Protein AF-A0A9P8P5W9-F1 (afdb_monomer_lite)

Organism: NCBI:txid1378263

Structure (mmCIF, N/CA/C/O backbone):
data_AF-A0A9P8P5W9-F1
#
_entry.id   AF-A0A9P8P5W9-F1
#
loop_
_atom_site.group_PDB
_atom_site.id
_atom_site.type_symbol
_atom_site.label_atom_id
_atom_site.label_alt_id
_atom_site.label_comp_id
_atom_site.label_asym_id
_atom_site.label_entity_id
_atom_site.label_seq_id
_atom_site.pdbx_PDB_ins_code
_atom_site.Cartn_x
_atom_site.Cartn_y
_atom_site.Cartn_z
_atom_site.occupancy
_atom_site.B_iso_or_equiv
_atom_site.auth_seq_id
_atom_site.auth_comp_id
_atom_site.auth_asym_id
_atom_site.auth_atom_id
_atom_site.pdbx_PDB_model_num
ATOM 1 N N . MET A 1 1 ? 1.814 -28.116 -26.563 1.00 55.25 1 MET A N 1
ATOM 2 C CA . MET A 1 1 ? 1.574 -27.227 -25.406 1.00 55.25 1 MET A CA 1
ATOM 3 C C . MET A 1 1 ? 0.478 -26.273 -25.832 1.00 55.25 1 MET A C 1
ATOM 5 O O . MET A 1 1 ? 0.586 -25.768 -26.939 1.00 55.25 1 MET A O 1
ATOM 9 N N . ASP A 1 2 ? -0.566 -26.057 -25.031 1.00 65.81 2 ASP A N 1
ATOM 10 C CA . ASP A 1 2 ? -1.677 -25.178 -25.448 1.00 65.81 2 ASP A CA 1
ATOM 11 C C . ASP A 1 2 ? -1.362 -23.679 -25.228 1.00 65.81 2 ASP A C 1
ATOM 13 O O . ASP A 1 2 ? -1.875 -22.810 -25.944 1.00 65.81 2 ASP A O 1
ATOM 17 N N . SER A 1 3 ? -0.461 -23.369 -24.289 1.00 79.75 3 SER A N 1
ATOM 18 C CA . SER A 1 3 ? -0.004 -22.004 -23.996 1.00 79.75 3 SER A CA 1
ATOM 19 C C . SER A 1 3 ? 1.135 -21.565 -24.927 1.00 79.75 3 SER A C 1
ATOM 21 O O . SER A 1 3 ? 2.017 -22.377 -25.218 1.00 79.75 3 SER A O 1
ATOM 23 N N . PRO A 1 4 ? 1.139 -20.302 -25.397 1.00 90.25 4 PRO A N 1
ATOM 24 C CA . PRO A 1 4 ? 2.268 -19.750 -26.138 1.00 90.25 4 PRO A CA 1
ATOM 25 C C . PRO A 1 4 ? 3.520 -19.652 -25.254 1.00 90.25 4 PRO A C 1
ATOM 27 O O . PRO A 1 4 ? 3.416 -19.553 -24.033 1.00 90.25 4 PRO A O 1
ATOM 30 N N . VAL A 1 5 ? 4.690 -19.660 -25.889 1.00 94.19 5 VAL A N 1
ATOM 31 C CA . VAL A 1 5 ? 6.002 -19.503 -25.240 1.00 94.19 5 VAL A CA 1
ATOM 32 C C . VAL A 1 5 ? 6.725 -18.277 -25.788 1.00 94.19 5 VAL A C 1
ATOM 34 O O . VAL A 1 5 ? 6.404 -17.805 -26.884 1.00 94.19 5 VAL A O 1
ATOM 37 N N . VAL A 1 6 ? 7.710 -17.765 -25.049 1.00 96.06 6 VAL A N 1
ATOM 38 C CA . VAL A 1 6 ? 8.520 -16.625 -25.496 1.00 96.06 6 VAL A CA 1
ATOM 39 C C . VAL A 1 6 ? 9.590 -17.100 -26.478 1.00 96.06 6 VAL A C 1
ATOM 41 O O . VAL A 1 6 ? 10.483 -17.876 -26.128 1.00 96.06 6 VAL A O 1
ATOM 44 N N . LEU A 1 7 ? 9.492 -16.621 -27.715 1.00 95.50 7 LEU A N 1
ATOM 45 C CA . LEU A 1 7 ? 10.412 -16.962 -28.798 1.00 95.50 7 LEU A CA 1
ATOM 46 C C . LEU A 1 7 ? 11.581 -15.996 -28.889 1.00 95.50 7 LEU A C 1
ATOM 48 O O . LEU A 1 7 ? 12.706 -16.443 -29.072 1.00 95.50 7 LEU A O 1
ATOM 52 N N . ASP A 1 8 ? 11.316 -14.699 -28.749 1.00 95.50 8 ASP A N 1
ATOM 53 C CA . ASP A 1 8 ? 12.354 -13.677 -28.800 1.00 95.50 8 ASP A CA 1
ATOM 54 C C . ASP A 1 8 ? 11.983 -12.431 -27.976 1.00 95.50 8 ASP A C 1
ATOM 56 O O . ASP A 1 8 ? 10.832 -12.247 -27.570 1.00 95.50 8 ASP A O 1
ATOM 60 N N . LEU A 1 9 ? 12.969 -11.569 -27.725 1.00 95.94 9 LEU A N 1
ATOM 61 C CA . LEU A 1 9 ? 12.867 -10.313 -26.987 1.00 95.94 9 LEU A CA 1
ATOM 62 C C . LEU A 1 9 ? 13.457 -9.147 -27.785 1.00 95.94 9 LEU A C 1
ATOM 64 O O . LEU A 1 9 ? 14.450 -9.296 -28.489 1.00 95.94 9 LEU A O 1
ATOM 68 N N . GLU A 1 10 ? 12.913 -7.949 -27.616 1.00 93.44 10 GLU A N 1
ATOM 69 C CA . GLU A 1 10 ? 13.477 -6.745 -28.228 1.00 93.44 10 GLU A CA 1
ATOM 70 C C . GLU A 1 10 ? 13.267 -5.526 -27.329 1.00 93.44 10 GLU A C 1
ATOM 72 O O . GLU A 1 10 ? 12.171 -5.303 -26.808 1.00 93.44 10 GLU A O 1
ATOM 77 N N . PHE A 1 11 ? 14.308 -4.705 -27.172 1.00 90.88 11 PHE A N 1
ATOM 78 C CA . PHE A 1 11 ? 14.153 -3.379 -26.586 1.00 90.88 11 PHE A CA 1
ATOM 79 C C . PHE A 1 11 ? 13.711 -2.379 -27.648 1.00 90.88 11 PHE A C 1
ATOM 81 O O . PHE A 1 11 ? 14.392 -2.143 -28.644 1.00 90.88 11 PHE A O 1
ATOM 88 N N . GLY A 1 12 ? 12.572 -1.746 -27.396 1.00 84.44 12 GLY A N 1
ATOM 89 C CA . GLY A 1 12 ? 12.027 -0.683 -28.221 1.00 84.44 12 GLY A CA 1
ATOM 90 C C . GLY A 1 12 ? 12.184 0.671 -27.547 1.00 84.44 12 GLY A C 1
ATOM 91 O O . GLY A 1 12 ? 12.105 0.799 -26.328 1.00 84.44 12 GLY A O 1
ATOM 92 N N . THR A 1 13 ? 12.358 1.715 -28.349 1.00 80.06 13 THR A N 1
ATOM 93 C CA . THR A 1 13 ? 12.194 3.097 -27.898 1.00 80.06 13 THR A CA 1
ATOM 94 C C . THR A 1 13 ? 11.070 3.740 -28.699 1.00 80.06 13 THR A C 1
ATOM 96 O O . THR A 1 13 ? 11.106 3.750 -29.929 1.00 80.06 13 THR A O 1
ATOM 99 N N . CYS A 1 14 ? 10.083 4.301 -28.008 1.00 72.88 14 CYS A N 1
ATOM 100 C CA . CYS A 1 14 ? 9.031 5.101 -28.617 1.00 72.88 14 CYS A CA 1
ATOM 101 C C . CYS A 1 14 ? 9.269 6.594 -28.365 1.00 72.88 14 CYS A C 1
ATOM 103 O O . CYS A 1 14 ? 9.540 7.000 -27.233 1.00 72.88 14 CYS A O 1
ATOM 105 N N . TYR A 1 15 ? 9.117 7.405 -29.417 1.00 73.56 15 TYR A N 1
ATOM 106 C CA . TYR A 1 15 ? 9.140 8.863 -29.332 1.00 73.56 15 TYR A CA 1
ATOM 107 C C . TYR A 1 15 ? 7.733 9.412 -29.576 1.00 73.56 15 TYR A C 1
ATOM 109 O O . TYR A 1 15 ? 7.175 9.210 -30.653 1.00 73.56 15 TYR A O 1
ATOM 117 N N . ARG A 1 16 ? 7.122 10.098 -28.600 1.00 58.56 16 ARG A N 1
ATOM 118 C CA . ARG A 1 16 ? 5.751 10.624 -28.773 1.00 58.56 16 ARG A CA 1
ATOM 119 C C . ARG A 1 16 ? 5.688 11.633 -29.941 1.00 58.56 16 ARG A C 1
ATOM 121 O O . ARG A 1 16 ? 6.562 12.494 -30.016 1.00 58.56 16 ARG A O 1
ATOM 128 N N . PRO A 1 17 ? 4.663 11.576 -30.826 1.00 51.84 17 PRO A N 1
ATOM 129 C CA . PRO A 1 17 ? 3.451 10.742 -30.774 1.00 51.84 17 PRO A CA 1
ATOM 130 C C . PRO A 1 17 ? 3.539 9.407 -31.549 1.00 51.84 17 PRO A C 1
ATOM 132 O O . PRO A 1 17 ? 2.517 8.755 -31.737 1.00 51.84 17 PRO A O 1
ATOM 135 N N . PHE A 1 18 ? 4.719 8.988 -32.012 1.00 57.00 18 PHE A N 1
ATOM 136 C CA . PHE A 1 18 ? 4.882 7.851 -32.921 1.00 57.00 18 PHE A CA 1
ATOM 137 C C . PHE A 1 18 ? 5.587 6.671 -32.235 1.00 57.00 18 PHE A C 1
ATOM 139 O O . PHE A 1 18 ? 6.815 6.624 -32.147 1.00 57.00 18 PHE A O 1
ATOM 146 N N . CYS A 1 19 ? 4.814 5.674 -31.801 1.00 64.44 19 CYS A N 1
ATOM 147 C CA . CYS A 1 19 ? 5.353 4.332 -31.580 1.00 64.44 19 CYS A CA 1
ATOM 148 C C . CYS A 1 19 ? 5.186 3.545 -32.883 1.00 64.44 19 CYS A C 1
ATOM 150 O O . CYS A 1 19 ? 4.088 3.515 -33.436 1.00 64.44 19 CYS A O 1
ATOM 152 N N . LYS A 1 20 ? 6.257 2.935 -33.398 1.00 63.22 20 LYS A N 1
ATOM 153 C CA . LYS A 1 20 ? 6.124 1.998 -34.520 1.00 63.22 20 LYS A CA 1
ATOM 154 C C . LYS A 1 20 ? 5.413 0.738 -34.028 1.00 63.22 20 LYS A C 1
ATOM 156 O O . LYS A 1 20 ? 5.765 0.225 -32.969 1.00 63.22 20 LYS A O 1
ATOM 161 N N . GLU A 1 21 ? 4.445 0.253 -34.799 1.00 64.56 21 GLU A N 1
ATOM 162 C CA . GLU A 1 21 ? 3.927 -1.104 -34.624 1.00 64.56 21 GLU A CA 1
ATOM 163 C C . GLU A 1 21 ? 5.056 -2.105 -34.915 1.00 64.56 21 GLU A C 1
ATOM 165 O O . GLU A 1 21 ? 5.827 -1.923 -35.861 1.00 64.56 21 GLU A O 1
ATOM 170 N N . SER A 1 22 ? 5.178 -3.119 -34.061 1.00 73.12 22 SER A N 1
ATOM 171 C CA . SER A 1 22 ? 6.150 -4.208 -34.166 1.00 73.12 22 SER A CA 1
ATOM 172 C C . SER A 1 22 ? 5.400 -5.539 -34.111 1.00 73.12 22 SER A C 1
ATOM 174 O O . SER A 1 22 ? 4.315 -5.614 -33.535 1.00 73.12 22 SER A O 1
ATOM 176 N N . GLU A 1 23 ? 5.980 -6.592 -34.688 1.00 79.62 23 GLU A N 1
ATOM 177 C CA . GLU A 1 23 ? 5.493 -7.970 -34.519 1.00 79.62 23 GLU A CA 1
ATOM 178 C C . GLU A 1 23 ? 5.658 -8.465 -33.068 1.00 79.62 23 GLU A C 1
ATOM 180 O O . GLU A 1 23 ? 5.064 -9.469 -32.675 1.00 79.62 23 GLU A O 1
ATOM 185 N N . TYR A 1 24 ? 6.436 -7.743 -32.255 1.00 87.19 24 TYR A N 1
ATOM 186 C CA . TYR A 1 24 ? 6.614 -8.001 -30.834 1.00 87.19 24 TYR A CA 1
ATOM 187 C C . TYR A 1 24 ? 5.497 -7.361 -30.009 1.00 87.19 24 TYR A C 1
ATOM 189 O O . TYR A 1 24 ? 5.167 -6.183 -30.160 1.00 87.19 24 TYR A O 1
ATOM 197 N N . LEU A 1 25 ? 4.973 -8.125 -29.053 1.00 90.69 25 LEU A N 1
ATOM 198 C CA . LEU A 1 25 ? 4.052 -7.629 -28.044 1.00 90.69 25 LEU A CA 1
ATOM 199 C C . LEU A 1 25 ? 4.828 -6.814 -27.004 1.00 90.69 25 LEU A C 1
ATOM 201 O O . LEU A 1 25 ? 5.681 -7.345 -26.290 1.00 90.69 25 LEU A O 1
ATOM 205 N N . ARG A 1 26 ? 4.516 -5.523 -26.896 1.00 90.06 26 ARG A N 1
ATOM 206 C CA . ARG A 1 26 ? 5.105 -4.639 -25.886 1.00 90.06 26 ARG A CA 1
ATOM 207 C C . ARG A 1 26 ? 4.679 -5.072 -24.481 1.00 90.06 26 ARG A C 1
ATOM 209 O O . ARG A 1 26 ? 3.490 -5.254 -24.234 1.00 90.06 26 ARG A O 1
ATOM 216 N N . ILE A 1 27 ? 5.629 -5.177 -23.553 1.00 92.38 27 ILE A N 1
ATOM 217 C CA . ILE A 1 27 ? 5.324 -5.259 -22.119 1.00 92.38 27 ILE A CA 1
ATOM 218 C C . ILE A 1 27 ? 4.899 -3.857 -21.685 1.00 92.38 27 ILE A C 1
ATOM 220 O O . ILE A 1 27 ? 5.618 -2.889 -21.944 1.00 92.38 27 ILE A O 1
ATOM 224 N N . ASP A 1 28 ? 3.717 -3.718 -21.086 1.00 87.75 28 ASP A N 1
ATOM 225 C CA . ASP A 1 28 ? 3.138 -2.403 -20.796 1.00 87.75 28 ASP A CA 1
ATOM 226 C C . ASP A 1 28 ? 3.734 -1.747 -19.542 1.00 87.75 28 ASP A C 1
ATOM 228 O O . ASP A 1 28 ? 3.042 -1.445 -18.578 1.00 87.75 28 ASP A O 1
ATOM 232 N N . LYS A 1 29 ? 5.056 -1.552 -19.562 1.00 90.88 29 LYS A N 1
ATOM 233 C CA . LYS A 1 29 ? 5.836 -0.928 -18.494 1.00 90.88 29 LYS A CA 1
ATOM 234 C C . LYS A 1 29 ? 6.878 0.009 -19.066 1.00 90.88 29 LYS A C 1
ATOM 236 O O . LYS A 1 29 ? 7.722 -0.398 -19.861 1.00 90.88 29 LYS A O 1
ATOM 241 N N . ASP A 1 30 ? 6.790 1.270 -18.667 1.00 90.06 30 ASP A N 1
ATOM 242 C CA . ASP A 1 30 ? 7.753 2.302 -19.034 1.00 90.06 30 ASP A CA 1
ATOM 243 C C . ASP A 1 30 ? 9.020 2.131 -18.193 1.00 90.06 30 ASP A C 1
ATOM 245 O O . ASP A 1 30 ? 8.973 2.331 -16.979 1.00 90.06 30 ASP A O 1
ATOM 249 N N . LEU A 1 31 ? 10.141 1.753 -18.819 1.00 91.94 31 LEU A N 1
ATOM 250 C CA . LEU A 1 31 ?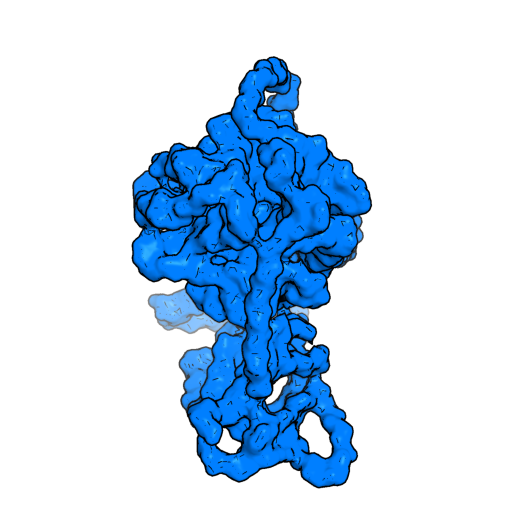 11.388 1.500 -18.088 1.00 91.94 31 LEU A CA 1
ATOM 251 C C . LEU A 1 31 ? 11.927 2.761 -17.401 1.00 91.94 31 LEU A C 1
ATOM 253 O O . LEU A 1 31 ? 12.730 2.646 -16.484 1.00 91.94 31 LEU A O 1
ATOM 257 N N . GLU A 1 32 ? 11.500 3.955 -17.823 1.00 88.69 32 GLU A N 1
ATOM 258 C CA . GLU A 1 32 ? 11.836 5.231 -17.188 1.00 88.69 32 GLU A CA 1
ATOM 259 C C . GLU A 1 32 ? 10.821 5.694 -16.122 1.00 88.69 32 GLU A C 1
ATOM 261 O O . GLU A 1 32 ? 10.975 6.798 -15.589 1.00 88.69 32 GLU A O 1
ATOM 266 N N . LEU A 1 33 ? 9.776 4.907 -15.822 1.00 90.00 33 LEU A N 1
ATOM 267 C CA . LEU A 1 33 ? 8.692 5.252 -14.885 1.00 90.00 33 LEU A CA 1
ATOM 268 C C . LEU A 1 33 ? 8.082 6.644 -15.137 1.00 90.00 33 LEU A C 1
ATOM 270 O O . LEU A 1 33 ? 7.860 7.431 -14.217 1.00 90.00 33 LEU A O 1
ATOM 274 N N . GLY A 1 34 ? 7.864 7.009 -16.404 1.00 82.62 34 GLY A N 1
ATOM 275 C CA . GLY A 1 34 ? 7.267 8.292 -16.775 1.00 82.62 34 GLY A CA 1
ATOM 276 C C . GLY A 1 34 ? 8.162 9.519 -16.563 1.00 82.62 34 GLY A C 1
ATOM 277 O O . GLY A 1 34 ? 7.724 10.634 -16.853 1.00 82.62 34 GLY A O 1
ATOM 278 N N . LYS A 1 35 ? 9.420 9.353 -16.122 1.00 78.25 35 LYS A N 1
ATOM 279 C CA . LYS A 1 35 ? 10.366 10.469 -15.920 1.00 78.25 35 LYS A CA 1
ATOM 280 C C . LYS A 1 35 ? 10.782 11.146 -17.228 1.00 78.25 35 LYS A C 1
ATOM 282 O O . LYS A 1 35 ? 11.212 12.298 -17.213 1.00 78.25 35 LYS A O 1
ATOM 287 N N . SER A 1 36 ? 10.648 10.456 -18.360 1.00 73.06 36 SER A N 1
ATOM 288 C CA . SER A 1 36 ? 10.940 10.994 -19.687 1.00 73.06 36 SER A CA 1
ATOM 289 C C . SER A 1 36 ? 9.653 11.277 -20.471 1.00 73.06 36 SER A C 1
ATOM 291 O O . SER A 1 36 ? 8.837 10.396 -20.733 1.00 73.06 36 SER A O 1
ATOM 293 N N . PHE A 1 37 ? 9.476 12.536 -20.881 1.00 62.59 37 PHE A N 1
ATOM 294 C CA . PHE A 1 37 ? 8.285 12.984 -21.612 1.00 62.59 37 PHE A CA 1
ATOM 295 C C . PHE A 1 37 ? 8.319 12.636 -23.112 1.00 62.59 37 PHE A C 1
ATOM 297 O O . PHE A 1 37 ? 7.285 12.349 -23.717 1.00 62.59 37 PHE A O 1
ATOM 304 N N . LEU A 1 38 ? 9.507 12.676 -23.725 1.00 67.50 38 LEU A N 1
ATOM 305 C CA . LEU A 1 38 ? 9.680 12.513 -25.175 1.00 67.50 38 LEU A CA 1
ATOM 306 C C . LEU A 1 38 ? 10.009 11.085 -25.586 1.00 67.50 38 LEU A C 1
ATOM 308 O O . LEU A 1 38 ? 9.694 10.697 -26.707 1.00 67.50 38 LEU A O 1
ATOM 312 N N . ARG A 1 39 ? 10.650 10.331 -24.695 1.00 76.31 39 ARG A N 1
ATOM 313 C CA . ARG A 1 39 ? 11.172 8.993 -24.950 1.00 76.31 39 ARG A CA 1
ATOM 314 C C . ARG A 1 39 ? 10.615 8.035 -23.912 1.00 76.31 39 ARG A C 1
ATOM 316 O O . ARG A 1 39 ? 10.678 8.352 -22.732 1.00 76.31 39 ARG A O 1
ATOM 323 N N . ARG A 1 40 ? 10.129 6.885 -24.353 1.00 83.25 40 ARG A N 1
ATOM 324 C CA . ARG A 1 40 ? 9.837 5.756 -23.473 1.00 83.25 40 ARG A CA 1
ATOM 325 C C . ARG A 1 40 ? 10.524 4.523 -24.009 1.00 83.25 40 ARG A C 1
ATOM 327 O O . ARG A 1 40 ? 10.464 4.263 -25.216 1.00 83.25 40 ARG A O 1
ATOM 334 N N . THR A 1 41 ? 11.170 3.792 -23.129 1.00 87.94 41 THR A N 1
ATOM 335 C CA . THR A 1 41 ? 11.864 2.556 -23.431 1.00 87.94 41 THR A CA 1
ATOM 336 C C . THR A 1 41 ? 11.022 1.406 -22.906 1.00 87.94 41 THR A C 1
ATOM 338 O O . THR A 1 41 ? 10.438 1.482 -21.829 1.00 87.94 41 THR A O 1
ATOM 341 N N . TYR A 1 42 ? 10.922 0.351 -23.705 1.00 90.56 42 TYR A N 1
ATOM 342 C CA . TYR A 1 42 ? 10.103 -0.816 -23.414 1.00 90.56 42 TYR A CA 1
ATOM 343 C C . TYR A 1 42 ? 10.871 -2.081 -23.751 1.00 90.56 42 TYR A C 1
ATOM 345 O O . TYR A 1 42 ? 11.613 -2.116 -24.734 1.00 90.56 42 TYR A O 1
ATOM 353 N N . LEU A 1 43 ? 10.616 -3.137 -22.990 1.00 94.00 43 LEU A N 1
ATOM 354 C CA . LEU A 1 43 ? 10.921 -4.495 -23.412 1.00 94.00 43 LEU A CA 1
ATOM 355 C C . LEU A 1 43 ? 9.688 -5.068 -24.124 1.00 94.00 43 LEU A C 1
ATOM 357 O O . LEU A 1 43 ? 8.556 -4.887 -23.679 1.00 94.00 43 LEU A O 1
ATOM 361 N N . SER A 1 44 ? 9.900 -5.736 -25.248 1.00 93.94 44 SER A N 1
ATOM 362 C CA . SER A 1 44 ? 8.850 -6.393 -26.025 1.00 93.94 44 SER A CA 1
ATOM 363 C C . SER A 1 44 ? 9.196 -7.865 -26.202 1.00 93.94 44 SER A C 1
ATOM 365 O O . SER A 1 44 ? 10.371 -8.232 -26.216 1.00 93.94 44 SER A O 1
ATOM 367 N N . LYS A 1 45 ? 8.174 -8.710 -26.325 1.00 95.00 45 LYS A N 1
ATOM 368 C CA . LYS A 1 45 ? 8.307 -10.164 -26.447 1.00 95.00 45 LYS A CA 1
ATOM 369 C C . LYS A 1 45 ? 7.588 -10.673 -27.686 1.00 95.00 45 LYS A C 1
ATOM 371 O O . LYS A 1 45 ? 6.480 -10.234 -27.992 1.00 95.00 45 LYS A O 1
ATOM 376 N N . GLN A 1 46 ? 8.193 -11.627 -28.374 1.00 94.94 46 GLN A N 1
ATOM 377 C CA . GLN A 1 46 ? 7.536 -12.395 -29.418 1.00 94.94 46 GLN A CA 1
ATOM 378 C C . GLN A 1 46 ? 7.007 -13.691 -28.810 1.00 94.94 46 GLN A C 1
ATOM 380 O O . GLN A 1 46 ? 7.740 -14.418 -28.139 1.00 94.94 46 GLN A O 1
ATOM 385 N N . LEU A 1 47 ? 5.727 -13.972 -29.036 1.00 93.50 47 LEU A N 1
ATOM 386 C CA . LEU A 1 47 ? 5.073 -15.193 -28.578 1.00 93.50 47 LEU A CA 1
ATOM 387 C C . LEU A 1 47 ? 4.808 -16.116 -29.764 1.00 93.50 47 LEU A C 1
ATOM 389 O O . LEU A 1 47 ? 4.415 -15.651 -30.833 1.00 93.50 47 LEU A O 1
ATOM 393 N N . GLY A 1 48 ? 4.946 -17.423 -29.559 1.00 91.25 48 GLY A N 1
ATOM 394 C CA . GLY A 1 48 ? 4.604 -18.407 -30.582 1.00 91.25 48 GLY A CA 1
ATOM 395 C C . GLY A 1 48 ? 4.229 -19.772 -30.026 1.00 91.25 48 GLY A C 1
ATOM 396 O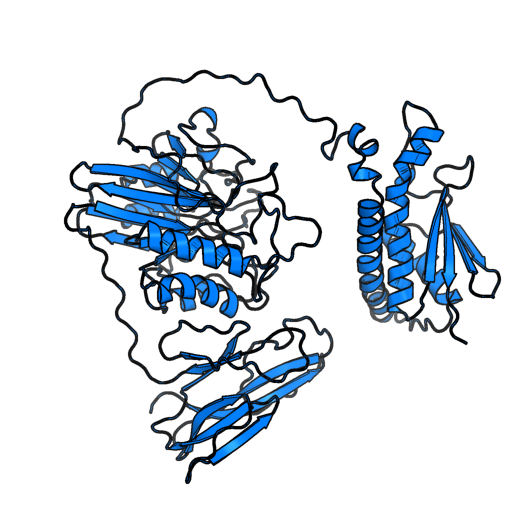 O . GLY A 1 48 ? 4.224 -19.999 -28.814 1.00 91.25 48 GLY A O 1
ATOM 397 N N . ARG A 1 49 ? 3.847 -20.667 -30.939 1.00 89.25 49 ARG A N 1
ATOM 398 C CA . ARG A 1 49 ? 3.434 -22.050 -30.674 1.00 89.25 49 ARG A CA 1
ATOM 399 C C . ARG A 1 49 ? 4.119 -22.969 -31.681 1.00 89.25 49 ARG A C 1
ATOM 401 O O . ARG A 1 49 ? 4.400 -22.540 -32.791 1.00 89.25 49 ARG A O 1
ATOM 408 N N . ASP A 1 50 ? 4.324 -24.223 -31.285 1.00 80.69 50 ASP A N 1
ATOM 409 C CA . ASP A 1 50 ? 4.803 -25.306 -32.158 1.00 80.69 50 ASP A CA 1
ATOM 410 C C . ASP A 1 50 ? 6.201 -25.098 -32.779 1.00 80.69 50 ASP A C 1
ATOM 412 O O . ASP A 1 50 ? 6.526 -25.697 -33.802 1.00 80.69 50 ASP A O 1
ATOM 416 N N . GLU A 1 51 ? 7.052 -24.303 -32.127 1.00 84.56 51 GLU A N 1
ATOM 417 C CA . GLU A 1 51 ? 8.461 -24.130 -32.499 1.00 84.56 51 GLU A CA 1
ATOM 418 C C . GLU A 1 51 ? 9.353 -25.244 -31.923 1.00 84.56 51 GLU A C 1
ATOM 420 O O . GLU A 1 51 ? 9.081 -25.798 -30.856 1.00 84.56 51 GLU A O 1
ATOM 425 N N . GLU A 1 52 ? 10.465 -25.561 -32.595 1.00 87.00 52 GLU A N 1
ATOM 426 C CA . GLU A 1 52 ? 11.454 -26.516 -32.064 1.00 87.00 52 GLU A CA 1
ATOM 427 C C . GLU A 1 52 ? 12.280 -25.906 -30.919 1.00 87.00 52 GLU A C 1
ATOM 429 O O . GLU A 1 52 ? 12.648 -26.594 -29.957 1.00 87.00 52 GLU A O 1
ATOM 434 N N . THR A 1 53 ? 12.546 -24.600 -31.012 1.00 91.56 53 THR A N 1
ATOM 435 C CA . THR A 1 53 ? 13.394 -23.849 -30.085 1.00 91.56 53 THR A CA 1
ATOM 436 C C . THR A 1 53 ? 12.724 -22.573 -29.601 1.00 91.56 53 THR A C 1
ATOM 438 O O . THR A 1 53 ? 12.055 -21.891 -30.369 1.00 91.56 53 THR A O 1
ATOM 441 N N . ALA A 1 54 ? 12.957 -22.224 -28.340 1.00 95.56 54 ALA A N 1
ATOM 442 C CA . ALA A 1 54 ? 12.463 -21.000 -27.714 1.00 95.56 54 ALA A CA 1
ATOM 443 C C . ALA A 1 54 ? 13.449 -20.524 -26.636 1.00 95.56 54 ALA A C 1
ATOM 445 O O . ALA A 1 54 ? 14.450 -21.200 -26.363 1.00 95.56 54 ALA A O 1
ATOM 446 N N . ILE A 1 55 ? 13.159 -19.388 -26.000 1.00 96.50 55 ILE A N 1
ATOM 447 C CA . ILE A 1 55 ? 13.939 -18.917 -24.855 1.00 96.50 55 ILE A CA 1
ATOM 448 C C . ILE A 1 55 ? 13.651 -19.821 -23.653 1.00 96.50 55 ILE A C 1
ATOM 450 O O . ILE A 1 55 ? 12.504 -19.998 -23.253 1.00 96.50 55 ILE A O 1
ATOM 454 N N . VAL A 1 56 ? 14.700 -20.389 -23.060 1.00 95.38 56 VAL A N 1
ATOM 455 C CA . VAL A 1 56 ? 14.614 -21.313 -21.910 1.00 95.38 56 VAL A CA 1
ATOM 456 C C . VAL A 1 56 ? 15.203 -20.727 -20.624 1.00 95.38 56 VAL A C 1
ATOM 458 O O . VAL A 1 56 ? 14.956 -21.241 -19.525 1.00 95.38 56 VAL A O 1
ATOM 461 N N . ASP A 1 57 ? 16.012 -19.673 -20.746 1.00 95.00 57 ASP A N 1
ATOM 462 C CA . ASP A 1 57 ? 16.658 -19.005 -19.619 1.00 95.00 57 ASP A CA 1
ATOM 463 C C . ASP A 1 57 ? 17.091 -17.577 -19.971 1.00 95.00 57 ASP A C 1
ATOM 465 O O . ASP A 1 57 ? 17.282 -17.254 -21.147 1.00 95.00 57 ASP A O 1
ATOM 469 N N . LEU A 1 58 ? 17.275 -16.743 -18.948 1.00 96.19 58 LEU A N 1
ATOM 470 C CA . LEU A 1 58 ? 17.684 -15.344 -19.075 1.00 96.19 58 LEU A CA 1
ATOM 471 C C . LEU A 1 58 ? 18.822 -15.025 -18.105 1.00 96.19 58 LEU A C 1
ATOM 473 O O . LEU A 1 58 ? 18.879 -15.542 -16.991 1.00 96.19 58 LEU A O 1
ATOM 477 N N . SER A 1 59 ? 19.719 -14.134 -18.514 1.00 94.81 59 SER A N 1
ATOM 478 C CA . SER A 1 59 ? 20.800 -13.626 -17.669 1.00 94.81 59 SER A CA 1
ATOM 479 C C . SER A 1 59 ? 21.037 -12.150 -17.955 1.00 94.81 59 SER A C 1
ATOM 481 O O . SER A 1 59 ? 20.870 -11.708 -19.089 1.00 94.81 59 SER A O 1
ATOM 483 N N . VAL A 1 60 ? 21.434 -11.387 -16.938 1.00 94.19 60 VAL A N 1
ATOM 484 C CA . VAL A 1 60 ? 21.897 -10.009 -17.110 1.00 94.19 60 VAL A CA 1
ATOM 485 C C . VAL A 1 60 ? 23.375 -9.943 -16.746 1.00 94.19 60 VAL A C 1
ATOM 487 O O . VAL A 1 60 ? 23.784 -10.390 -15.677 1.00 94.19 60 VAL A O 1
ATOM 490 N N . GLY A 1 61 ? 24.181 -9.417 -17.665 1.00 89.81 61 GLY A N 1
ATOM 491 C CA . GLY A 1 61 ? 25.631 -9.585 -17.662 1.00 89.81 61 GLY A CA 1
ATOM 492 C C . GLY A 1 61 ? 26.070 -10.789 -18.499 1.00 89.81 61 GLY A C 1
ATOM 493 O O . GLY A 1 61 ? 25.262 -11.564 -19.001 1.00 89.81 61 GLY A O 1
ATOM 494 N N . LYS A 1 62 ? 27.382 -10.921 -18.721 1.00 84.56 62 LYS A N 1
ATOM 495 C CA . LYS A 1 62 ? 27.919 -11.955 -19.617 1.00 84.56 62 LYS A CA 1
ATOM 496 C C . LYS A 1 62 ? 27.697 -13.359 -19.018 1.00 84.56 62 LYS A C 1
ATOM 498 O O . LYS A 1 62 ? 28.271 -13.632 -17.963 1.00 84.56 62 LYS A O 1
ATOM 503 N N . PRO A 1 63 ? 26.957 -14.263 -19.691 1.00 86.69 63 PRO A N 1
ATOM 504 C CA . PRO A 1 63 ? 26.642 -15.578 -19.142 1.00 86.69 63 PRO A CA 1
ATOM 505 C C . PRO A 1 63 ? 27.859 -16.510 -19.150 1.00 86.69 63 PRO A C 1
ATOM 507 O O . PRO A 1 63 ? 28.713 -16.456 -20.048 1.00 86.69 63 PRO A O 1
ATOM 510 N N . GLU A 1 64 ? 27.918 -17.422 -18.178 1.00 80.75 64 GLU A N 1
ATOM 511 C CA . GLU A 1 64 ? 28.905 -18.504 -18.165 1.00 80.75 64 GLU A CA 1
ATOM 512 C C . GLU A 1 64 ? 28.698 -19.426 -19.375 1.00 80.75 64 GLU A C 1
ATOM 514 O O . GLU A 1 64 ? 27.651 -20.049 -19.536 1.00 80.75 64 GLU A O 1
ATOM 519 N N . HIS A 1 65 ? 29.706 -19.531 -20.242 1.00 75.88 65 HIS A N 1
ATOM 520 C CA . HIS A 1 65 ? 29.619 -20.378 -21.430 1.00 75.88 65 HIS A CA 1
ATOM 521 C C . HIS A 1 65 ? 29.853 -21.847 -21.069 1.00 75.88 65 HIS A C 1
ATOM 523 O O . HIS A 1 65 ? 30.980 -22.252 -20.773 1.00 75.88 65 HIS A O 1
ATOM 529 N N . ARG A 1 66 ? 28.793 -22.658 -21.143 1.00 83.50 66 ARG A N 1
ATOM 530 C CA . ARG A 1 66 ? 28.879 -24.123 -21.090 1.00 83.50 66 ARG A CA 1
ATOM 531 C C . ARG A 1 66 ? 28.819 -24.703 -22.511 1.00 83.50 66 ARG A C 1
ATOM 533 O O . ARG A 1 66 ? 28.096 -24.163 -23.348 1.00 83.50 66 ARG A O 1
ATOM 540 N N . PRO A 1 67 ? 29.564 -25.780 -22.824 1.00 78.75 67 PRO A N 1
ATOM 541 C CA . PRO A 1 67 ? 29.518 -26.394 -24.151 1.00 78.75 67 PRO A CA 1
ATOM 542 C C . PRO A 1 67 ? 28.088 -26.801 -24.538 1.00 78.75 67 PRO A C 1
ATOM 544 O O . PRO A 1 67 ? 27.457 -27.569 -23.816 1.00 78.75 67 PRO A O 1
ATOM 547 N N . GLY A 1 68 ? 27.602 -26.305 -25.679 1.00 79.81 68 GLY A N 1
ATOM 548 C CA . GLY A 1 68 ? 26.254 -26.585 -26.193 1.00 79.81 68 GLY A CA 1
ATOM 549 C C . GLY A 1 68 ? 25.197 -25.527 -25.863 1.00 79.81 68 GLY A C 1
ATOM 550 O O . GLY A 1 68 ? 24.105 -25.593 -26.418 1.00 79.81 68 GLY A O 1
ATOM 551 N N . ASP A 1 69 ? 25.512 -24.539 -25.023 1.00 87.12 69 ASP A N 1
ATOM 552 C CA . ASP A 1 69 ? 24.607 -23.421 -24.764 1.00 87.12 69 ASP A CA 1
ATOM 553 C C . ASP A 1 69 ? 24.619 -22.416 -25.925 1.00 87.12 69 ASP A C 1
ATOM 555 O O . ASP A 1 69 ? 25.684 -21.985 -26.374 1.00 87.12 69 ASP A O 1
ATOM 559 N N . VAL A 1 70 ? 23.430 -21.999 -26.369 1.00 92.25 70 VAL A N 1
ATOM 560 C CA . VAL A 1 70 ? 23.245 -20.923 -27.350 1.00 92.25 70 VAL A CA 1
ATOM 561 C C . VAL A 1 70 ? 22.705 -19.701 -26.618 1.00 92.25 70 VAL A C 1
ATOM 563 O O . VAL A 1 70 ? 21.548 -19.688 -26.206 1.00 92.25 70 VAL A O 1
ATOM 566 N N . TRP A 1 71 ? 23.561 -18.697 -26.427 1.00 94.69 71 TRP A N 1
ATOM 567 C CA . TRP A 1 71 ? 23.211 -17.425 -25.796 1.00 94.69 71 TRP A CA 1
ATOM 568 C C . TRP A 1 71 ? 23.290 -16.291 -26.811 1.00 94.69 71 TRP A C 1
ATOM 570 O O . TRP A 1 71 ? 24.303 -16.146 -27.496 1.00 94.69 71 TRP A O 1
ATOM 580 N N . GLU A 1 72 ? 22.269 -15.442 -26.843 1.00 94.88 72 GLU A N 1
ATOM 581 C CA . GLU A 1 72 ? 22.247 -14.241 -27.677 1.00 94.88 72 GLU A CA 1
ATOM 582 C C . GLU A 1 72 ? 22.046 -12.993 -26.825 1.00 94.88 72 GLU A C 1
ATOM 584 O O . GLU A 1 72 ? 21.249 -12.982 -25.886 1.00 94.88 72 GLU A O 1
ATOM 589 N N . SER A 1 73 ? 22.774 -11.928 -27.160 1.00 94.25 73 SER A N 1
ATOM 590 C CA . SER A 1 73 ? 22.589 -10.624 -26.527 1.00 94.25 73 SER A CA 1
ATOM 591 C C . SER A 1 73 ? 21.325 -9.970 -27.067 1.00 94.25 73 SER A C 1
ATOM 593 O O . SER A 1 73 ? 21.150 -9.863 -28.282 1.00 94.25 73 SER A O 1
ATOM 595 N N . LYS A 1 74 ? 20.468 -9.498 -26.163 1.00 94.31 74 LYS A N 1
ATOM 596 C CA . LYS A 1 74 ? 19.228 -8.788 -26.490 1.00 94.31 74 LYS A CA 1
ATOM 597 C C . LYS A 1 74 ? 19.331 -7.276 -26.276 1.00 94.31 74 LYS A C 1
ATOM 599 O O . LYS A 1 74 ? 18.395 -6.563 -26.609 1.00 94.31 74 LYS A O 1
ATOM 604 N N . GLY A 1 75 ? 20.481 -6.786 -25.802 1.00 90.62 75 GLY A N 1
ATOM 605 C CA . GLY A 1 75 ? 20.703 -5.381 -25.446 1.00 90.62 75 GLY A CA 1
ATOM 606 C C . GLY A 1 75 ? 20.545 -5.122 -23.946 1.00 90.62 75 GLY A C 1
ATOM 607 O O . GLY A 1 75 ? 20.062 -5.981 -23.215 1.00 90.62 75 GLY A O 1
ATOM 608 N N . GLN A 1 76 ? 21.014 -3.959 -23.474 1.00 91.88 76 GLN A N 1
ATOM 609 C CA . GLN A 1 76 ? 20.860 -3.507 -22.075 1.00 91.88 76 GLN A CA 1
ATOM 610 C C . GLN A 1 76 ? 21.373 -4.544 -21.054 1.00 91.88 76 GLN A C 1
ATOM 612 O O . GLN A 1 76 ? 20.793 -4.767 -19.992 1.00 91.88 76 GLN A O 1
ATOM 617 N N . GLY A 1 77 ? 22.451 -5.245 -21.417 1.00 92.81 77 GLY A N 1
ATOM 618 C CA . GLY A 1 77 ? 23.044 -6.311 -20.611 1.00 92.81 77 GLY A CA 1
ATOM 619 C C . GLY A 1 77 ? 22.258 -7.630 -20.576 1.00 92.81 77 GLY A C 1
ATOM 620 O O . GLY A 1 77 ? 22.790 -8.589 -20.024 1.00 92.81 77 GLY A O 1
ATOM 621 N N . LEU A 1 78 ? 21.059 -7.717 -21.164 1.00 96.19 78 LEU A N 1
ATOM 622 C CA . LEU A 1 78 ? 20.225 -8.922 -21.194 1.00 96.19 78 LEU A CA 1
ATOM 623 C C . LEU A 1 78 ? 20.727 -9.935 -22.230 1.00 96.19 78 LEU A C 1
ATOM 625 O O . LEU A 1 78 ? 20.980 -9.598 -23.388 1.00 96.19 78 LEU A O 1
ATOM 629 N N . TRP A 1 79 ? 20.799 -11.196 -21.820 1.00 96.75 79 TRP A N 1
ATOM 630 C CA . TRP A 1 79 ? 21.106 -12.349 -22.656 1.00 96.75 79 TRP A CA 1
ATOM 631 C C . TRP A 1 79 ? 19.986 -13.380 -22.559 1.00 96.75 79 TRP A C 1
ATOM 633 O O . TRP A 1 79 ? 19.517 -13.690 -21.462 1.00 96.75 79 TRP A O 1
ATOM 643 N N . ALA A 1 80 ? 19.596 -13.937 -23.702 1.00 96.88 80 ALA A N 1
ATOM 644 C CA . ALA A 1 80 ? 18.611 -15.006 -23.798 1.00 96.88 80 ALA A CA 1
ATOM 645 C C . ALA A 1 80 ? 19.283 -16.321 -24.195 1.00 96.88 80 ALA A C 1
ATOM 647 O O . ALA A 1 80 ? 20.080 -16.359 -25.137 1.00 96.88 80 ALA A O 1
ATOM 648 N N . LYS A 1 81 ? 18.967 -17.396 -23.469 1.00 96.25 81 LYS A N 1
ATOM 649 C CA . LYS A 1 81 ? 19.400 -18.752 -23.801 1.00 96.25 81 LYS A CA 1
ATOM 650 C C . LYS A 1 81 ? 18.328 -19.445 -24.620 1.00 96.25 81 LYS A C 1
ATOM 652 O O . LYS A 1 81 ? 17.192 -19.553 -24.160 1.00 96.25 81 LYS A O 1
ATOM 657 N N . TYR A 1 82 ? 18.710 -20.002 -25.761 1.00 95.50 82 TYR A N 1
ATOM 658 C CA . TYR A 1 82 ? 17.818 -20.792 -26.601 1.00 95.50 82 TYR A CA 1
ATOM 659 C C . TYR A 1 82 ? 18.001 -22.284 -26.352 1.00 95.50 82 TYR A C 1
ATOM 661 O O . TYR A 1 82 ? 19.111 -22.777 -26.130 1.00 95.50 82 TYR A O 1
ATOM 669 N N . GLY A 1 83 ? 16.893 -23.014 -26.387 1.00 94.31 83 GLY A N 1
ATOM 670 C CA . GLY A 1 83 ? 16.880 -24.455 -26.184 1.00 94.31 83 GLY A CA 1
ATOM 671 C C . GLY A 1 83 ? 15.556 -25.092 -26.601 1.00 94.31 83 GLY A C 1
ATOM 672 O O . GLY A 1 83 ? 14.706 -24.416 -27.178 1.00 94.31 83 GLY A O 1
ATOM 673 N N . PRO A 1 84 ? 15.372 -26.395 -26.317 1.00 92.50 84 PRO A N 1
ATOM 674 C CA . PRO A 1 84 ? 14.162 -27.121 -26.687 1.00 92.50 84 PRO A CA 1
ATOM 675 C C . PRO A 1 84 ? 12.910 -26.510 -26.056 1.00 92.50 84 PRO A C 1
ATOM 677 O O . PRO A 1 84 ? 12.909 -26.223 -24.854 1.00 92.50 84 PRO A O 1
ATOM 680 N N . ILE A 1 85 ? 11.821 -26.420 -26.828 1.00 90.19 85 ILE A N 1
ATOM 681 C CA . ILE A 1 85 ? 10.546 -25.826 -26.385 1.00 90.19 85 ILE A CA 1
ATOM 682 C C . ILE A 1 85 ? 9.983 -26.439 -25.090 1.00 90.19 85 ILE A C 1
ATOM 684 O O . ILE A 1 85 ? 9.279 -25.776 -24.338 1.00 90.19 85 ILE A O 1
ATOM 688 N N . SER A 1 86 ? 10.346 -27.684 -24.760 1.00 89.25 86 SER A N 1
ATOM 689 C CA . SER A 1 86 ? 9.947 -28.345 -23.509 1.00 89.25 86 SER A CA 1
ATOM 690 C C . SER A 1 86 ? 10.424 -27.639 -22.231 1.00 89.25 86 SER A C 1
ATOM 692 O O . SER A 1 86 ? 9.919 -27.947 -21.156 1.00 89.25 86 SER A O 1
ATOM 694 N N . HIS A 1 87 ? 11.410 -26.744 -22.334 1.00 91.31 87 HIS A N 1
ATOM 695 C CA . HIS A 1 87 ? 11.958 -25.959 -21.222 1.00 91.31 87 HIS A CA 1
ATOM 696 C C . HIS A 1 87 ? 11.709 -24.454 -21.387 1.00 91.31 87 HIS A C 1
ATOM 698 O O . HIS A 1 87 ? 12.328 -23.658 -20.678 1.00 91.31 87 HIS A O 1
ATOM 704 N N . ALA A 1 88 ? 10.874 -24.067 -22.353 1.00 94.06 88 ALA A N 1
ATOM 705 C CA . ALA A 1 88 ? 10.654 -22.675 -22.697 1.00 94.06 88 ALA A CA 1
ATOM 706 C C . ALA A 1 88 ? 10.027 -21.890 -21.540 1.00 94.06 88 ALA A C 1
ATOM 708 O O . ALA A 1 88 ? 9.249 -22.429 -20.746 1.00 94.06 88 ALA A O 1
ATOM 709 N N . ILE A 1 89 ? 10.356 -20.604 -21.467 1.00 95.50 89 ILE A N 1
ATOM 710 C CA . ILE A 1 89 ? 9.644 -19.665 -20.606 1.00 95.50 89 ILE A CA 1
ATOM 711 C C . ILE A 1 89 ? 8.281 -19.348 -21.243 1.00 95.50 89 ILE A C 1
ATOM 713 O O . ILE A 1 89 ? 8.166 -19.168 -22.458 1.00 95.50 89 ILE A O 1
ATOM 717 N N . GLU A 1 90 ? 7.238 -19.303 -20.421 1.00 94.56 90 GLU A N 1
ATOM 718 C CA . GLU A 1 90 ? 5.864 -19.029 -20.865 1.00 94.56 90 GLU A CA 1
ATOM 719 C C . GLU A 1 90 ? 5.607 -17.531 -20.996 1.00 94.56 90 GLU A C 1
ATOM 721 O O . GLU A 1 90 ? 4.832 -17.094 -21.844 1.00 94.56 90 GLU A O 1
ATOM 726 N N . ASP A 1 91 ? 6.241 -16.750 -20.123 1.00 95.12 91 ASP A N 1
ATOM 727 C CA . ASP A 1 91 ? 6.012 -15.321 -20.038 1.00 95.12 91 ASP A CA 1
ATOM 728 C C . ASP A 1 91 ? 7.230 -14.572 -19.484 1.00 95.12 91 ASP A C 1
ATOM 730 O O . ASP A 1 91 ? 8.140 -15.163 -18.900 1.00 95.12 91 ASP A O 1
ATOM 734 N N . ILE A 1 92 ? 7.235 -13.259 -19.675 1.00 96.56 92 ILE A N 1
ATOM 735 C CA . ILE A 1 92 ? 8.247 -12.323 -19.206 1.00 96.56 92 ILE A CA 1
ATOM 736 C C . ILE A 1 92 ? 7.600 -10.965 -18.918 1.00 96.56 92 ILE A C 1
ATOM 738 O O . ILE A 1 92 ? 6.723 -10.496 -19.653 1.00 96.56 92 ILE A O 1
ATOM 742 N N . THR A 1 93 ? 8.063 -10.325 -17.851 1.00 96.69 93 THR A N 1
ATOM 743 C CA . THR A 1 93 ? 7.726 -8.953 -17.479 1.00 96.69 93 THR A CA 1
ATOM 744 C C . THR A 1 93 ? 8.949 -8.243 -16.902 1.00 96.69 93 THR A C 1
ATOM 746 O O . THR A 1 93 ? 10.037 -8.814 -16.781 1.00 96.69 93 THR A O 1
ATOM 749 N N . VAL A 1 94 ? 8.761 -6.977 -16.557 1.00 97.00 94 VAL A N 1
ATOM 750 C CA . VAL A 1 94 ? 9.753 -6.141 -15.893 1.00 97.00 94 VAL A CA 1
ATOM 751 C C . VAL A 1 94 ? 9.211 -5.691 -14.539 1.00 97.00 94 VAL A C 1
ATOM 753 O O . VAL A 1 94 ? 8.023 -5.406 -14.410 1.00 97.00 94 VAL A O 1
ATOM 756 N N . LEU A 1 95 ? 10.073 -5.632 -13.530 1.00 97.62 95 LEU A N 1
ATOM 757 C CA . LEU A 1 95 ? 9.760 -5.119 -12.198 1.00 97.62 95 LEU A CA 1
ATOM 758 C C . LEU A 1 95 ? 10.822 -4.107 -11.769 1.00 97.62 95 LEU A C 1
ATOM 760 O O . LEU A 1 95 ? 11.953 -4.130 -12.255 1.00 97.62 95 LEU A O 1
ATOM 764 N N . PHE A 1 96 ? 10.463 -3.228 -10.841 1.00 97.12 96 PHE A N 1
ATOM 765 C CA . PHE A 1 96 ? 11.350 -2.173 -10.328 1.00 97.12 96 PHE A CA 1
ATOM 766 C C . PHE A 1 96 ? 11.888 -2.482 -8.924 1.00 97.12 96 PHE A C 1
ATOM 768 O O . PHE A 1 96 ? 12.459 -1.624 -8.260 1.00 97.12 96 PHE A O 1
ATOM 775 N N . ALA A 1 97 ? 11.740 -3.735 -8.492 1.00 94.88 97 ALA A N 1
ATOM 776 C CA . ALA A 1 97 ? 12.320 -4.276 -7.275 1.00 94.88 97 ALA A CA 1
ATOM 777 C C . ALA A 1 97 ? 12.830 -5.702 -7.518 1.00 94.88 97 ALA A C 1
ATOM 779 O O . ALA A 1 97 ? 12.280 -6.404 -8.369 1.00 94.88 97 ALA A O 1
ATOM 780 N N . PRO A 1 98 ? 13.855 -6.159 -6.775 1.00 94.69 98 PRO A N 1
ATOM 781 C CA . PRO A 1 98 ? 14.486 -7.462 -6.974 1.00 94.69 98 PRO A CA 1
ATOM 782 C C . PRO A 1 98 ? 13.675 -8.620 -6.362 1.00 94.69 98 PRO A C 1
ATOM 784 O O . PRO A 1 98 ? 14.258 -9.564 -5.833 1.00 94.69 98 PRO A O 1
ATOM 787 N N . THR A 1 99 ? 12.342 -8.554 -6.403 1.00 94.50 99 THR A N 1
ATOM 788 C CA . THR A 1 99 ? 11.457 -9.611 -5.905 1.00 94.50 99 THR A CA 1
ATOM 789 C C . THR A 1 99 ? 10.271 -9.870 -6.834 1.00 94.50 99 THR A C 1
ATOM 791 O O . THR A 1 99 ? 9.778 -8.955 -7.490 1.00 94.50 99 THR A O 1
ATOM 794 N N . ASP A 1 100 ? 9.836 -11.129 -6.899 1.00 96.56 100 ASP A N 1
ATOM 795 C CA . ASP A 1 100 ? 8.623 -11.557 -7.593 1.00 96.56 100 ASP A CA 1
ATOM 796 C C . ASP A 1 100 ? 8.038 -12.796 -6.892 1.00 96.56 100 ASP A C 1
ATOM 798 O O . ASP A 1 100 ? 8.493 -13.916 -7.142 1.00 96.56 100 ASP A O 1
ATOM 802 N N . PRO A 1 101 ? 7.061 -12.615 -5.992 1.00 95.38 101 PRO A N 1
ATOM 803 C CA . PRO A 1 101 ? 6.486 -13.720 -5.234 1.00 95.38 101 PRO A CA 1
ATOM 804 C C . PRO A 1 101 ? 5.560 -14.639 -6.053 1.00 95.38 101 PRO A C 1
ATOM 806 O O . PRO A 1 101 ? 5.144 -15.707 -5.592 1.00 95.38 101 PRO A O 1
ATOM 809 N N . ARG A 1 102 ? 5.199 -14.259 -7.286 1.00 95.50 102 ARG A N 1
ATOM 810 C CA . ARG A 1 102 ? 4.178 -14.989 -8.043 1.00 95.50 102 ARG A CA 1
ATOM 811 C C . ARG A 1 102 ? 4.618 -16.427 -8.343 1.00 95.50 102 ARG A C 1
ATOM 813 O O . ARG A 1 102 ? 5.754 -16.663 -8.765 1.00 95.50 102 ARG A O 1
ATOM 820 N N . PRO A 1 103 ? 3.714 -17.420 -8.257 1.00 93.06 103 PRO A N 1
ATOM 821 C CA . PRO A 1 103 ? 4.083 -18.809 -8.492 1.00 93.06 103 PRO A CA 1
ATOM 822 C C . PRO A 1 103 ? 4.644 -19.034 -9.902 1.00 93.06 103 PRO A C 1
ATOM 824 O O . PRO A 1 103 ? 3.989 -18.748 -10.905 1.00 93.06 103 PRO A O 1
ATOM 827 N N . GLY A 1 104 ? 5.853 -19.593 -9.977 1.00 93.12 104 GLY A N 1
ATOM 828 C CA . GLY A 1 104 ? 6.518 -19.935 -11.240 1.00 93.12 104 GLY A CA 1
ATOM 829 C C . GLY A 1 104 ? 7.243 -18.778 -11.909 1.00 93.12 104 GLY A C 1
ATOM 830 O O . GLY A 1 104 ? 7.924 -19.008 -12.910 1.00 93.12 104 GLY A O 1
ATOM 831 N N . TRP A 1 105 ? 7.137 -17.570 -11.364 1.00 95.69 105 TRP A N 1
ATOM 832 C CA . TRP A 1 105 ? 7.942 -16.438 -11.785 1.00 95.69 105 TRP A CA 1
ATOM 833 C C . TRP A 1 105 ? 9.318 -16.498 -11.126 1.00 95.69 105 TRP A C 1
ATOM 835 O O . TRP A 1 105 ? 9.476 -16.947 -9.994 1.00 95.69 105 TRP A O 1
ATOM 845 N N . ASN A 1 106 ? 10.338 -16.121 -11.887 1.00 95.56 106 ASN A N 1
ATOM 846 C CA . ASN A 1 106 ? 11.729 -16.141 -11.471 1.00 95.56 106 ASN A CA 1
ATOM 847 C C . ASN A 1 106 ? 12.339 -14.801 -11.859 1.00 95.56 106 ASN A C 1
ATOM 849 O O . ASN A 1 106 ? 12.413 -14.470 -13.046 1.00 95.56 106 ASN A O 1
ATOM 853 N N . ILE A 1 107 ? 12.794 -14.051 -10.861 1.00 96.25 107 ILE A N 1
ATOM 854 C CA . ILE A 1 107 ? 13.430 -12.759 -11.076 1.00 96.25 107 ILE A CA 1
ATOM 855 C C . ILE A 1 107 ? 14.939 -12.905 -11.280 1.00 96.25 107 ILE A C 1
ATOM 857 O O . ILE A 1 107 ? 15.636 -13.583 -10.522 1.00 96.25 107 ILE A O 1
ATOM 861 N N . VAL A 1 108 ? 15.463 -12.237 -12.306 1.00 95.88 108 VAL A N 1
ATOM 862 C CA . VAL A 1 108 ? 16.903 -12.052 -12.486 1.00 95.88 108 VAL A CA 1
ATOM 863 C C . VAL A 1 108 ? 17.333 -10.892 -11.591 1.00 95.88 108 VAL A C 1
ATOM 865 O O . VAL A 1 108 ? 17.052 -9.734 -11.880 1.00 95.88 108 VAL A O 1
ATOM 868 N N . THR A 1 109 ? 18.010 -11.203 -10.486 1.00 92.50 109 THR A N 1
ATOM 869 C CA . THR A 1 109 ? 18.350 -10.231 -9.427 1.00 92.50 109 THR A CA 1
ATOM 870 C C . THR A 1 109 ? 19.444 -9.235 -9.810 1.00 92.50 109 THR A C 1
ATOM 872 O O . THR A 1 109 ? 19.665 -8.259 -9.097 1.00 92.50 109 THR A O 1
ATOM 875 N N . THR A 1 110 ? 20.139 -9.457 -10.927 1.00 95.25 110 THR A N 1
ATOM 876 C CA . THR A 1 110 ? 21.042 -8.457 -11.510 1.00 95.25 110 THR A CA 1
ATOM 877 C C . THR A 1 110 ? 20.225 -7.510 -12.395 1.00 95.25 110 THR A C 1
ATOM 879 O O . THR A 1 110 ? 19.565 -7.994 -13.317 1.00 95.25 110 THR A O 1
ATOM 882 N N . PRO A 1 111 ? 20.241 -6.190 -12.135 1.00 95.81 111 PRO A N 1
ATOM 883 C CA . PRO A 1 111 ? 19.437 -5.236 -12.889 1.00 95.81 111 PRO A CA 1
ATOM 884 C C . PRO A 1 111 ? 19.973 -5.041 -14.308 1.00 95.81 111 PRO A C 1
ATOM 886 O O . PRO A 1 111 ? 21.175 -5.162 -14.550 1.00 95.81 111 PRO A O 1
ATOM 889 N N . LEU A 1 112 ? 19.072 -4.704 -15.232 1.00 94.31 112 LEU A N 1
ATOM 890 C CA . LEU A 1 112 ? 19.392 -4.331 -16.608 1.00 94.31 112 LEU A CA 1
ATOM 891 C C . LEU A 1 112 ? 20.333 -3.120 -16.660 1.00 94.31 112 LEU A C 1
ATOM 893 O O . LEU A 1 112 ? 20.201 -2.175 -15.881 1.00 94.31 112 LEU A O 1
ATOM 897 N N . ASP A 1 113 ? 21.229 -3.122 -17.645 1.00 92.12 113 ASP A N 1
ATOM 898 C CA . ASP A 1 113 ? 22.125 -2.004 -17.950 1.00 92.12 113 ASP A CA 1
ATOM 899 C C . ASP A 1 113 ? 21.352 -0.939 -18.742 1.00 92.12 113 ASP A C 1
ATOM 901 O O . ASP A 1 113 ? 21.367 -0.898 -19.977 1.00 92.12 113 ASP A O 1
ATOM 905 N N . THR A 1 114 ? 20.562 -0.150 -18.012 1.00 86.75 114 THR A N 1
ATOM 906 C CA . THR A 1 114 ? 19.738 0.939 -18.550 1.00 86.75 114 THR A CA 1
ATOM 907 C C . THR A 1 114 ? 20.296 2.292 -18.120 1.00 86.75 114 THR A C 1
ATOM 909 O O . THR A 1 114 ? 20.819 2.428 -17.018 1.00 86.75 114 THR A O 1
ATOM 912 N N . ASP A 1 115 ? 20.105 3.329 -18.938 1.00 82.00 115 ASP A N 1
ATOM 913 C CA . ASP A 1 115 ? 20.521 4.710 -18.622 1.00 82.00 115 ASP A CA 1
ATOM 914 C C . ASP A 1 115 ? 19.623 5.395 -17.565 1.00 82.00 115 ASP A C 1
ATOM 916 O O . ASP A 1 115 ? 19.526 6.623 -17.502 1.00 82.00 115 ASP A O 1
ATOM 920 N N . THR A 1 116 ? 18.887 4.621 -16.768 1.00 85.19 116 THR A N 1
ATOM 921 C CA . THR A 1 116 ? 17.881 5.151 -15.853 1.00 85.19 116 THR A CA 1
ATOM 922 C C . THR A 1 116 ? 18.449 5.384 -14.452 1.00 85.19 116 THR A C 1
ATOM 924 O O . THR A 1 116 ? 19.463 4.818 -14.059 1.00 85.19 116 THR A O 1
ATOM 927 N N . SER A 1 117 ? 17.793 6.236 -13.657 1.00 86.44 117 SER A N 1
ATOM 928 C CA . SER A 1 117 ? 18.251 6.573 -12.298 1.00 86.44 117 SER A CA 1
ATOM 929 C C . SER A 1 117 ? 17.902 5.514 -11.239 1.00 86.44 117 SER A C 1
ATOM 931 O O . SER A 1 117 ? 17.881 5.837 -10.055 1.00 86.44 117 SER A O 1
ATOM 933 N N . HIS A 1 118 ? 17.475 4.327 -11.655 1.00 91.25 118 HIS A N 1
ATOM 934 C CA . HIS A 1 118 ? 16.858 3.296 -10.820 1.00 91.25 118 HIS A CA 1
ATOM 935 C C . HIS A 1 118 ? 17.097 1.925 -11.444 1.00 91.25 118 HIS A C 1
ATOM 937 O O . HIS A 1 118 ? 17.456 1.823 -12.616 1.00 91.25 118 HIS A O 1
ATOM 943 N N . ASN A 1 119 ? 16.898 0.876 -10.657 1.00 94.31 119 ASN A N 1
ATOM 944 C CA . ASN A 1 119 ? 17.108 -0.484 -11.120 1.00 94.31 119 ASN A CA 1
ATOM 945 C C . ASN A 1 119 ? 15.859 -1.035 -11.810 1.00 94.31 119 ASN A C 1
ATOM 947 O O . ASN A 1 119 ? 14.731 -0.805 -11.379 1.00 94.31 119 ASN A O 1
ATOM 951 N N . VAL A 1 120 ? 16.091 -1.802 -12.871 1.00 96.44 120 VAL A N 1
ATOM 952 C CA . VAL A 1 120 ? 15.054 -2.457 -13.665 1.00 96.44 120 VAL A CA 1
ATOM 953 C C . VAL A 1 120 ? 15.391 -3.942 -13.733 1.00 96.44 120 VAL A C 1
ATOM 955 O O . VAL A 1 120 ? 16.484 -4.309 -14.162 1.00 96.44 120 VAL A O 1
ATOM 958 N N . TYR A 1 121 ? 14.467 -4.799 -13.315 1.00 97.69 121 TYR A N 1
ATOM 959 C CA . TYR A 1 121 ? 14.669 -6.241 -13.203 1.00 97.69 121 TYR A CA 1
ATOM 960 C C . TYR A 1 121 ? 13.778 -6.988 -14.183 1.00 97.69 121 TYR A C 1
ATOM 962 O O . TYR A 1 121 ? 12.625 -6.625 -14.401 1.00 97.69 121 TYR A O 1
ATOM 970 N N . VAL A 1 122 ? 14.301 -8.065 -14.758 1.00 97.69 122 VAL A N 1
ATOM 971 C CA . VAL A 1 122 ? 13.524 -8.959 -15.617 1.00 97.69 122 VAL A CA 1
ATOM 972 C C . VAL A 1 122 ? 13.007 -10.117 -14.781 1.00 97.69 122 VAL A C 1
ATOM 974 O O . VAL A 1 122 ? 13.785 -10.767 -14.084 1.00 97.69 122 VAL A O 1
ATOM 977 N N . SER A 1 123 ? 11.713 -10.405 -14.890 1.00 97.69 123 SER A N 1
ATOM 978 C CA . SER A 1 123 ? 11.105 -11.598 -14.307 1.00 97.69 123 SER A CA 1
ATOM 979 C C . SER A 1 123 ? 10.487 -12.457 -15.398 1.00 97.69 123 SER A C 1
ATOM 981 O O . SER A 1 123 ? 9.842 -11.937 -16.310 1.00 97.69 123 SER A O 1
ATOM 983 N N . TYR A 1 124 ? 10.698 -13.769 -15.330 1.00 97.12 124 TYR A N 1
ATOM 984 C CA . TYR A 1 124 ? 10.198 -14.715 -16.322 1.00 97.12 124 TYR A CA 1
ATOM 985 C C . TYR A 1 124 ? 9.451 -15.880 -15.681 1.00 97.12 124 TYR A C 1
ATOM 987 O O . TYR A 1 124 ? 9.820 -16.391 -14.621 1.00 97.12 124 TYR A O 1
ATOM 995 N N . LYS A 1 125 ? 8.407 -16.340 -16.363 1.00 95.44 125 LYS A N 1
ATOM 996 C CA . LYS A 1 125 ? 7.529 -17.405 -15.900 1.00 95.44 125 LYS A CA 1
ATOM 997 C C . LYS A 1 125 ? 7.924 -18.748 -16.499 1.00 95.44 125 LYS A C 1
ATOM 999 O O . LYS A 1 125 ? 8.074 -18.886 -17.713 1.00 95.44 125 LYS A O 1
ATOM 1004 N N . LYS A 1 126 ? 8.023 -19.761 -15.644 1.00 92.31 126 LYS A N 1
ATOM 1005 C CA . LYS A 1 126 ? 8.101 -21.175 -16.017 1.00 92.31 126 LYS A CA 1
ATOM 1006 C C . LYS A 1 126 ? 6.878 -21.910 -15.489 1.00 92.31 126 LYS A C 1
ATOM 1008 O O . LYS A 1 126 ? 6.313 -21.543 -14.458 1.00 92.31 126 LYS A O 1
ATOM 1013 N N . THR A 1 127 ? 6.490 -22.977 -16.181 1.00 85.75 127 THR A N 1
ATOM 1014 C CA . THR A 1 127 ? 5.365 -23.812 -15.764 1.00 85.75 127 THR A CA 1
ATOM 1015 C C . THR A 1 127 ? 5.645 -24.435 -14.398 1.00 85.75 127 THR A C 1
ATOM 1017 O O . THR A 1 127 ? 6.543 -25.266 -14.248 1.00 85.75 127 THR A O 1
ATOM 1020 N N . VAL A 1 128 ? 4.835 -24.088 -13.402 1.00 85.50 128 VAL A N 1
ATOM 1021 C CA . VAL A 1 128 ? 4.803 -24.766 -12.103 1.00 85.50 128 VAL A CA 1
ATOM 1022 C C . VAL A 1 128 ? 3.361 -25.047 -11.711 1.00 85.50 128 VAL A C 1
ATOM 1024 O O . VAL A 1 128 ? 2.427 -24.413 -12.202 1.00 85.50 128 VAL A O 1
ATOM 1027 N N . LYS A 1 129 ? 3.162 -26.007 -10.807 1.00 80.44 129 LYS A N 1
ATOM 1028 C CA . LYS A 1 129 ? 1.855 -26.182 -10.171 1.00 80.44 129 LYS A CA 1
ATOM 1029 C C . LYS A 1 129 ? 1.625 -25.034 -9.197 1.00 80.44 129 LYS A C 1
ATOM 1031 O O . LYS A 1 129 ? 2.493 -24.774 -8.365 1.00 80.44 129 LYS A O 1
ATOM 1036 N N . SER A 1 130 ? 0.455 -24.405 -9.274 1.00 76.38 130 SER A N 1
ATOM 1037 C CA . SER A 1 130 ? 0.040 -23.412 -8.286 1.00 76.38 130 SER A CA 1
ATOM 1038 C C . SER A 1 130 ? 0.071 -24.021 -6.879 1.00 76.38 130 SER A C 1
ATOM 1040 O O . SER A 1 130 ? -0.345 -25.176 -6.706 1.00 76.38 130 SER A O 1
ATOM 1042 N N . PRO A 1 131 ? 0.572 -23.286 -5.875 1.00 78.81 131 PRO A N 1
ATOM 1043 C CA . PRO A 1 131 ? 0.572 -23.754 -4.500 1.00 78.81 131 PRO A CA 1
ATOM 1044 C C . PRO A 1 131 ? -0.863 -23.893 -3.982 1.00 78.81 131 PRO A C 1
ATOM 1046 O O . PRO A 1 131 ? -1.773 -23.178 -4.398 1.00 78.81 131 PRO A O 1
ATOM 1049 N N . SER A 1 132 ? -1.078 -24.828 -3.057 1.00 82.25 132 SER A N 1
ATOM 1050 C CA . SER A 1 132 ? -2.347 -24.919 -2.333 1.00 82.25 132 SER A CA 1
ATOM 1051 C C . SER A 1 132 ? -2.494 -23.735 -1.376 1.00 82.25 132 SER A C 1
ATOM 1053 O O . SER A 1 132 ? -1.546 -23.434 -0.648 1.00 82.25 132 SER A O 1
ATOM 1055 N N . LYS A 1 133 ? -3.686 -23.127 -1.312 1.00 85.19 133 LYS A N 1
ATOM 1056 C CA . LYS A 1 133 ? -3.991 -22.086 -0.318 1.00 85.19 133 LYS A CA 1
ATOM 1057 C C . LYS A 1 133 ? -3.854 -22.637 1.116 1.00 85.19 133 LYS A C 1
ATOM 1059 O O . LYS A 1 133 ? -4.194 -23.807 1.347 1.00 85.19 133 LYS A O 1
ATOM 1064 N N . PRO A 1 134 ? -3.345 -21.839 2.073 1.00 91.38 134 PRO A N 1
ATOM 1065 C CA . PRO A 1 134 ? -3.169 -22.285 3.450 1.00 91.38 134 PRO A CA 1
ATOM 1066 C C . PRO A 1 134 ? -4.518 -22.571 4.122 1.00 91.38 134 PRO A C 1
ATOM 1068 O O . PRO A 1 134 ? -5.551 -22.020 3.751 1.00 91.38 134 PRO A O 1
ATOM 1071 N N . GLN A 1 135 ? -4.502 -23.447 5.125 1.00 93.00 135 GLN A N 1
ATOM 1072 C CA . GLN A 1 135 ? -5.666 -23.754 5.956 1.00 93.00 135 GLN A CA 1
ATOM 1073 C C . GLN A 1 135 ? -5.436 -23.178 7.348 1.00 93.00 135 GLN A C 1
ATOM 1075 O O . GLN A 1 135 ? -4.448 -23.517 8.000 1.00 93.00 135 GLN A O 1
ATOM 1080 N N . LEU A 1 136 ? -6.342 -22.312 7.795 1.00 97.50 136 LEU A N 1
ATOM 1081 C CA . LEU A 1 136 ? -6.261 -21.688 9.111 1.00 97.50 136 LEU A CA 1
ATOM 1082 C C . LEU A 1 136 ? -6.816 -22.622 10.188 1.00 97.50 136 LEU A C 1
ATOM 1084 O O . LEU A 1 136 ? -7.842 -23.279 10.002 1.00 97.50 136 LEU A O 1
ATOM 1088 N N . ALA A 1 137 ? -6.152 -22.661 11.339 1.00 97.38 137 ALA A N 1
ATOM 1089 C CA . ALA A 1 137 ? -6.590 -23.444 12.484 1.00 97.38 137 ALA A CA 1
ATOM 1090 C C . ALA A 1 137 ? -6.140 -22.788 13.787 1.00 97.38 137 ALA A C 1
ATOM 1092 O O . ALA A 1 137 ? -5.078 -22.176 13.851 1.00 97.38 137 ALA A O 1
ATOM 1093 N N . PHE A 1 138 ? -6.927 -22.980 14.843 1.00 97.56 138 PHE A N 1
ATOM 1094 C CA . PHE A 1 138 ? -6.502 -22.638 16.194 1.00 97.56 138 PHE A CA 1
ATOM 1095 C C . PHE A 1 138 ? -5.318 -23.507 16.624 1.00 97.56 138 PHE A C 1
ATOM 1097 O O . PHE A 1 138 ? -5.232 -24.693 16.283 1.00 97.56 138 PHE A O 1
ATOM 1104 N N . ASN A 1 139 ? -4.430 -22.935 17.433 1.00 95.88 139 ASN A N 1
ATOM 1105 C CA . ASN A 1 139 ? -3.322 -23.680 18.009 1.00 95.88 139 ASN A CA 1
ATOM 1106 C C . ASN A 1 139 ? -3.799 -24.682 19.083 1.00 95.88 139 ASN A C 1
ATOM 1108 O O . ASN A 1 139 ? -4.977 -24.768 19.440 1.00 95.88 139 ASN A O 1
ATOM 1112 N N . LYS A 1 140 ? -2.861 -25.451 19.649 1.00 95.12 140 LYS A N 1
ATOM 1113 C CA . LYS A 1 140 ? -3.156 -26.485 20.662 1.00 95.12 140 LYS A CA 1
ATOM 1114 C C . LYS A 1 140 ? -3.761 -25.930 21.958 1.00 95.12 140 LYS A C 1
ATOM 1116 O O . LYS A 1 140 ? -4.318 -26.698 22.736 1.00 95.12 140 LYS A O 1
ATOM 1121 N N . GLN A 1 141 ? -3.630 -24.628 22.199 1.00 95.19 141 GLN A N 1
ATOM 1122 C CA . GLN A 1 141 ? -4.196 -23.903 23.332 1.00 95.19 141 GLN A CA 1
ATOM 1123 C C . GLN A 1 141 ? -5.532 -23.234 22.984 1.00 95.19 141 GLN A C 1
ATOM 1125 O O . GLN A 1 141 ? -6.020 -22.448 23.786 1.00 95.19 141 GLN A O 1
ATOM 1130 N N . ASN A 1 142 ? -6.134 -23.543 21.826 1.00 95.50 142 ASN A N 1
ATOM 1131 C CA . ASN A 1 142 ? -7.380 -22.931 21.356 1.00 95.50 142 ASN A CA 1
ATOM 1132 C C . ASN A 1 142 ? -7.284 -21.409 21.167 1.00 95.50 142 ASN A C 1
ATOM 1134 O O . ASN A 1 142 ? -8.305 -20.715 21.234 1.00 95.50 142 ASN A O 1
ATOM 1138 N N . LYS A 1 143 ? -6.075 -20.915 20.874 1.00 97.31 143 LYS A N 1
ATOM 1139 C CA . LYS A 1 143 ? -5.800 -19.513 20.557 1.00 97.31 143 LYS A CA 1
ATOM 1140 C C . LYS A 1 143 ? -5.529 -19.325 19.065 1.00 97.31 143 LYS A C 1
ATOM 1142 O O . LYS A 1 143 ? -4.976 -20.225 18.429 1.00 97.31 143 LYS A O 1
ATOM 1147 N N . PHE A 1 144 ? -5.934 -18.177 18.536 1.00 98.50 144 PHE A N 1
ATOM 1148 C CA . PHE A 1 144 ? -5.688 -17.758 17.157 1.00 98.50 144 PHE A CA 1
ATOM 1149 C C . PHE A 1 144 ? -5.241 -16.297 17.142 1.00 98.50 144 PHE A C 1
ATOM 1151 O O . PHE A 1 144 ? -5.951 -15.434 17.663 1.00 98.50 144 PHE A O 1
ATOM 1158 N N . LYS A 1 145 ? -4.061 -16.022 16.589 1.00 98.69 145 LYS A N 1
ATOM 1159 C CA . LYS A 1 145 ? -3.436 -14.699 16.605 1.00 98.69 145 LYS A CA 1
ATOM 1160 C C . LYS A 1 145 ? -3.498 -14.035 15.232 1.00 98.69 145 LYS A C 1
ATOM 1162 O O . LYS A 1 145 ? -3.045 -14.603 14.243 1.00 98.69 145 LYS A O 1
ATOM 1167 N N . ILE A 1 146 ? -3.997 -12.804 15.204 1.00 98.88 146 ILE A N 1
ATOM 1168 C CA . ILE A 1 146 ? -4.109 -11.959 14.016 1.00 98.88 146 ILE A CA 1
ATOM 1169 C C . ILE A 1 146 ? -3.191 -10.750 14.185 1.00 98.88 146 ILE A C 1
ATOM 1171 O O . ILE A 1 146 ? -3.330 -10.006 15.156 1.00 98.88 146 ILE A O 1
ATOM 1175 N N . LEU A 1 147 ? -2.282 -10.528 13.240 1.00 98.88 147 LEU A N 1
ATOM 1176 C CA . LEU A 1 147 ? -1.521 -9.283 13.134 1.00 98.88 147 LEU A CA 1
ATOM 1177 C C . LEU A 1 147 ? -2.199 -8.374 12.107 1.00 98.88 147 LEU A C 1
ATOM 1179 O O . LEU A 1 147 ? -2.261 -8.713 10.931 1.00 98.88 147 LEU A O 1
ATOM 1183 N N . GLN A 1 148 ? -2.696 -7.222 12.538 1.00 98.81 148 GLN A N 1
ATOM 1184 C CA . GLN A 1 148 ? -3.209 -6.195 11.643 1.00 98.81 148 GLN A CA 1
ATOM 1185 C C . GLN A 1 148 ? -2.073 -5.268 11.204 1.00 98.81 148 GLN A C 1
ATOM 1187 O O . GLN A 1 148 ? -1.401 -4.657 12.039 1.00 98.81 148 GLN A O 1
ATOM 1192 N N . VAL A 1 149 ? -1.914 -5.131 9.891 1.00 98.56 149 VAL A N 1
ATOM 1193 C CA . VAL A 1 149 ? -0.959 -4.228 9.248 1.00 98.56 149 VAL A CA 1
ATOM 1194 C C . VAL A 1 149 ? -1.754 -3.243 8.397 1.00 98.56 149 VAL A C 1
ATOM 1196 O O . VAL A 1 149 ? -2.477 -3.642 7.491 1.00 98.56 149 VAL A O 1
ATOM 1199 N N . ALA A 1 150 ? -1.671 -1.956 8.700 1.00 97.38 150 ALA A N 1
ATOM 1200 C CA . ALA A 1 150 ? -2.445 -0.929 8.011 1.00 97.38 150 ALA A CA 1
ATOM 1201 C C . ALA A 1 150 ? -1.516 0.172 7.501 1.00 97.38 150 ALA A C 1
ATOM 1203 O O . ALA A 1 150 ? -0.500 0.463 8.145 1.00 97.38 150 ALA A O 1
ATOM 1204 N N . ASP A 1 151 ? -1.876 0.763 6.359 1.00 98.12 151 ASP A N 1
ATOM 1205 C CA . ASP A 1 151 ? -1.273 2.004 5.874 1.00 98.12 151 ASP A CA 1
ATOM 1206 C C . ASP A 1 151 ? 0.258 1.886 5.716 1.00 98.12 151 ASP A C 1
ATOM 1208 O O . ASP A 1 151 ? 1.028 2.650 6.309 1.00 98.12 151 ASP A O 1
ATOM 1212 N N . LEU A 1 152 ? 0.720 0.878 4.958 1.00 97.94 152 LEU A N 1
ATOM 1213 C CA . LEU A 1 152 ? 2.148 0.718 4.651 1.00 97.94 152 LEU A CA 1
ATOM 1214 C C . LEU A 1 152 ? 2.651 1.798 3.694 1.00 97.94 152 LEU A C 1
ATOM 1216 O O . LEU A 1 152 ? 3.801 2.217 3.828 1.00 97.94 152 LEU A O 1
ATOM 1220 N N . HIS A 1 153 ? 1.799 2.248 2.764 1.00 97.88 153 HIS A N 1
ATOM 1221 C CA . HIS A 1 153 ? 2.128 3.278 1.776 1.00 97.88 153 HIS A CA 1
ATOM 1222 C C . HIS A 1 153 ? 3.447 2.993 1.037 1.00 97.88 153 HIS A C 1
ATOM 1224 O O . HIS A 1 153 ? 4.323 3.853 0.947 1.00 97.88 153 HIS A O 1
ATOM 1230 N N . PHE A 1 154 ? 3.603 1.767 0.525 1.00 98.19 154 PHE A N 1
ATOM 1231 C CA . PHE A 1 154 ? 4.779 1.397 -0.264 1.00 98.19 154 PHE A CA 1
ATOM 1232 C C . PHE A 1 154 ? 4.785 2.111 -1.608 1.00 98.19 154 PHE A C 1
ATOM 1234 O O . PHE A 1 154 ? 3.741 2.421 -2.180 1.00 98.19 154 PHE A O 1
ATOM 1241 N N . SER A 1 155 ? 5.984 2.318 -2.135 1.00 96.38 155 SER A N 1
ATOM 1242 C CA . SER A 1 155 ? 6.212 2.973 -3.422 1.00 96.38 155 SER A CA 1
ATOM 1243 C C . SER A 1 155 ? 6.707 1.965 -4.463 1.00 96.38 155 SER A C 1
ATOM 1245 O O . SER A 1 155 ? 7.103 0.842 -4.132 1.00 96.38 155 SER A O 1
ATOM 1247 N N . THR A 1 156 ? 6.740 2.346 -5.744 1.00 96.38 156 THR A N 1
ATOM 1248 C CA . THR A 1 156 ? 7.360 1.485 -6.773 1.00 96.38 156 THR A CA 1
ATOM 1249 C C . THR A 1 156 ? 8.851 1.273 -6.485 1.00 96.38 156 THR A C 1
ATOM 1251 O O . THR A 1 156 ? 9.357 0.162 -6.639 1.00 96.38 156 THR A O 1
ATOM 1254 N N . LEU A 1 157 ? 9.538 2.326 -6.029 1.00 94.69 157 LEU A N 1
ATOM 1255 C CA . LEU A 1 157 ? 10.949 2.309 -5.612 1.00 94.69 157 LEU A CA 1
ATOM 1256 C C . LEU A 1 157 ? 11.061 2.245 -4.084 1.00 94.69 157 LEU A C 1
ATOM 1258 O O . LEU A 1 157 ? 10.176 1.704 -3.442 1.00 94.69 157 LEU A O 1
ATOM 1262 N N . GLU A 1 158 ? 12.132 2.735 -3.471 1.00 90.56 158 GLU A N 1
ATOM 1263 C CA . GLU A 1 158 ? 12.380 2.587 -2.027 1.00 90.56 158 GLU A CA 1
ATOM 1264 C C . GLU A 1 158 ? 11.482 3.475 -1.136 1.00 90.56 158 GLU A C 1
ATOM 1266 O O . GLU A 1 158 ? 11.453 3.297 0.085 1.00 90.56 158 GLU A O 1
ATOM 1271 N N . GLY A 1 159 ? 10.751 4.415 -1.744 1.00 91.19 159 GLY A N 1
ATOM 1272 C CA . GLY A 1 159 ? 9.868 5.363 -1.066 1.00 91.19 159 GLY A CA 1
ATOM 1273 C C . GLY A 1 159 ? 10.620 6.394 -0.219 1.00 91.19 159 GLY A C 1
ATOM 1274 O O . GLY A 1 159 ? 11.762 6.197 0.208 1.00 91.19 159 GLY A O 1
ATOM 1275 N N . VAL A 1 160 ? 9.976 7.529 0.047 1.00 91.06 160 VAL A N 1
ATOM 1276 C CA . VAL A 1 160 ? 10.510 8.560 0.951 1.00 91.06 160 VAL A CA 1
ATOM 1277 C C . VAL A 1 160 ? 9.730 8.578 2.252 1.00 91.06 160 VAL A C 1
ATOM 1279 O O . VAL A 1 160 ? 8.506 8.502 2.256 1.00 91.06 160 VAL A O 1
ATOM 1282 N N . CYS A 1 161 ? 10.429 8.714 3.376 1.00 92.38 161 CYS A N 1
ATOM 1283 C CA . CYS A 1 161 ? 9.741 8.758 4.660 1.00 92.38 161 CYS A CA 1
ATOM 1284 C C . CYS A 1 161 ? 8.913 10.040 4.800 1.00 92.38 161 CYS A C 1
ATOM 1286 O O . CYS A 1 161 ? 9.457 11.150 4.737 1.00 92.38 161 CYS A O 1
ATOM 1288 N N . LEU A 1 162 ? 7.614 9.885 5.038 1.00 91.69 162 LEU A N 1
ATOM 1289 C CA . LEU A 1 162 ? 6.694 10.982 5.314 1.00 91.69 162 LEU A CA 1
ATOM 1290 C C . LEU A 1 162 ? 6.529 11.115 6.826 1.00 91.69 162 LEU A C 1
ATOM 1292 O O . LEU A 1 162 ? 6.284 10.139 7.518 1.00 91.69 162 LEU A O 1
ATOM 1296 N N . ASP A 1 163 ? 6.704 12.326 7.357 1.00 92.00 163 ASP A N 1
ATOM 1297 C CA . ASP A 1 163 ? 6.572 12.623 8.793 1.00 92.00 163 ASP A CA 1
ATOM 1298 C C . ASP A 1 163 ? 7.267 11.615 9.745 1.00 92.00 163 ASP A C 1
ATOM 1300 O O . ASP A 1 163 ? 6.654 11.179 10.723 1.00 92.00 163 ASP A O 1
ATOM 1304 N N . PRO A 1 164 ? 8.542 11.239 9.510 1.00 90.88 164 PRO A N 1
ATOM 1305 C CA . PRO A 1 164 ? 9.196 10.193 10.289 1.00 90.88 164 PRO A CA 1
ATOM 1306 C C . PRO A 1 164 ? 9.207 10.540 11.778 1.00 90.88 164 PRO A C 1
ATOM 1308 O O . PRO A 1 164 ? 9.528 11.672 12.176 1.00 90.88 164 PRO A O 1
ATOM 1311 N N . TRP A 1 165 ? 8.875 9.545 12.599 1.00 88.00 165 TRP A N 1
ATOM 1312 C CA . TRP A 1 165 ? 8.855 9.674 14.046 1.00 88.00 165 TRP A CA 1
ATOM 1313 C C . TRP A 1 165 ? 9.579 8.501 14.729 1.00 88.00 165 TRP A C 1
ATOM 1315 O O . TRP A 1 165 ? 9.248 7.355 14.432 1.00 88.00 165 TRP A O 1
ATOM 1325 N N . PRO A 1 166 ? 10.525 8.766 15.656 1.00 86.75 166 PRO A N 1
ATOM 1326 C CA . PRO A 1 166 ? 11.078 10.078 16.008 1.00 86.75 166 PRO A CA 1
ATOM 1327 C C . PRO A 1 166 ? 11.700 10.798 14.805 1.00 86.75 166 PRO A C 1
ATOM 1329 O O . PRO A 1 166 ? 12.081 10.173 13.817 1.00 86.75 166 PRO A O 1
ATOM 1332 N N . LYS A 1 167 ? 11.780 12.132 14.873 1.00 87.12 167 LYS A N 1
ATOM 1333 C CA . LYS A 1 167 ? 12.329 12.924 13.764 1.00 87.12 167 LYS A CA 1
ATOM 1334 C C . LYS A 1 167 ? 13.756 12.492 13.456 1.00 87.12 167 LYS A C 1
ATOM 1336 O O . LYS A 1 167 ? 14.591 12.439 14.356 1.00 87.12 167 LYS A O 1
ATOM 1341 N N . LEU A 1 168 ? 14.017 12.284 12.173 1.00 86.25 168 LEU A N 1
ATOM 1342 C CA . LEU A 1 168 ? 15.348 11.982 11.669 1.00 86.25 168 LEU A CA 1
ATOM 1343 C C . LEU A 1 168 ? 16.325 13.122 11.954 1.00 86.25 168 LEU A C 1
ATOM 1345 O O . LEU A 1 168 ? 15.960 14.305 11.996 1.00 86.25 168 LEU A O 1
ATOM 1349 N N . SER A 1 169 ? 17.591 12.753 12.103 1.00 85.00 169 SER A N 1
ATOM 1350 C CA . SER A 1 169 ? 18.685 13.708 12.206 1.00 85.00 169 SER A CA 1
ATOM 1351 C C . SER A 1 169 ? 18.862 14.467 10.887 1.00 85.00 169 SER A C 1
ATOM 1353 O O . SER A 1 169 ? 18.519 13.994 9.805 1.00 85.00 169 SER A O 1
ATOM 1355 N N . SER A 1 170 ? 19.414 15.680 10.950 1.00 77.88 170 SER A N 1
ATOM 1356 C CA . SER A 1 170 ? 19.634 16.491 9.745 1.00 77.88 170 SER A CA 1
ATOM 1357 C C . SER A 1 170 ? 20.539 15.766 8.742 1.00 77.88 170 SER A C 1
ATOM 1359 O O . SER A 1 170 ? 21.705 15.523 9.040 1.00 77.88 170 SER A O 1
ATOM 1361 N N . GLY A 1 171 ? 20.025 15.506 7.536 1.00 71.62 171 GLY A N 1
ATOM 1362 C CA . GLY A 1 171 ? 20.763 14.831 6.462 1.00 71.62 171 GLY A CA 1
ATOM 1363 C C . GLY A 1 171 ? 20.759 13.303 6.547 1.00 71.62 171 GLY A C 1
ATOM 1364 O O . GLY A 1 171 ? 21.406 12.662 5.725 1.00 71.62 171 GLY A O 1
ATOM 1365 N N . GLU A 1 172 ? 20.041 12.725 7.511 1.00 80.44 172 GLU A N 1
ATOM 1366 C CA . GLU A 1 172 ? 19.803 11.285 7.568 1.00 80.44 172 GLU A CA 1
ATOM 1367 C C . GLU A 1 172 ? 18.932 10.860 6.381 1.00 80.44 172 GLU A C 1
ATOM 1369 O O . GLU A 1 172 ? 17.865 11.426 6.129 1.00 80.44 172 GLU A O 1
ATOM 1374 N N . TYR A 1 173 ? 19.437 9.893 5.619 1.00 79.19 173 TYR A N 1
ATOM 1375 C CA . TYR A 1 173 ? 18.733 9.308 4.488 1.00 79.19 173 TYR A CA 1
ATOM 1376 C C . TYR A 1 173 ? 17.716 8.276 4.984 1.00 79.19 173 TYR A C 1
ATOM 1378 O O . TYR A 1 173 ? 17.987 7.558 5.945 1.00 79.19 173 TYR A O 1
ATOM 1386 N N . CYS A 1 174 ? 16.545 8.223 4.350 1.00 85.88 174 CYS A N 1
ATOM 1387 C CA . CYS A 1 174 ? 15.431 7.398 4.798 1.00 85.88 174 CYS A CA 1
ATOM 1388 C C . CYS A 1 174 ? 14.753 6.717 3.615 1.00 85.88 174 CYS A C 1
ATOM 1390 O O . CYS A 1 174 ? 14.082 7.383 2.828 1.00 85.88 174 CYS A O 1
ATOM 1392 N N . GLU A 1 175 ? 14.928 5.402 3.537 1.00 92.25 175 GLU A N 1
ATOM 1393 C CA . GLU A 1 175 ? 14.188 4.514 2.643 1.00 92.25 175 GLU A CA 1
ATOM 1394 C C . GLU A 1 175 ? 12.954 4.015 3.399 1.00 92.25 175 GLU A C 1
ATOM 1396 O O . GLU A 1 175 ? 13.071 3.272 4.381 1.00 92.25 175 GLU A O 1
ATOM 1401 N N . ALA A 1 176 ? 11.775 4.494 3.004 1.00 95.25 176 ALA A N 1
ATOM 1402 C CA . ALA A 1 176 ? 10.533 4.225 3.724 1.00 95.25 176 ALA A CA 1
ATOM 1403 C C . ALA A 1 176 ? 10.174 2.739 3.713 1.00 95.25 176 ALA A C 1
ATOM 1405 O O . ALA A 1 176 ? 9.897 2.155 4.766 1.00 95.25 176 ALA A O 1
ATOM 1406 N N . ASP A 1 177 ? 10.230 2.122 2.537 1.00 96.44 177 ASP A N 1
ATOM 1407 C CA . ASP A 1 177 ? 9.782 0.750 2.332 1.00 96.44 177 ASP A CA 1
ATOM 1408 C C . ASP A 1 177 ? 10.712 -0.235 3.044 1.00 96.44 177 ASP A C 1
ATOM 1410 O O . ASP A 1 177 ? 10.241 -1.189 3.664 1.00 96.44 177 ASP A O 1
ATOM 1414 N N . LEU A 1 178 ? 12.026 0.031 3.050 1.00 93.62 178 LEU A N 1
ATOM 1415 C CA . LEU A 1 178 ? 13.001 -0.794 3.767 1.00 93.62 178 LEU A CA 1
ATOM 1416 C C . LEU A 1 178 ? 12.767 -0.742 5.282 1.00 93.62 178 LEU A C 1
ATOM 1418 O O . LEU A 1 178 ? 12.612 -1.782 5.916 1.00 93.62 178 LEU A O 1
ATOM 1422 N N . ARG A 1 179 ? 12.666 0.461 5.864 1.00 94.50 179 ARG A N 1
ATOM 1423 C CA . ARG A 1 179 ? 12.437 0.635 7.314 1.00 94.50 179 ARG A CA 1
ATOM 1424 C C . ARG A 1 179 ? 11.113 0.023 7.762 1.00 94.50 179 ARG A C 1
ATOM 1426 O O . ARG A 1 179 ? 11.012 -0.490 8.876 1.00 94.50 179 ARG A O 1
ATOM 1433 N N . THR A 1 180 ? 10.103 0.095 6.901 1.00 97.44 180 THR A N 1
ATOM 1434 C CA . THR A 1 180 ? 8.800 -0.518 7.150 1.00 97.44 180 THR A CA 1
ATOM 1435 C C . THR A 1 180 ? 8.882 -2.042 7.057 1.00 97.44 180 THR A C 1
ATOM 1437 O O . THR A 1 180 ? 8.367 -2.726 7.938 1.00 97.44 180 THR A O 1
ATOM 1440 N N . THR A 1 181 ? 9.579 -2.577 6.050 1.00 97.19 181 THR A N 1
ATOM 1441 C CA . THR A 1 181 ? 9.815 -4.022 5.892 1.00 97.19 181 THR A CA 1
ATOM 1442 C C . THR A 1 181 ? 10.523 -4.595 7.115 1.00 97.19 181 THR A C 1
ATOM 1444 O O . THR A 1 181 ? 10.017 -5.536 7.717 1.00 97.19 181 THR A O 1
ATOM 1447 N N . GLU A 1 182 ? 11.627 -3.977 7.550 1.00 95.62 182 GLU A N 1
ATOM 1448 C CA . GLU A 1 182 ? 12.377 -4.393 8.744 1.00 95.62 182 GLU A CA 1
ATOM 1449 C C . GLU A 1 182 ? 11.484 -4.445 9.991 1.00 95.62 182 GLU A C 1
ATOM 1451 O O . GLU A 1 182 ? 11.549 -5.390 10.781 1.00 95.62 182 GLU A O 1
ATOM 1456 N N . PHE A 1 183 ? 10.623 -3.439 10.169 1.00 97.50 183 PHE A N 1
ATOM 1457 C CA . PHE A 1 183 ? 9.693 -3.391 11.290 1.00 97.50 183 PHE A CA 1
ATOM 1458 C C . PHE A 1 183 ? 8.665 -4.523 11.237 1.00 97.50 183 PHE A C 1
ATOM 1460 O O . PHE A 1 183 ? 8.486 -5.234 12.228 1.00 97.50 183 PHE A O 1
ATOM 1467 N N . VAL A 1 184 ? 8.006 -4.709 10.092 1.00 98.50 184 VAL A N 1
ATOM 1468 C CA . VAL A 1 184 ? 6.977 -5.741 9.933 1.00 98.50 184 VAL A CA 1
ATOM 1469 C C . VAL A 1 184 ? 7.587 -7.136 10.081 1.00 98.50 184 VAL A C 1
ATOM 1471 O O . VAL A 1 184 ? 7.047 -7.941 10.837 1.00 98.50 184 VAL A O 1
ATOM 1474 N N . GLU A 1 185 ? 8.735 -7.414 9.458 1.00 97.94 185 GLU A N 1
ATOM 1475 C CA . GLU A 1 185 ? 9.445 -8.695 9.593 1.00 97.94 185 GLU A CA 1
ATOM 1476 C C . GLU A 1 185 ? 9.840 -8.976 11.049 1.00 97.94 185 GLU A C 1
ATOM 1478 O O . GLU A 1 185 ? 9.581 -10.069 11.557 1.00 97.94 185 GLU A O 1
ATOM 1483 N N . THR A 1 186 ? 10.353 -7.971 11.768 1.00 97.94 186 THR A N 1
ATOM 1484 C CA . THR A 1 186 ? 10.661 -8.098 13.203 1.00 97.94 186 THR A CA 1
ATOM 1485 C C . THR A 1 186 ? 9.413 -8.469 14.009 1.00 97.94 186 THR A C 1
ATOM 1487 O O . THR A 1 186 ? 9.450 -9.367 14.854 1.00 97.94 186 THR A O 1
ATOM 1490 N N . VAL A 1 187 ? 8.272 -7.819 13.752 1.00 98.50 187 VAL A N 1
ATOM 1491 C CA . VAL A 1 187 ? 7.025 -8.145 14.460 1.00 98.50 187 VAL A CA 1
ATOM 1492 C C . VAL A 1 187 ? 6.512 -9.536 14.089 1.00 98.50 187 VAL A C 1
ATOM 1494 O O . VAL A 1 187 ? 6.036 -10.248 14.973 1.00 98.50 187 VAL A O 1
ATOM 1497 N N . LEU A 1 188 ? 6.639 -9.969 12.832 1.00 98.56 188 LEU A N 1
ATOM 1498 C CA . LEU A 1 188 ? 6.275 -11.327 12.415 1.00 98.56 188 LEU A CA 1
ATOM 1499 C C . LEU A 1 188 ? 7.080 -12.386 13.185 1.00 98.56 188 LEU A C 1
ATOM 1501 O O . LEU A 1 188 ? 6.509 -13.387 13.624 1.00 98.56 188 LEU A O 1
ATOM 1505 N N . GLU A 1 189 ? 8.372 -12.150 13.421 1.00 97.25 189 GLU A N 1
ATOM 1506 C CA . GLU A 1 189 ? 9.222 -13.047 14.214 1.00 97.25 189 GLU A CA 1
ATOM 1507 C C . GLU A 1 189 ? 8.861 -13.070 15.705 1.00 97.25 189 GLU A C 1
ATOM 1509 O O . GLU A 1 189 ? 8.863 -14.141 16.328 1.00 97.25 189 GLU A O 1
ATOM 1514 N N . LEU A 1 190 ? 8.540 -11.906 16.278 1.00 97.50 190 LEU A N 1
ATOM 1515 C CA . LEU A 1 190 ? 8.177 -11.761 17.690 1.00 97.50 190 LEU A CA 1
ATOM 1516 C C . LEU A 1 190 ? 6.789 -12.333 17.989 1.00 97.50 190 LEU A C 1
ATOM 1518 O O . LEU A 1 190 ? 6.603 -13.045 18.979 1.00 97.50 190 LEU A O 1
ATOM 1522 N N . GLU A 1 191 ? 5.808 -12.020 17.144 1.00 97.62 191 GLU A N 1
ATOM 1523 C CA . GLU A 1 191 ? 4.410 -12.367 17.376 1.00 97.62 191 GLU A CA 1
ATOM 1524 C C . GLU A 1 191 ? 4.031 -13.739 16.841 1.00 97.62 191 GLU A C 1
ATOM 1526 O O . GLU A 1 191 ? 3.197 -14.403 17.463 1.00 97.62 191 GLU A O 1
ATOM 1531 N N . LYS A 1 192 ? 4.644 -14.176 15.734 1.00 97.62 192 LYS A N 1
ATOM 1532 C CA . LYS A 1 192 ? 4.311 -15.422 15.025 1.00 97.62 192 LYS A CA 1
ATOM 1533 C C . LYS A 1 192 ? 2.795 -15.573 14.833 1.00 97.62 192 LYS A C 1
ATOM 1535 O O . LYS A 1 192 ? 2.211 -16.513 15.377 1.00 97.62 192 LYS A O 1
ATOM 1540 N N . PRO A 1 193 ? 2.140 -14.612 14.155 1.00 98.50 193 PRO A N 1
ATOM 1541 C CA . PRO A 1 193 ? 0.695 -14.640 13.977 1.00 98.50 193 PRO A CA 1
ATOM 1542 C C . PRO A 1 193 ? 0.260 -15.830 13.112 1.00 98.50 193 PRO A C 1
ATOM 1544 O O . PRO A 1 193 ? 1.000 -16.285 12.241 1.00 98.50 193 PRO A O 1
ATOM 1547 N N . ASP A 1 194 ? -0.962 -16.309 13.342 1.00 98.69 194 ASP A N 1
ATOM 1548 C CA . ASP A 1 194 ? -1.600 -17.342 12.520 1.00 98.69 194 ASP A CA 1
ATOM 1549 C C . ASP A 1 194 ? -2.175 -16.750 11.217 1.00 98.69 194 ASP A C 1
ATOM 1551 O O . ASP A 1 194 ? -2.355 -17.465 10.229 1.00 98.69 194 ASP A O 1
ATOM 1555 N N . LEU A 1 195 ? -2.458 -15.442 11.217 1.00 98.88 195 LEU A N 1
ATOM 1556 C CA . LEU A 1 195 ? -2.946 -14.674 10.074 1.00 98.88 195 LEU A CA 1
ATOM 1557 C C . LEU A 1 195 ? -2.457 -13.222 10.148 1.00 98.88 195 LEU A C 1
ATOM 1559 O O . LEU A 1 195 ? -2.521 -12.592 11.204 1.00 98.88 195 LEU A O 1
ATOM 1563 N N . VAL A 1 196 ? -2.046 -12.662 9.014 1.00 98.88 196 VAL A N 1
ATOM 1564 C CA . VAL A 1 196 ? -1.912 -11.211 8.833 1.00 98.88 196 VAL A CA 1
ATOM 1565 C C . VAL A 1 196 ? -3.162 -10.658 8.156 1.00 98.88 196 VAL A C 1
ATOM 1567 O O . VAL A 1 196 ? -3.676 -11.250 7.212 1.00 98.88 196 VAL A O 1
ATOM 1570 N N . VAL A 1 197 ? -3.654 -9.511 8.613 1.00 98.88 197 VAL A N 1
ATOM 1571 C CA . VAL A 1 197 ? -4.736 -8.775 7.954 1.00 98.88 197 VAL A CA 1
ATOM 1572 C C . VAL A 1 197 ? -4.230 -7.401 7.531 1.00 98.88 197 VAL A C 1
ATOM 1574 O O . VAL A 1 197 ? -3.945 -6.555 8.377 1.00 98.88 197 VAL A O 1
ATOM 1577 N N . MET A 1 198 ? -4.142 -7.188 6.219 1.00 98.81 198 MET A N 1
ATOM 1578 C CA . MET A 1 198 ? -3.822 -5.903 5.606 1.00 98.81 198 MET A CA 1
ATOM 1579 C C . MET A 1 198 ? -5.092 -5.066 5.449 1.00 98.81 198 MET A C 1
ATOM 1581 O O . MET A 1 198 ? -5.963 -5.420 4.652 1.00 98.81 198 MET A O 1
ATOM 1585 N N . THR A 1 199 ? -5.223 -3.972 6.203 1.00 98.56 199 THR A N 1
ATOM 1586 C CA . THR A 1 199 ? -6.442 -3.136 6.202 1.00 98.56 199 THR A CA 1
ATOM 1587 C C . THR A 1 199 ? -6.345 -1.906 5.303 1.00 98.56 199 THR A C 1
ATOM 1589 O O . THR A 1 199 ? -6.712 -0.813 5.726 1.00 98.56 199 THR A O 1
ATOM 1592 N N . GLY A 1 200 ? -5.868 -2.091 4.070 1.00 97.62 200 GLY A N 1
ATOM 1593 C CA . GLY A 1 200 ? -5.820 -1.059 3.029 1.00 97.62 200 GLY A CA 1
ATOM 1594 C C . GLY A 1 200 ? -4.625 -0.111 3.099 1.00 97.62 200 GLY A C 1
ATOM 1595 O O . GLY A 1 200 ? -3.868 -0.128 4.073 1.00 97.62 200 GLY A O 1
ATOM 1596 N N . ASP A 1 201 ? -4.456 0.659 2.025 1.00 98.44 201 ASP A N 1
ATOM 1597 C CA . ASP A 1 201 ? -3.360 1.607 1.786 1.00 98.44 201 ASP A CA 1
ATOM 1598 C C . ASP A 1 201 ? -1.982 0.959 1.939 1.00 98.44 201 ASP A C 1
ATOM 1600 O O . ASP A 1 201 ? -1.060 1.441 2.604 1.00 98.44 201 ASP A O 1
ATOM 1604 N N . GLN A 1 202 ? -1.852 -0.210 1.324 1.00 98.06 202 GLN A N 1
ATOM 1605 C CA . GLN A 1 202 ? -0.577 -0.900 1.234 1.00 98.06 202 GLN A CA 1
ATOM 1606 C C . GLN A 1 202 ? 0.284 -0.294 0.120 1.00 98.06 202 GLN A C 1
ATOM 1608 O O . GLN A 1 202 ? 1.501 -0.208 0.264 1.00 98.06 202 GLN A O 1
ATOM 1613 N N . VAL A 1 203 ? -0.352 0.167 -0.959 1.00 97.62 203 VAL A N 1
ATOM 1614 C CA . VAL A 1 203 ? 0.247 0.854 -2.106 1.00 97.62 203 VAL A CA 1
ATOM 1615 C C . VAL A 1 203 ? -0.020 2.353 -1.977 1.00 97.62 203 VAL A C 1
ATOM 1617 O O . VAL A 1 203 ? -1.167 2.781 -1.871 1.00 97.62 203 VAL A O 1
ATOM 1620 N N . PHE A 1 204 ? 1.034 3.168 -2.030 1.00 94.94 204 PHE A N 1
ATOM 1621 C CA . PHE A 1 204 ? 0.900 4.618 -2.104 1.00 94.94 204 PHE A CA 1
ATOM 1622 C C . PHE A 1 204 ? 0.757 5.035 -3.565 1.00 94.94 204 PHE A C 1
ATOM 1624 O O . PHE A 1 204 ? 1.743 5.055 -4.305 1.00 94.94 204 PHE A O 1
ATOM 1631 N N . GLY A 1 205 ? -0.474 5.320 -3.994 1.00 87.56 205 GLY A N 1
ATOM 1632 C CA . GLY A 1 205 ? -0.807 5.547 -5.400 1.00 87.56 205 GLY A CA 1
ATOM 1633 C C . GLY A 1 205 ? 0.083 6.563 -6.113 1.00 87.56 205 GLY A C 1
ATOM 1634 O O . GLY A 1 205 ? 0.675 6.242 -7.144 1.00 87.56 205 GLY A O 1
ATOM 1635 N N . ASP A 1 206 ? 0.250 7.749 -5.522 1.00 86.94 206 ASP A N 1
ATOM 1636 C CA . ASP A 1 206 ? 1.037 8.846 -6.103 1.00 86.94 206 ASP A CA 1
ATOM 1637 C C . ASP A 1 206 ? 2.526 8.496 -6.317 1.00 86.94 206 ASP A C 1
ATOM 1639 O O . ASP A 1 206 ? 3.143 9.017 -7.250 1.00 86.94 206 ASP A O 1
ATOM 1643 N N . ASP A 1 207 ? 3.106 7.615 -5.490 1.00 91.25 207 ASP A N 1
ATOM 1644 C CA . ASP A 1 207 ? 4.508 7.163 -5.597 1.00 91.25 207 ASP A CA 1
ATOM 1645 C C . ASP A 1 207 ? 4.621 5.719 -6.133 1.00 91.25 207 ASP A C 1
ATOM 1647 O O . ASP A 1 207 ? 5.660 5.058 -6.023 1.00 91.25 207 ASP A O 1
ATOM 1651 N N . SER A 1 208 ? 3.544 5.220 -6.755 1.00 94.25 208 SER A N 1
ATOM 1652 C CA . SER A 1 208 ? 3.463 3.887 -7.361 1.00 94.25 208 SER A CA 1
ATOM 1653 C C . SER A 1 208 ? 3.129 3.921 -8.862 1.00 94.25 208 SER A C 1
ATOM 1655 O O . SER A 1 208 ? 2.105 3.373 -9.282 1.00 94.25 208 SER A O 1
ATOM 1657 N N . PRO A 1 209 ? 3.989 4.521 -9.716 1.00 93.62 209 PRO A N 1
ATOM 1658 C CA . PRO A 1 209 ? 3.806 4.509 -11.172 1.00 93.62 209 PRO A CA 1
ATOM 1659 C C . PRO A 1 209 ? 3.813 3.098 -11.794 1.00 93.62 209 PRO A C 1
ATOM 1661 O O . PRO A 1 209 ? 3.369 2.941 -12.930 1.00 93.62 209 PRO A O 1
ATOM 1664 N N . ASP A 1 210 ? 4.301 2.081 -11.075 1.00 96.31 210 ASP A N 1
ATOM 1665 C CA . ASP A 1 210 ? 4.105 0.660 -11.375 1.00 96.31 210 ASP A CA 1
ATOM 1666 C C . ASP A 1 210 ? 3.516 -0.055 -10.146 1.00 96.31 210 ASP A C 1
ATOM 1668 O O . ASP A 1 210 ? 4.246 -0.586 -9.304 1.00 96.31 210 ASP A O 1
ATOM 1672 N N . SER A 1 211 ? 2.183 -0.064 -10.039 1.00 97.06 211 SER A N 1
ATOM 1673 C CA . SER A 1 211 ? 1.461 -0.665 -8.909 1.00 97.06 211 SER A CA 1
ATOM 1674 C C . SER A 1 211 ? 1.678 -2.174 -8.791 1.00 97.06 211 SER A C 1
ATOM 1676 O O . SER A 1 211 ? 1.637 -2.697 -7.682 1.00 97.06 211 SER A O 1
ATOM 1678 N N . GLU A 1 212 ? 1.953 -2.875 -9.902 1.00 97.75 212 GLU A N 1
ATOM 1679 C CA . GLU A 1 212 ? 2.300 -4.303 -9.878 1.00 97.75 212 GLU A CA 1
ATOM 1680 C C . GLU A 1 212 ? 3.578 -4.543 -9.062 1.00 97.75 212 GLU A C 1
ATOM 1682 O O . GLU A 1 212 ? 3.574 -5.373 -8.159 1.00 97.75 212 GLU A O 1
ATOM 1687 N N . THR A 1 213 ? 4.663 -3.801 -9.322 1.00 98.00 213 THR A N 1
ATOM 1688 C CA . THR A 1 213 ? 5.885 -3.920 -8.509 1.00 98.00 213 THR A CA 1
ATOM 1689 C C . THR A 1 213 ? 5.591 -3.614 -7.046 1.00 98.00 213 THR A C 1
ATOM 1691 O O . THR A 1 213 ? 6.034 -4.360 -6.173 1.00 98.00 213 THR A O 1
ATOM 1694 N N . THR A 1 214 ? 4.834 -2.550 -6.764 1.00 98.12 214 THR A N 1
ATOM 1695 C CA . THR A 1 214 ? 4.539 -2.149 -5.384 1.00 98.12 214 THR A CA 1
ATOM 1696 C C . THR A 1 214 ? 3.792 -3.244 -4.619 1.00 98.12 214 THR A C 1
ATOM 1698 O O . THR A 1 214 ? 4.237 -3.644 -3.543 1.00 98.12 214 THR A O 1
ATOM 1701 N N . ILE A 1 215 ? 2.696 -3.781 -5.169 1.00 98.31 215 ILE A N 1
ATOM 1702 C CA . ILE A 1 215 ? 1.897 -4.794 -4.464 1.00 98.31 215 ILE A CA 1
ATOM 1703 C C . ILE A 1 215 ? 2.657 -6.115 -4.290 1.00 98.31 215 ILE A C 1
ATOM 1705 O O . ILE A 1 215 ? 2.531 -6.769 -3.254 1.00 98.31 215 ILE A O 1
ATOM 1709 N N . LEU A 1 216 ? 3.504 -6.482 -5.260 1.00 98.38 216 LEU A N 1
ATOM 1710 C CA . LEU A 1 216 ? 4.371 -7.655 -5.158 1.00 98.38 216 LEU A CA 1
ATOM 1711 C C . LEU A 1 216 ? 5.414 -7.495 -4.045 1.00 98.38 216 LEU A C 1
ATOM 1713 O O . LEU A 1 216 ? 5.620 -8.436 -3.285 1.00 98.38 216 LEU A O 1
ATOM 1717 N N . LYS A 1 217 ? 6.018 -6.309 -3.881 1.00 97.56 217 LYS A N 1
ATOM 1718 C CA . LYS A 1 217 ? 6.929 -6.034 -2.753 1.00 97.56 217 LYS A CA 1
ATOM 1719 C C . LYS A 1 217 ? 6.238 -6.188 -1.401 1.00 97.56 217 LYS A C 1
ATOM 1721 O O . LYS A 1 217 ? 6.820 -6.771 -0.494 1.00 97.56 217 LYS A O 1
ATOM 1726 N N . VAL A 1 218 ? 5.019 -5.660 -1.270 1.00 98.19 218 VAL A N 1
ATOM 1727 C CA . VAL A 1 218 ? 4.231 -5.765 -0.032 1.00 98.19 218 VAL A CA 1
ATOM 1728 C C . VAL A 1 218 ? 3.962 -7.230 0.306 1.00 98.19 218 VAL A C 1
ATOM 1730 O O . VAL A 1 218 ? 4.226 -7.668 1.424 1.00 98.19 218 VAL A O 1
ATOM 1733 N N . CYS A 1 219 ? 3.453 -7.999 -0.659 1.00 97.94 219 CYS A N 1
ATOM 1734 C CA . CYS A 1 219 ? 3.075 -9.392 -0.426 1.00 97.94 219 CYS A CA 1
ATOM 1735 C C . CYS A 1 219 ? 4.290 -10.289 -0.145 1.00 97.94 219 CYS A C 1
ATOM 1737 O O . CYS A 1 219 ? 4.205 -11.181 0.702 1.00 97.94 219 CYS A O 1
ATOM 1739 N N . ASP A 1 220 ? 5.438 -10.009 -0.774 1.00 97.12 220 ASP A N 1
ATOM 1740 C CA . ASP A 1 220 ? 6.683 -10.764 -0.581 1.00 97.12 220 ASP A CA 1
ATOM 1741 C C . ASP A 1 220 ? 7.119 -10.830 0.894 1.00 97.12 220 ASP A C 1
ATOM 1743 O O . ASP A 1 220 ? 7.647 -11.851 1.333 1.00 97.12 220 ASP A O 1
ATOM 1747 N N . ILE A 1 221 ? 6.830 -9.796 1.698 1.00 97.81 221 ILE A N 1
ATOM 1748 C CA . ILE A 1 221 ? 7.101 -9.791 3.147 1.00 97.81 221 ILE A CA 1
ATOM 1749 C C . ILE A 1 221 ? 6.474 -11.028 3.808 1.00 97.81 221 ILE A C 1
ATOM 1751 O O . ILE A 1 221 ? 7.147 -11.810 4.482 1.00 97.81 221 ILE A O 1
ATOM 1755 N N . PHE A 1 222 ? 5.179 -11.243 3.578 1.00 96.44 222 PHE A N 1
ATOM 1756 C CA . PHE A 1 222 ? 4.413 -12.301 4.237 1.00 96.44 222 PHE A CA 1
ATOM 1757 C C . PHE A 1 222 ? 4.675 -13.676 3.624 1.00 96.44 222 PHE A C 1
ATOM 1759 O O . PHE A 1 222 ? 4.677 -14.687 4.334 1.00 96.44 222 PHE A O 1
ATOM 1766 N N . GLU A 1 223 ? 4.964 -13.721 2.326 1.00 94.06 223 GLU A N 1
ATOM 1767 C CA . GLU A 1 223 ? 5.302 -14.955 1.628 1.00 94.06 223 GLU A CA 1
ATOM 1768 C C . GLU A 1 223 ? 6.648 -15.529 2.061 1.00 94.06 223 GLU A C 1
ATOM 1770 O O . GLU A 1 223 ? 6.743 -16.728 2.352 1.00 94.06 223 GLU A O 1
ATOM 1775 N N . ARG A 1 224 ? 7.679 -14.685 2.198 1.00 94.00 224 ARG A N 1
ATOM 1776 C CA . ARG A 1 224 ? 8.985 -15.104 2.731 1.00 94.00 224 ARG A CA 1
ATOM 1777 C C . ARG A 1 224 ? 8.879 -15.563 4.179 1.00 94.00 224 ARG A C 1
ATOM 1779 O O . ARG A 1 224 ? 9.496 -16.568 4.545 1.00 94.00 224 ARG A O 1
ATOM 1786 N N . SER A 1 225 ? 8.051 -14.891 4.980 1.00 94.94 225 SER A N 1
ATOM 1787 C CA . SER A 1 225 ? 7.743 -15.306 6.353 1.00 94.94 225 SER A CA 1
ATOM 1788 C C . SER A 1 225 ? 6.828 -16.534 6.431 1.00 94.94 225 SER A C 1
ATOM 1790 O O . SER A 1 225 ? 6.706 -17.127 7.504 1.00 94.94 225 SER A O 1
ATOM 1792 N N . LYS A 1 226 ? 6.230 -16.966 5.310 1.00 95.31 226 LYS A N 1
ATOM 1793 C CA . LYS A 1 226 ? 5.303 -18.107 5.210 1.00 95.31 226 LYS A CA 1
ATOM 1794 C C . LYS A 1 226 ? 4.079 -17.965 6.113 1.00 95.31 226 LYS A C 1
ATOM 1796 O O . LYS A 1 226 ? 3.598 -18.954 6.674 1.00 95.31 226 LYS A O 1
ATOM 1801 N N . VAL A 1 227 ? 3.594 -16.737 6.260 1.00 96.88 227 VAL A N 1
ATOM 1802 C CA . VAL A 1 227 ? 2.441 -16.411 7.096 1.00 96.88 227 VAL A CA 1
ATOM 1803 C C . VAL A 1 227 ? 1.238 -16.160 6.188 1.00 96.88 227 VAL A C 1
ATOM 1805 O O . VAL A 1 227 ? 1.332 -15.318 5.296 1.00 96.88 227 VAL A O 1
ATOM 1808 N N . PRO A 1 228 ? 0.110 -16.870 6.380 1.00 98.31 228 PRO A N 1
ATOM 1809 C CA . PRO A 1 228 ? -1.125 -16.575 5.665 1.00 98.31 228 PRO A CA 1
ATOM 1810 C C . PRO A 1 228 ? -1.545 -15.119 5.850 1.00 98.31 228 PRO A C 1
ATOM 1812 O O . PRO A 1 228 ? -1.452 -14.592 6.960 1.00 98.31 228 PRO A O 1
ATOM 1815 N N . TYR A 1 229 ? -2.057 -14.489 4.797 1.00 98.69 229 TYR A N 1
ATOM 1816 C CA . TYR A 1 229 ? -2.523 -13.108 4.873 1.00 98.69 229 TYR A CA 1
ATOM 1817 C C . TYR A 1 229 ? -3.841 -12.892 4.132 1.00 98.69 229 TYR A C 1
ATOM 1819 O O . TYR A 1 229 ? -4.146 -13.563 3.150 1.00 98.69 229 TYR A O 1
ATOM 1827 N N . ALA A 1 230 ? -4.628 -11.942 4.617 1.00 98.50 230 ALA A N 1
ATOM 1828 C CA . ALA A 1 230 ? -5.836 -11.435 3.980 1.00 98.50 230 ALA A CA 1
ATOM 1829 C C . ALA A 1 230 ? -5.686 -9.927 3.751 1.00 98.50 230 ALA A C 1
ATOM 1831 O O . ALA A 1 230 ? -4.948 -9.258 4.476 1.00 98.50 230 ALA A O 1
ATOM 1832 N N . MET A 1 231 ? -6.375 -9.394 2.745 1.00 97.94 231 MET A N 1
ATOM 1833 C CA . MET A 1 231 ? -6.260 -7.995 2.337 1.00 97.94 231 MET A CA 1
ATOM 1834 C C . MET A 1 231 ? -7.619 -7.397 1.987 1.00 97.94 231 MET A C 1
ATOM 1836 O O . MET A 1 231 ? -8.429 -8.024 1.305 1.00 97.94 231 MET A O 1
ATOM 1840 N N . VAL A 1 232 ? -7.830 -6.163 2.425 1.00 98.19 232 VAL A N 1
ATOM 1841 C CA . VAL A 1 232 ? -8.849 -5.242 1.908 1.00 98.19 232 VAL A CA 1
ATOM 1842 C C . VAL A 1 232 ? -8.145 -4.011 1.355 1.00 98.19 232 VAL A C 1
ATOM 1844 O O . VAL A 1 232 ? -7.034 -3.698 1.785 1.00 98.19 232 VAL A O 1
ATOM 1847 N N . PHE A 1 233 ? -8.782 -3.324 0.413 1.00 98.25 233 PHE A N 1
ATOM 1848 C CA . PHE A 1 233 ? -8.219 -2.126 -0.200 1.00 98.25 233 PHE A CA 1
ATOM 1849 C C . PHE A 1 233 ? -8.568 -0.861 0.574 1.00 98.25 233 PHE A C 1
ATOM 1851 O O . PHE A 1 233 ? -9.653 -0.737 1.150 1.00 98.25 233 PHE A O 1
ATOM 1858 N N . GLY A 1 234 ? -7.636 0.083 0.545 1.00 97.88 234 GLY A N 1
ATOM 1859 C CA . GLY A 1 234 ? -7.828 1.458 0.958 1.00 97.88 234 GLY A CA 1
ATOM 1860 C C . GLY A 1 234 ? -8.052 2.399 -0.215 1.00 97.88 234 GLY A C 1
ATOM 1861 O O . GLY A 1 234 ? -8.265 1.968 -1.352 1.00 97.88 234 GLY A O 1
ATOM 1862 N N . ASN A 1 235 ? -8.095 3.698 0.065 1.00 97.50 235 ASN A N 1
ATOM 1863 C CA . ASN A 1 235 ? -8.385 4.690 -0.966 1.00 97.50 235 ASN A CA 1
ATOM 1864 C C . ASN A 1 235 ? -7.196 4.974 -1.887 1.00 97.50 235 ASN A C 1
ATOM 1866 O O . ASN A 1 235 ? -7.441 5.424 -3.004 1.00 97.50 235 ASN A O 1
ATOM 1870 N N . HIS A 1 236 ? -5.964 4.726 -1.436 1.00 97.44 236 HIS A N 1
ATOM 1871 C CA . HIS A 1 236 ? -4.748 4.966 -2.213 1.00 97.44 236 HIS A CA 1
ATOM 1872 C C . HIS A 1 236 ? -4.341 3.779 -3.092 1.00 97.44 236 HIS A C 1
ATOM 1874 O O . HIS A 1 236 ? -3.632 3.969 -4.082 1.00 97.44 236 HIS A O 1
ATOM 1880 N N . ASP A 1 237 ? -4.797 2.564 -2.764 1.00 98.00 237 ASP A N 1
ATOM 1881 C CA . ASP A 1 237 ? -4.282 1.349 -3.402 1.00 98.00 237 ASP A CA 1
ATOM 1882 C C . ASP A 1 237 ? -4.494 1.329 -4.929 1.00 98.00 237 ASP A C 1
ATOM 1884 O O . ASP A 1 237 ? -3.622 0.876 -5.665 1.00 98.00 237 ASP A O 1
ATOM 1888 N N . ASP A 1 238 ? -5.624 1.861 -5.413 1.00 95.12 238 ASP A N 1
ATOM 1889 C CA . ASP A 1 238 ? -6.012 1.905 -6.832 1.00 95.12 238 ASP A CA 1
ATOM 1890 C C . ASP A 1 238 ? -5.854 3.300 -7.475 1.00 95.12 238 ASP A C 1
ATOM 1892 O O . ASP A 1 238 ? -6.598 3.668 -8.390 1.00 95.12 238 ASP A O 1
ATOM 1896 N N . GLU A 1 239 ? -4.921 4.114 -6.974 1.00 95.00 239 GLU A N 1
ATOM 1897 C CA . GLU A 1 239 ? -4.585 5.432 -7.544 1.00 95.00 239 GLU A CA 1
ATOM 1898 C C . GLU A 1 239 ? -3.343 5.418 -8.456 1.00 95.00 239 GLU A C 1
ATOM 1900 O O . GLU A 1 239 ? -3.058 6.417 -9.117 1.00 95.00 239 GLU A O 1
ATOM 1905 N N . GLY A 1 240 ? -2.621 4.293 -8.514 1.00 92.69 240 GLY A N 1
ATOM 1906 C CA . GLY A 1 240 ? -1.443 4.113 -9.367 1.00 92.69 240 GLY A CA 1
ATOM 1907 C C . GLY A 1 240 ? -1.769 3.636 -10.792 1.00 92.69 240 GLY A C 1
ATOM 1908 O O . GLY A 1 240 ? -2.703 4.111 -11.438 1.00 92.69 240 GLY A O 1
ATOM 1909 N N . SER A 1 241 ? -0.963 2.710 -11.322 1.00 94.69 241 SER A N 1
ATOM 1910 C CA . SER A 1 241 ? -1.101 2.210 -12.701 1.00 94.69 241 SER A CA 1
ATOM 1911 C C . SER A 1 241 ? -2.124 1.088 -12.888 1.00 94.69 241 SER A C 1
ATOM 1913 O O . SER A 1 241 ? -2.522 0.835 -14.026 1.00 94.69 241 SER A O 1
ATOM 1915 N N . LEU A 1 242 ? -2.541 0.424 -11.806 1.00 96.38 242 LEU A N 1
ATOM 1916 C CA . LEU A 1 242 ? -3.537 -0.647 -11.821 1.00 96.38 242 LEU A CA 1
ATOM 1917 C C . LEU A 1 242 ? -4.781 -0.247 -11.035 1.00 96.38 242 LEU A C 1
ATOM 1919 O O . LEU A 1 242 ? -4.684 0.389 -9.985 1.00 96.38 242 LEU A O 1
ATOM 1923 N N . ASP A 1 243 ? -5.944 -0.663 -11.531 1.00 96.50 243 ASP A N 1
ATOM 1924 C CA . ASP A 1 243 ? -7.184 -0.550 -10.776 1.00 96.50 243 ASP A CA 1
ATOM 1925 C C . ASP A 1 243 ? -7.310 -1.650 -9.706 1.00 96.50 243 ASP A C 1
ATOM 1927 O O . ASP A 1 243 ? -6.543 -2.615 -9.639 1.00 96.50 243 ASP A O 1
ATOM 1931 N N . ARG A 1 244 ? -8.317 -1.496 -8.848 1.00 95.56 244 ARG A N 1
ATOM 1932 C CA . ARG A 1 244 ? -8.564 -2.384 -7.711 1.00 95.56 244 ARG A CA 1
ATOM 1933 C C . ARG A 1 244 ? -8.830 -3.838 -8.112 1.00 95.56 244 ARG A C 1
ATOM 1935 O O . ARG A 1 244 ? -8.394 -4.745 -7.407 1.00 95.56 244 ARG A O 1
ATOM 1942 N N . GLN A 1 245 ? -9.516 -4.061 -9.235 1.00 97.62 245 GLN A N 1
ATOM 1943 C CA . GLN A 1 245 ? -9.784 -5.408 -9.740 1.00 97.62 245 GLN A CA 1
ATOM 1944 C C . GLN A 1 245 ? -8.483 -6.057 -10.212 1.00 97.62 245 GLN A C 1
ATOM 1946 O O . GLN A 1 245 ? -8.174 -7.175 -9.816 1.00 97.62 245 GLN A O 1
ATOM 1951 N N . GLN A 1 246 ? -7.678 -5.330 -10.987 1.00 97.81 246 GLN A N 1
ATOM 1952 C CA . GLN A 1 246 ? -6.387 -5.812 -11.477 1.00 97.81 246 GLN A CA 1
ATOM 1953 C C . GLN A 1 246 ? -5.417 -6.137 -10.333 1.00 97.81 246 GLN A C 1
ATOM 1955 O O . GLN A 1 246 ? -4.666 -7.110 -10.413 1.00 97.81 246 GLN A O 1
ATOM 1960 N N . LEU A 1 247 ? -5.436 -5.352 -9.252 1.00 98.19 247 LEU A N 1
ATOM 1961 C CA . LEU A 1 247 ? -4.659 -5.645 -8.047 1.00 98.19 247 LEU A CA 1
ATOM 1962 C C . LEU A 1 247 ? -5.149 -6.917 -7.346 1.00 98.19 247 LEU A C 1
ATOM 1964 O O . LEU A 1 247 ? -4.325 -7.742 -6.951 1.00 98.19 247 LEU A O 1
ATOM 1968 N N . MET A 1 248 ? -6.464 -7.118 -7.221 1.00 98.12 248 MET A N 1
ATOM 1969 C CA . MET A 1 248 ? -7.020 -8.341 -6.630 1.00 98.12 248 MET A CA 1
ATOM 1970 C C . MET A 1 248 ? -6.697 -9.581 -7.471 1.00 98.12 248 MET A C 1
ATOM 1972 O O . MET A 1 248 ? -6.295 -10.599 -6.909 1.00 98.12 248 MET A O 1
ATOM 1976 N N . ASP A 1 249 ? -6.768 -9.477 -8.801 1.00 97.25 249 ASP A N 1
ATOM 1977 C CA . ASP A 1 249 ? -6.401 -10.555 -9.728 1.00 97.25 249 ASP A CA 1
ATOM 1978 C C . ASP A 1 249 ? -4.946 -11.018 -9.521 1.00 97.25 249 ASP A C 1
ATOM 1980 O O . ASP A 1 249 ? -4.627 -12.193 -9.709 1.00 97.25 249 ASP A O 1
ATOM 1984 N N . ILE A 1 250 ? -4.052 -10.114 -9.098 1.00 96.75 250 ILE A N 1
ATOM 1985 C CA . ILE A 1 250 ? -2.687 -10.461 -8.688 1.00 96.75 250 ILE A CA 1
ATOM 1986 C C . ILE A 1 250 ? -2.713 -11.107 -7.301 1.00 96.75 250 ILE A C 1
ATOM 1988 O O . ILE A 1 250 ? -2.300 -12.261 -7.159 1.00 96.75 250 ILE A O 1
ATOM 1992 N N . VAL A 1 251 ? -3.208 -10.386 -6.288 1.00 97.25 251 VAL A N 1
ATOM 1993 C CA . VAL A 1 251 ? -3.118 -10.766 -4.867 1.00 97.25 251 VAL A CA 1
ATOM 1994 C C . VAL A 1 251 ? -3.795 -12.106 -4.579 1.00 97.25 251 VAL A C 1
ATOM 1996 O O . VAL A 1 251 ? -3.274 -12.889 -3.786 1.00 97.25 251 VAL A O 1
ATOM 1999 N N . GLU A 1 252 ? -4.914 -12.429 -5.225 1.00 95.56 252 GLU A N 1
ATOM 2000 C CA . GLU A 1 252 ? -5.631 -13.695 -5.025 1.00 95.56 252 GLU A CA 1
ATOM 2001 C C . GLU A 1 252 ? -4.824 -14.927 -5.491 1.00 95.56 252 GLU A C 1
ATOM 2003 O O . GLU A 1 252 ? -5.022 -16.040 -4.982 1.00 95.56 252 GLU A O 1
ATOM 2008 N N . THR A 1 253 ? -3.907 -14.743 -6.449 1.00 93.25 253 THR A N 1
ATOM 2009 C CA . THR A 1 253 ? -3.087 -15.826 -7.026 1.00 93.25 253 THR A CA 1
ATOM 2010 C C . THR A 1 253 ? -1.785 -16.081 -6.273 1.00 93.25 253 THR A C 1
ATOM 2012 O O . THR A 1 253 ? -1.111 -17.088 -6.527 1.00 93.25 253 THR A O 1
ATOM 2015 N N . LEU A 1 254 ? -1.429 -15.183 -5.355 1.00 95.06 254 LEU A N 1
ATOM 2016 C CA . LEU A 1 254 ? -0.179 -15.237 -4.619 1.00 95.06 254 LEU A CA 1
ATOM 2017 C C . LEU A 1 254 ? -0.168 -16.354 -3.557 1.00 95.06 254 LEU A C 1
ATOM 2019 O O . LEU A 1 254 ? -1.205 -16.669 -2.959 1.00 95.06 254 LEU A O 1
ATOM 2023 N N . PRO A 1 255 ? 0.994 -16.990 -3.306 1.00 93.62 255 PRO A N 1
ATOM 2024 C CA . PRO A 1 255 ? 1.181 -17.900 -2.184 1.00 93.62 255 PRO A CA 1
ATOM 2025 C C . PRO A 1 255 ? 0.743 -17.261 -0.865 1.00 93.62 255 PRO A C 1
ATOM 2027 O O . PRO A 1 255 ? 0.902 -16.070 -0.653 1.00 93.62 255 PRO A O 1
ATOM 2030 N N . TYR A 1 256 ? 0.207 -18.064 0.055 1.00 96.38 256 TYR A N 1
ATOM 2031 C CA . TYR A 1 256 ? -0.239 -17.617 1.385 1.00 96.38 256 TYR A CA 1
ATOM 2032 C C . TYR A 1 256 ? -1.389 -16.589 1.420 1.00 96.38 256 TYR A C 1
ATOM 2034 O O . TYR A 1 256 ? -2.006 -16.439 2.476 1.00 96.38 256 TYR A O 1
ATOM 2042 N N . SER A 1 257 ? -1.758 -15.978 0.293 1.00 97.38 257 SER A N 1
ATOM 2043 C CA . SER A 1 257 ? -2.925 -15.110 0.184 1.00 97.38 257 SER A CA 1
ATOM 2044 C C . SER A 1 257 ? -4.230 -15.883 0.376 1.00 97.38 257 SER A C 1
ATOM 2046 O O . SER A 1 257 ? -4.484 -16.935 -0.224 1.00 97.38 257 SER A O 1
ATOM 2048 N N . LEU A 1 258 ? -5.084 -15.327 1.225 1.00 97.81 258 LEU A N 1
ATOM 2049 C CA . LEU A 1 258 ? -6.465 -15.736 1.450 1.00 97.81 258 LEU A CA 1
ATOM 2050 C C . LEU A 1 258 ? -7.462 -14.694 0.934 1.00 97.81 258 LEU A C 1
ATOM 2052 O O . LEU A 1 258 ? -8.665 -14.900 1.082 1.00 97.81 258 LEU A O 1
ATOM 2056 N N . ALA A 1 259 ? -6.978 -13.603 0.332 1.00 97.19 259 ALA A N 1
ATOM 2057 C CA . ALA A 1 259 ? -7.834 -12.623 -0.315 1.00 97.19 259 ALA A CA 1
ATOM 2058 C C . ALA A 1 259 ? -8.553 -13.249 -1.517 1.00 97.19 259 ALA A C 1
ATOM 2060 O O . ALA A 1 259 ? -8.021 -14.135 -2.199 1.00 97.19 259 ALA A O 1
ATOM 2061 N N . THR A 1 260 ? -9.778 -12.792 -1.746 1.00 96.31 260 THR A N 1
ATOM 2062 C CA . THR A 1 260 ? -10.604 -13.197 -2.884 1.00 96.31 260 THR A CA 1
ATOM 2063 C C . THR A 1 260 ? -11.415 -12.008 -3.361 1.00 96.31 260 THR A C 1
ATOM 2065 O O . THR A 1 260 ? -11.867 -11.227 -2.525 1.00 96.31 260 THR A O 1
ATOM 2068 N N . ASP A 1 261 ? -11.678 -11.929 -4.661 1.00 95.44 261 ASP A N 1
ATOM 2069 C CA . ASP A 1 261 ? -12.519 -10.886 -5.264 1.00 95.44 261 ASP A CA 1
ATOM 2070 C C . ASP A 1 261 ? -13.892 -10.745 -4.577 1.00 95.44 261 ASP A C 1
ATOM 2072 O O . ASP A 1 261 ? -14.310 -9.666 -4.146 1.00 95.44 261 ASP A O 1
ATOM 2076 N N . GLY A 1 262 ? -14.545 -11.882 -4.339 1.00 94.69 262 GLY A N 1
ATOM 2077 C CA . GLY A 1 262 ? -15.883 -11.922 -3.767 1.00 94.69 262 GLY A CA 1
ATOM 2078 C C . GLY A 1 262 ? -16.977 -11.940 -4.841 1.00 94.69 262 GLY A C 1
ATOM 2079 O O . GLY A 1 262 ? -16.726 -12.250 -6.007 1.00 94.69 262 GLY A O 1
ATOM 2080 N N . PRO A 1 263 ? -18.241 -11.725 -4.454 1.00 95.62 263 PRO A N 1
ATOM 2081 C CA . PRO A 1 263 ? -19.369 -11.843 -5.370 1.00 95.62 263 PRO A CA 1
ATOM 2082 C C . PRO A 1 263 ? -19.513 -10.622 -6.290 1.00 95.62 263 PRO A C 1
ATOM 2084 O O . PRO A 1 263 ? -19.704 -9.502 -5.829 1.00 95.62 263 PRO A O 1
ATOM 2087 N N . ALA A 1 264 ? -19.573 -10.864 -7.604 1.00 94.19 264 ALA A N 1
ATOM 2088 C CA . ALA A 1 264 ? -19.682 -9.826 -8.639 1.00 94.19 264 ALA A CA 1
ATOM 2089 C C . ALA A 1 264 ? -20.937 -8.927 -8.554 1.00 94.19 264 ALA A C 1
ATOM 2091 O O . ALA A 1 264 ? -21.026 -7.915 -9.247 1.00 94.19 264 ALA A O 1
ATOM 2092 N N . ASN A 1 265 ? -21.945 -9.309 -7.763 1.00 94.75 265 ASN A N 1
ATOM 2093 C CA . ASN A 1 265 ? -23.178 -8.542 -7.564 1.00 94.75 265 ASN A CA 1
ATOM 2094 C C . ASN A 1 265 ? -23.176 -7.694 -6.281 1.00 94.75 265 ASN A C 1
ATOM 2096 O O . ASN A 1 265 ? -24.239 -7.207 -5.892 1.00 94.75 265 ASN A O 1
ATOM 2100 N N . VAL A 1 266 ? -22.026 -7.557 -5.620 1.00 97.69 266 VAL A N 1
ATOM 2101 C CA . VAL A 1 266 ? -21.839 -6.732 -4.425 1.00 97.69 266 VAL A CA 1
ATOM 2102 C C . VAL A 1 266 ? -20.845 -5.627 -4.748 1.00 97.69 266 VAL A C 1
ATOM 2104 O O . VAL A 1 266 ? -19.819 -5.867 -5.372 1.00 97.69 266 VAL A O 1
ATOM 2107 N N . SER A 1 267 ? -21.163 -4.403 -4.340 1.00 97.44 267 SER A N 1
ATOM 2108 C CA . SER A 1 267 ? -20.327 -3.232 -4.584 1.00 97.44 267 SER A CA 1
ATOM 2109 C C . SER A 1 267 ? -18.923 -3.383 -3.986 1.00 97.44 267 SER A C 1
ATOM 2111 O O . SER A 1 267 ? -18.776 -3.717 -2.809 1.00 97.44 267 SER A O 1
ATOM 2113 N N . GLY A 1 268 ? -17.908 -3.002 -4.767 1.00 96.88 268 GLY A N 1
ATOM 2114 C CA . GLY A 1 268 ? -16.494 -3.035 -4.372 1.00 96.88 268 GLY A CA 1
ATOM 2115 C C . GLY A 1 268 ? -15.819 -4.376 -4.670 1.00 96.88 268 GLY A C 1
ATOM 2116 O O . GLY A 1 268 ? -16.475 -5.324 -5.090 1.00 96.88 268 GLY A O 1
ATOM 2117 N N . VAL A 1 269 ? -14.508 -4.441 -4.452 1.00 97.75 269 VAL A N 1
ATOM 2118 C CA . VAL A 1 269 ? -13.645 -5.601 -4.732 1.00 97.75 269 VAL A CA 1
ATOM 2119 C C . VAL A 1 269 ? -12.997 -6.057 -3.429 1.00 97.75 269 VAL A C 1
ATOM 2121 O O . VAL A 1 269 ? -12.421 -5.250 -2.701 1.00 97.75 269 VAL A O 1
ATOM 2124 N N . GLY A 1 270 ? -13.054 -7.354 -3.128 1.00 96.44 270 GLY A N 1
ATOM 2125 C CA . GLY A 1 270 ? -12.529 -7.899 -1.875 1.00 96.44 270 GLY A CA 1
ATOM 2126 C C . GLY A 1 270 ? -13.570 -8.005 -0.761 1.00 96.44 270 GLY A C 1
ATOM 2127 O O . GLY A 1 270 ? -13.241 -7.816 0.409 1.00 96.44 270 GLY A O 1
ATOM 2128 N N . ASN A 1 271 ? -14.822 -8.325 -1.107 1.00 98.31 271 ASN A N 1
ATOM 2129 C CA . ASN A 1 271 ? -15.870 -8.641 -0.132 1.00 98.31 271 ASN A CA 1
ATOM 2130 C C . ASN A 1 271 ? -15.922 -10.159 0.107 1.00 98.31 271 ASN A C 1
ATOM 2132 O O . ASN A 1 271 ? -16.448 -10.908 -0.719 1.00 98.31 271 ASN A O 1
ATOM 2136 N N . TYR A 1 272 ? -15.383 -10.641 1.228 1.00 98.50 272 TYR A N 1
ATOM 2137 C CA . TYR A 1 272 ? -15.321 -12.078 1.519 1.00 98.50 272 TYR A CA 1
ATOM 2138 C C . TYR A 1 272 ? -15.333 -12.397 3.015 1.00 98.50 272 TYR A C 1
ATOM 2140 O O . TYR A 1 272 ? -15.159 -11.528 3.868 1.00 98.50 272 TYR A O 1
ATOM 2148 N N . VAL A 1 273 ? -15.567 -13.671 3.339 1.00 98.44 273 VAL A N 1
ATOM 2149 C CA . VAL A 1 273 ? -15.577 -14.174 4.717 1.00 98.44 273 VAL A CA 1
ATOM 2150 C C . VAL A 1 273 ? -14.595 -15.326 4.834 1.00 98.44 273 VAL A C 1
ATOM 2152 O O . VAL A 1 273 ? -14.676 -16.299 4.086 1.00 98.44 273 VAL A O 1
ATOM 2155 N N . ILE A 1 274 ? -13.688 -15.235 5.802 1.00 98.19 274 ILE A N 1
ATOM 2156 C CA . ILE A 1 274 ? -12.815 -16.342 6.181 1.00 98.19 274 ILE A CA 1
ATOM 2157 C C . ILE A 1 274 ? -13.360 -16.961 7.460 1.00 98.19 274 ILE A C 1
ATOM 2159 O O . ILE A 1 274 ? -13.395 -16.328 8.515 1.00 98.19 274 ILE A O 1
ATOM 2163 N N . GLN A 1 275 ? -13.754 -18.226 7.370 1.00 97.31 275 GLN A N 1
ATOM 2164 C CA . GLN A 1 275 ? -14.139 -19.024 8.523 1.00 97.31 275 GLN A CA 1
ATOM 2165 C C . GLN A 1 275 ? -12.941 -19.853 9.010 1.00 97.31 275 GLN A C 1
ATOM 2167 O O . GLN A 1 275 ? -12.384 -20.662 8.268 1.00 97.31 275 GLN A O 1
ATOM 2172 N N . VAL A 1 276 ? -12.563 -19.683 10.277 1.00 97.69 276 VAL A N 1
ATOM 2173 C CA . VAL A 1 276 ? -11.533 -20.481 10.951 1.00 97.69 276 VAL A CA 1
ATOM 2174 C C . VAL A 1 276 ? -12.228 -21.540 11.801 1.00 97.69 276 VAL A C 1
ATOM 2176 O O . VAL A 1 276 ? -12.638 -21.287 12.938 1.00 97.69 276 VAL A O 1
ATOM 2179 N N . GLN A 1 277 ? -12.353 -22.744 11.234 1.00 94.94 277 GLN A N 1
ATOM 2180 C CA . GLN A 1 277 ? -13.086 -23.862 11.846 1.00 94.94 277 GLN A CA 1
ATOM 2181 C C . GLN A 1 277 ? -14.529 -23.451 12.220 1.00 94.94 277 GLN A C 1
ATOM 2183 O O . GLN A 1 277 ? -15.111 -22.560 11.618 1.00 94.94 277 GLN A O 1
ATOM 2188 N N . ASP A 1 278 ? -15.144 -24.081 13.210 1.00 93.38 278 ASP A N 1
ATOM 2189 C CA . ASP A 1 278 ? -16.475 -23.752 13.738 1.00 93.38 278 ASP A CA 1
ATOM 2190 C C . ASP A 1 278 ? -16.439 -22.681 14.849 1.00 93.38 278 ASP A C 1
ATOM 2192 O O . ASP A 1 278 ? -17.332 -22.616 15.692 1.00 93.38 278 ASP A O 1
ATOM 2196 N N . LYS A 1 279 ? -15.389 -21.848 14.884 1.00 94.81 279 LYS A N 1
ATOM 2197 C CA . LYS A 1 279 ? -15.065 -21.010 16.052 1.00 94.81 279 LYS A CA 1
ATOM 2198 C C . LYS A 1 279 ? -14.995 -19.512 15.778 1.00 94.81 279 LYS A C 1
ATOM 2200 O O . LYS A 1 279 ? -15.315 -18.731 16.671 1.00 94.81 279 LYS A O 1
ATOM 2205 N N . LEU A 1 280 ? -14.542 -19.111 14.591 1.00 97.44 280 LEU A N 1
ATOM 2206 C CA . LEU A 1 280 ? -14.265 -17.711 14.275 1.00 97.44 280 LEU A CA 1
ATOM 2207 C C . LEU A 1 280 ? -14.614 -17.393 12.821 1.00 97.44 280 LEU A C 1
ATOM 2209 O O . LEU A 1 280 ? -14.234 -18.138 11.920 1.00 97.44 280 LEU A O 1
ATOM 2213 N N . ALA A 1 281 ? -15.291 -16.270 12.603 1.00 98.00 281 ALA A N 1
ATOM 2214 C CA . ALA A 1 281 ? -15.543 -15.706 11.280 1.00 98.00 281 ALA A CA 1
ATOM 2215 C C . ALA A 1 281 ? -14.898 -14.322 11.162 1.00 98.00 281 ALA A C 1
ATOM 2217 O O . ALA A 1 281 ? -15.019 -13.484 12.055 1.00 98.00 281 ALA A O 1
ATOM 2218 N N . LEU A 1 282 ? -14.209 -14.089 10.053 1.00 98.75 282 LEU A N 1
ATOM 2219 C CA . LEU A 1 282 ? -13.544 -12.832 9.735 1.00 98.75 282 LEU A CA 1
ATOM 2220 C C . LEU A 1 282 ? -14.184 -12.273 8.466 1.00 98.75 282 LEU A C 1
ATOM 2222 O O . LEU A 1 282 ? -14.061 -12.875 7.400 1.00 98.75 282 LEU A O 1
ATOM 2226 N N . TYR A 1 283 ? -14.895 -11.158 8.595 1.00 98.81 283 TYR A N 1
ATOM 2227 C CA . TYR A 1 283 ? -15.544 -10.465 7.488 1.00 98.81 283 TYR A CA 1
ATOM 2228 C C . TYR A 1 283 ? -14.594 -9.405 6.927 1.00 98.81 283 TYR A C 1
ATOM 2230 O O . TYR A 1 283 ? -14.080 -8.573 7.672 1.00 98.81 283 TYR A O 1
ATOM 2238 N N . PHE A 1 284 ? -14.381 -9.424 5.618 1.00 98.88 284 PHE A N 1
ATOM 2239 C CA . PHE A 1 284 ? -13.562 -8.466 4.884 1.00 98.88 284 PHE A CA 1
ATOM 2240 C C . PHE A 1 284 ? -14.463 -7.716 3.916 1.00 98.88 284 PHE A C 1
ATOM 2242 O O . PHE A 1 284 ? -15.259 -8.337 3.208 1.00 98.88 284 PHE A O 1
ATOM 2249 N N . MET A 1 285 ? -14.392 -6.387 3.936 1.00 98.50 285 MET A N 1
ATOM 2250 C CA . MET A 1 285 ? -15.290 -5.546 3.148 1.00 98.50 285 MET A CA 1
ATOM 2251 C C . MET A 1 285 ? -14.522 -4.439 2.443 1.00 98.50 285 MET A C 1
ATOM 2253 O O . MET A 1 285 ? -13.640 -3.809 3.028 1.00 98.50 285 MET A O 1
ATOM 2257 N N . ASP A 1 286 ? -14.921 -4.154 1.208 1.00 98.44 286 ASP A N 1
ATOM 2258 C CA . ASP A 1 286 ? -14.415 -2.997 0.485 1.00 98.44 286 ASP A CA 1
ATOM 2259 C C . ASP A 1 286 ? -15.159 -1.730 0.928 1.00 98.44 286 ASP A C 1
ATOM 2261 O O . ASP A 1 286 ? -16.331 -1.531 0.601 1.00 98.44 286 ASP A O 1
ATOM 2265 N N . SER A 1 287 ? -14.478 -0.855 1.668 1.00 98.19 287 SER A N 1
ATOM 2266 C CA . SER A 1 287 ? -15.005 0.453 2.074 1.00 98.19 287 SER A CA 1
ATOM 2267 C C . SER A 1 287 ? -14.895 1.536 0.991 1.00 98.19 287 SER A C 1
ATOM 2269 O O . SER A 1 287 ? -15.233 2.687 1.256 1.00 98.19 287 SER A O 1
ATOM 2271 N N . HIS A 1 288 ? -14.488 1.169 -0.227 1.00 97.44 288 HIS A N 1
ATOM 2272 C CA . HIS A 1 288 ? -14.360 2.009 -1.423 1.00 97.44 288 HIS A CA 1
ATOM 2273 C C . HIS A 1 288 ? -13.222 3.040 -1.314 1.00 97.44 288 HIS A C 1
ATOM 2275 O O . HIS A 1 288 ? -12.163 2.741 -0.763 1.00 97.44 288 HIS A O 1
ATOM 2281 N N . LYS A 1 289 ? -13.407 4.226 -1.911 1.00 95.88 289 LYS A N 1
ATOM 2282 C CA . LYS A 1 289 ? -12.501 5.380 -1.818 1.00 95.88 289 LYS A CA 1
ATOM 2283 C C . LYS A 1 289 ? -13.276 6.678 -1.599 1.00 95.88 289 LYS A C 1
ATOM 2285 O O . LYS A 1 289 ? -13.829 6.911 -0.530 1.00 95.88 289 LYS A O 1
ATOM 2290 N N . TYR A 1 290 ? -13.377 7.521 -2.617 1.00 95.50 290 TYR A N 1
ATOM 2291 C CA . TYR A 1 290 ? -14.145 8.758 -2.622 1.00 95.50 290 TYR A CA 1
ATOM 2292 C C . TYR A 1 290 ? -15.559 8.552 -3.156 1.00 95.50 290 TYR A C 1
ATOM 2294 O O . TYR A 1 290 ? -15.782 7.835 -4.132 1.00 95.50 290 TYR A O 1
ATOM 2302 N N . SER A 1 291 ? -16.521 9.238 -2.542 1.00 94.00 291 SER A N 1
ATOM 2303 C CA . SER A 1 291 ? -17.921 9.170 -2.945 1.00 94.00 291 SER A CA 1
ATOM 2304 C C . SER A 1 291 ? -18.127 9.773 -4.335 1.00 94.00 291 SER A C 1
ATOM 2306 O O . SER A 1 291 ? -17.869 10.955 -4.569 1.00 94.00 291 SER A O 1
ATOM 2308 N N . LEU A 1 292 ? -18.698 8.976 -5.242 1.00 91.69 292 LEU A N 1
ATOM 2309 C CA . LEU A 1 292 ? -19.189 9.446 -6.545 1.00 91.69 292 LEU A CA 1
ATOM 2310 C C . LEU A 1 292 ? -20.559 10.135 -6.445 1.00 91.69 292 LEU A C 1
ATOM 2312 O O . LEU A 1 292 ? -21.044 10.721 -7.415 1.00 91.69 292 LEU A O 1
ATOM 2316 N N . ASN A 1 293 ? -21.216 10.067 -5.283 1.00 87.56 293 ASN A N 1
ATOM 2317 C CA . ASN A 1 293 ? -22.498 10.720 -5.070 1.00 87.56 293 ASN A CA 1
ATOM 2318 C C . ASN A 1 293 ? -22.276 12.228 -4.860 1.00 87.56 293 ASN A C 1
ATOM 2320 O O . ASN A 1 293 ? -21.725 12.618 -3.831 1.00 87.56 293 ASN A O 1
ATOM 2324 N N . PRO A 1 294 ? -22.784 13.110 -5.742 1.00 86.62 294 PRO A N 1
ATOM 2325 C CA . PRO A 1 294 ? -22.541 14.551 -5.645 1.00 86.62 294 PRO A CA 1
ATOM 2326 C C . PRO A 1 294 ? -23.123 15.196 -4.375 1.00 86.62 294 PRO A C 1
ATOM 2328 O O . PRO A 1 294 ? -22.780 16.333 -4.049 1.00 86.62 294 PRO A O 1
ATOM 2331 N N . LYS A 1 295 ? -24.018 14.499 -3.658 1.00 88.25 295 LYS A N 1
ATOM 2332 C CA . LYS A 1 295 ? -24.593 14.948 -2.381 1.00 88.25 295 LYS A CA 1
ATOM 2333 C C . LYS A 1 295 ? -23.773 14.531 -1.160 1.00 88.25 295 LYS A C 1
ATOM 2335 O O . LYS A 1 295 ? -24.010 15.074 -0.087 1.00 88.25 295 LYS A O 1
ATOM 2340 N N . VAL A 1 296 ? -22.846 13.587 -1.306 1.00 88.38 296 VAL A N 1
ATOM 2341 C CA . VAL A 1 296 ? -21.997 13.081 -0.222 1.00 88.38 296 VAL A CA 1
ATOM 2342 C C . VAL A 1 296 ? -20.557 13.428 -0.574 1.00 88.38 296 VAL A C 1
ATOM 2344 O O . VAL A 1 296 ? -19.983 12.859 -1.497 1.00 88.38 296 VAL A O 1
ATOM 2347 N N . ARG A 1 297 ? -19.994 14.420 0.122 1.00 90.62 297 ARG A N 1
ATOM 2348 C CA . ARG A 1 297 ? -18.610 14.859 -0.097 1.00 90.62 297 ARG A CA 1
ATOM 2349 C C . ARG A 1 297 ? -17.641 14.004 0.716 1.00 90.62 297 ARG A C 1
ATOM 2351 O O . ARG A 1 297 ? -17.968 13.613 1.834 1.00 90.62 297 ARG A O 1
ATOM 2358 N N . GLY A 1 298 ? -16.427 13.841 0.196 1.00 94.56 298 GLY A N 1
ATOM 2359 C CA . GLY A 1 298 ? -15.346 13.114 0.862 1.00 94.56 298 GLY A CA 1
ATOM 2360 C C . GLY A 1 298 ? -15.397 11.620 0.566 1.00 94.56 298 GLY A C 1
ATOM 2361 O O . GLY A 1 298 ? -15.690 11.223 -0.564 1.00 94.56 298 GLY A O 1
ATOM 2362 N N . TYR A 1 299 ? -15.097 10.817 1.581 1.00 96.75 299 TYR A N 1
ATOM 2363 C CA . TYR A 1 299 ? -15.019 9.368 1.471 1.00 96.75 299 TYR A CA 1
ATOM 2364 C C . TYR A 1 299 ? -16.383 8.707 1.283 1.00 96.75 299 TYR A C 1
ATOM 2366 O O . TYR A 1 299 ? -17.420 9.211 1.734 1.00 96.75 299 TYR A O 1
ATOM 2374 N N . ASP A 1 300 ? -16.362 7.597 0.558 1.00 96.94 300 ASP A N 1
ATOM 2375 C CA . ASP A 1 300 ? -17.538 6.796 0.271 1.00 96.94 300 ASP A CA 1
ATOM 2376 C C . ASP A 1 300 ? -17.869 5.833 1.418 1.00 96.94 300 ASP A C 1
ATOM 2378 O O . ASP A 1 300 ? -17.082 5.632 2.331 1.00 96.94 300 ASP A O 1
ATOM 2382 N N . PHE A 1 301 ? -19.069 5.268 1.397 1.00 96.38 301 PHE A N 1
ATOM 2383 C CA . PHE A 1 301 ? -19.628 4.449 2.468 1.00 96.38 301 PHE A CA 1
ATOM 2384 C C . PHE A 1 301 ? -19.953 3.036 1.989 1.00 96.38 301 PHE A C 1
ATOM 2386 O O . PHE A 1 301 ? -20.275 2.819 0.819 1.00 96.38 301 PHE A O 1
ATOM 2393 N N . LEU A 1 302 ? -19.957 2.090 2.929 1.00 97.69 302 LEU A N 1
ATOM 2394 C CA . LEU A 1 302 ? -20.425 0.727 2.695 1.00 97.69 302 LEU A CA 1
ATOM 2395 C C . LEU A 1 302 ? -21.910 0.723 2.309 1.00 97.69 302 LEU A C 1
ATOM 2397 O O . LEU A 1 302 ? -22.747 1.326 2.990 1.00 97.69 302 LEU A O 1
ATOM 2401 N N . LYS A 1 303 ? -22.214 0.071 1.190 1.00 96.94 303 LYS A N 1
ATOM 2402 C CA . LYS A 1 303 ? -23.475 0.174 0.447 1.00 96.94 303 LYS A CA 1
ATOM 2403 C C . LYS A 1 303 ? -24.559 -0.767 0.981 1.00 96.94 303 LYS A C 1
ATOM 2405 O O . LYS A 1 303 ? -24.300 -1.639 1.805 1.00 96.94 303 LYS A O 1
ATOM 2410 N N . GLN A 1 304 ? -25.795 -0.585 0.507 1.00 97.06 304 GLN A N 1
ATOM 2411 C CA . GLN A 1 304 ? -26.927 -1.418 0.932 1.00 97.06 304 GLN A CA 1
ATOM 2412 C C . GLN A 1 304 ? -26.781 -2.877 0.482 1.00 97.06 304 GLN A C 1
ATOM 2414 O O . GLN A 1 304 ? -27.033 -3.774 1.270 1.00 97.06 304 GLN A O 1
ATOM 2419 N N . ASP A 1 305 ? -26.320 -3.121 -0.740 1.00 98.25 305 ASP A N 1
ATOM 2420 C CA . ASP A 1 305 ? -26.033 -4.469 -1.242 1.00 98.25 305 ASP A CA 1
ATOM 2421 C C . ASP A 1 305 ? -24.925 -5.172 -0.439 1.00 98.25 305 ASP A C 1
ATOM 2423 O O . ASP A 1 305 ? -25.009 -6.376 -0.221 1.00 98.25 305 ASP A O 1
ATOM 2427 N N . GLN A 1 306 ? -23.931 -4.436 0.074 1.00 98.38 306 GLN A N 1
ATOM 2428 C CA . GLN A 1 306 ? -22.940 -4.978 1.013 1.00 98.38 306 GLN A CA 1
ATOM 2429 C C . GLN A 1 306 ? -23.564 -5.359 2.366 1.00 98.38 306 GLN A C 1
ATOM 2431 O O . GLN A 1 306 ? -23.145 -6.350 2.959 1.00 98.38 306 GLN A O 1
ATOM 2436 N N . ARG A 1 307 ? -24.573 -4.616 2.850 1.00 98.12 307 ARG A N 1
ATOM 2437 C CA . ARG A 1 307 ? -25.329 -4.971 4.069 1.00 98.12 307 ARG A CA 1
ATOM 2438 C C . ARG A 1 307 ? -26.154 -6.239 3.860 1.00 98.12 307 ARG A C 1
ATOM 2440 O O . ARG A 1 307 ? -26.030 -7.188 4.627 1.00 98.12 307 ARG A O 1
ATOM 2447 N N . ASP A 1 308 ? -26.922 -6.271 2.774 1.00 97.88 308 ASP A N 1
ATOM 2448 C CA . ASP A 1 308 ? -27.732 -7.431 2.395 1.00 97.88 308 ASP A CA 1
ATOM 2449 C C . ASP A 1 308 ? -26.839 -8.674 2.212 1.00 97.88 308 ASP A C 1
ATOM 2451 O O . ASP A 1 308 ? -27.191 -9.788 2.610 1.00 97.88 308 ASP A O 1
ATOM 2455 N N . TRP A 1 309 ? -25.643 -8.477 1.647 1.00 98.06 309 TRP A N 1
ATOM 2456 C CA . TRP A 1 309 ? -24.659 -9.532 1.470 1.00 98.06 309 TRP A CA 1
ATOM 2457 C C . TRP A 1 309 ? -24.150 -10.092 2.800 1.00 98.06 309 TRP A C 1
ATOM 2459 O O . TRP A 1 309 ? -24.241 -11.309 2.969 1.00 98.06 309 TRP A O 1
ATOM 2469 N N . ILE A 1 310 ? -23.672 -9.269 3.748 1.00 97.56 310 ILE A N 1
ATOM 2470 C CA . ILE A 1 310 ? -23.141 -9.792 5.026 1.00 97.56 310 ILE A CA 1
ATOM 2471 C C . ILE A 1 310 ? -24.187 -10.594 5.802 1.00 97.56 310 ILE A C 1
ATOM 2473 O O . ILE A 1 310 ? -23.859 -11.626 6.384 1.00 97.56 310 ILE A O 1
ATOM 2477 N N . GLU A 1 311 ? -25.452 -10.173 5.756 1.00 96.44 311 GLU A N 1
ATOM 2478 C CA . GLU A 1 311 ? -26.568 -10.897 6.366 1.00 96.44 311 GLU A CA 1
ATOM 2479 C C . GLU A 1 311 ? -26.797 -12.251 5.677 1.00 96.44 311 GLU A C 1
ATOM 2481 O O . GLU A 1 311 ? -27.017 -13.263 6.345 1.00 96.44 311 GLU A O 1
ATOM 2486 N N . SER A 1 312 ? -26.673 -12.297 4.345 1.00 97.19 312 SER A N 1
ATOM 2487 C CA . SER A 1 312 ? -26.821 -13.528 3.558 1.00 97.19 312 SER A CA 1
ATOM 2488 C C . SER A 1 312 ? -25.691 -14.545 3.761 1.00 97.19 312 SER A C 1
ATOM 2490 O O . SER A 1 312 ? -25.928 -15.746 3.626 1.00 97.19 312 SER A O 1
ATOM 2492 N N . VAL A 1 313 ? -24.479 -14.085 4.102 1.00 97.12 313 VAL A N 1
ATOM 2493 C CA . VAL A 1 313 ? -23.299 -14.939 4.335 1.00 97.12 313 VAL A CA 1
ATOM 2494 C C . VAL A 1 313 ? -22.976 -15.127 5.816 1.00 97.12 313 VAL A C 1
ATOM 2496 O O . VAL A 1 313 ? -21.876 -15.564 6.156 1.00 97.12 313 VAL A O 1
ATOM 2499 N N . LYS A 1 314 ? -23.929 -14.813 6.703 1.00 96.44 314 LYS A N 1
ATOM 2500 C CA . LYS A 1 314 ? -23.773 -14.978 8.147 1.00 96.44 314 LYS A CA 1
ATOM 2501 C C . LYS A 1 314 ? -23.281 -16.384 8.490 1.00 96.44 314 LYS A C 1
ATOM 2503 O O . LYS A 1 314 ? -23.932 -17.384 8.182 1.00 96.44 314 LYS A O 1
ATOM 2508 N N . VAL A 1 315 ? -22.169 -16.439 9.214 1.00 94.81 315 VAL A N 1
ATOM 2509 C CA . VAL A 1 315 ? -21.609 -17.676 9.760 1.00 94.81 315 VAL A CA 1
ATOM 2510 C C . VAL A 1 315 ? -22.004 -17.797 11.232 1.00 94.81 315 VAL A C 1
ATOM 2512 O O . VAL A 1 315 ? -21.767 -16.881 12.016 1.00 94.81 315 VAL A O 1
ATOM 2515 N N . ASP A 1 316 ? -22.609 -18.922 11.614 1.00 93.75 316 ASP A N 1
ATOM 2516 C CA . ASP A 1 316 ? -22.987 -19.199 13.005 1.00 93.75 316 ASP A CA 1
ATOM 2517 C C . ASP A 1 316 ? -21.772 -19.702 13.798 1.00 93.75 316 ASP A C 1
ATOM 2519 O O . ASP A 1 316 ? -21.453 -20.892 13.796 1.00 93.75 316 ASP A O 1
ATOM 2523 N N . VAL A 1 317 ? -21.046 -18.768 14.415 1.00 93.69 317 VAL A N 1
ATOM 2524 C CA . VAL A 1 317 ? -19.832 -19.024 15.203 1.00 93.69 317 VAL A CA 1
ATOM 2525 C C . VAL A 1 317 ? -19.823 -18.202 16.496 1.00 93.69 317 VAL A C 1
ATOM 2527 O O . VAL A 1 317 ? -20.426 -17.130 16.546 1.00 93.69 317 VAL A O 1
ATOM 2530 N N . PRO A 1 318 ? -19.103 -18.651 17.543 1.00 91.81 318 PRO A N 1
ATOM 2531 C CA . PRO A 1 318 ? -19.006 -17.926 18.811 1.00 91.81 318 PRO A CA 1
ATOM 2532 C C . PRO A 1 318 ? -18.420 -16.513 18.704 1.00 91.81 318 PRO A C 1
ATOM 2534 O O . PRO A 1 318 ? -18.869 -15.617 19.417 1.00 91.81 318 PRO A O 1
ATOM 2537 N N . GLN A 1 319 ? -17.415 -16.309 17.845 1.00 93.56 319 GLN A N 1
ATOM 2538 C CA . GLN A 1 319 ? -16.758 -15.016 17.650 1.00 93.56 319 GLN A CA 1
ATOM 2539 C C . GLN A 1 319 ? -16.747 -14.614 16.179 1.00 93.56 319 GLN A C 1
ATOM 2541 O O . GLN A 1 319 ? -16.432 -15.421 15.304 1.00 93.56 319 GLN A O 1
ATOM 2546 N N . ALA A 1 320 ? -16.987 -13.331 15.923 1.00 96.75 320 ALA A N 1
ATOM 2547 C CA . ALA A 1 320 ? -16.764 -12.743 14.617 1.00 96.75 320 ALA A CA 1
ATOM 2548 C C . ALA A 1 320 ? -16.110 -11.361 14.704 1.00 96.75 320 ALA A C 1
ATOM 2550 O O . ALA A 1 320 ? -16.360 -10.579 15.628 1.00 96.75 320 ALA A O 1
ATOM 2551 N N . MET A 1 321 ? -15.271 -11.068 13.715 1.00 98.56 321 MET A N 1
ATOM 2552 C CA . MET A 1 321 ? -14.586 -9.788 13.549 1.00 98.56 321 MET A CA 1
ATOM 2553 C C . MET A 1 321 ? -14.801 -9.266 12.129 1.00 98.56 321 MET A C 1
ATOM 2555 O O . MET A 1 321 ? -14.980 -10.066 11.212 1.00 98.56 321 MET A O 1
ATOM 2559 N N . ALA A 1 322 ? -14.753 -7.951 11.938 1.00 98.81 322 ALA A N 1
ATOM 2560 C CA . ALA A 1 322 ? -14.795 -7.331 10.618 1.00 98.81 322 ALA A CA 1
ATOM 2561 C C . ALA A 1 322 ? -13.598 -6.402 10.390 1.00 98.81 322 ALA A C 1
ATOM 2563 O O . ALA A 1 322 ? -13.176 -5.689 11.303 1.00 98.81 322 ALA A O 1
ATOM 2564 N N . PHE A 1 323 ? -13.084 -6.404 9.164 1.00 98.88 323 PHE A N 1
ATOM 2565 C CA . PHE A 1 323 ? -11.946 -5.607 8.727 1.00 98.88 323 PHE A CA 1
ATOM 2566 C C . PHE A 1 323 ? -12.277 -4.884 7.422 1.00 98.88 323 PHE A C 1
ATOM 2568 O O . PHE A 1 323 ? -12.759 -5.489 6.463 1.00 98.88 323 PHE A O 1
ATOM 2575 N N . PHE A 1 324 ? -12.011 -3.585 7.394 1.00 98.69 324 PHE A N 1
ATOM 2576 C CA . PHE A 1 324 ? -12.121 -2.717 6.219 1.00 98.69 324 PHE A CA 1
ATOM 2577 C C . PHE A 1 324 ? -11.247 -1.480 6.440 1.00 98.69 324 PHE A C 1
ATOM 2579 O O . PHE A 1 324 ? -10.707 -1.301 7.527 1.00 98.69 324 PHE A O 1
ATOM 2586 N N . HIS A 1 325 ? -11.051 -0.649 5.423 1.00 98.69 325 HIS A N 1
ATOM 2587 C CA . HIS A 1 325 ? -10.068 0.428 5.508 1.00 98.69 325 HIS A CA 1
ATOM 2588 C C . HIS A 1 325 ? -10.626 1.716 6.130 1.00 98.69 325 HIS A C 1
ATOM 2590 O O . HIS A 1 325 ? -10.109 2.177 7.143 1.00 98.69 325 HIS A O 1
ATOM 2596 N N . ILE A 1 326 ? -11.697 2.277 5.559 1.00 98.62 326 ILE A N 1
ATOM 2597 C CA . ILE A 1 326 ? -12.255 3.578 5.962 1.00 98.62 326 ILE A CA 1
ATOM 2598 C C . ILE A 1 326 ? -13.171 3.396 7.188 1.00 98.62 326 ILE A C 1
ATOM 2600 O O . ILE A 1 326 ? -14.083 2.564 7.145 1.00 98.62 326 ILE A O 1
ATOM 2604 N N . PRO A 1 327 ? -12.995 4.174 8.274 1.00 98.25 327 PRO A N 1
ATOM 2605 C CA . PRO A 1 327 ? -13.777 4.028 9.496 1.00 98.25 327 PRO A CA 1
ATOM 2606 C C . PRO A 1 327 ? -15.270 4.288 9.280 1.00 98.25 327 PRO A C 1
ATOM 2608 O O . PRO A 1 327 ? -15.680 5.142 8.490 1.00 98.25 327 PRO A O 1
ATOM 2611 N N . LEU A 1 328 ? -16.107 3.603 10.061 1.00 98.06 328 LEU A N 1
ATOM 2612 C CA . LEU A 1 328 ? -17.537 3.907 10.123 1.00 98.06 328 LEU A CA 1
ATOM 2613 C C . LEU A 1 328 ? -17.788 5.258 10.814 1.00 98.06 328 LEU A C 1
ATOM 2615 O O . LEU A 1 328 ? -16.987 5.681 11.651 1.00 98.06 328 LEU A O 1
ATOM 2619 N N . PRO A 1 329 ? -18.919 5.935 10.549 1.00 97.25 329 PRO A N 1
ATOM 2620 C CA . PRO A 1 329 ? -19.256 7.190 11.222 1.00 97.25 329 PRO A CA 1
ATOM 2621 C C . PRO A 1 329 ? -19.257 7.123 12.757 1.00 97.25 329 PRO A C 1
ATOM 2623 O O . PRO A 1 329 ? -18.955 8.132 13.395 1.00 97.25 329 PRO A O 1
ATOM 2626 N N . GLU A 1 330 ? -19.547 5.960 13.343 1.00 97.19 330 GLU A N 1
ATOM 2627 C CA . GLU A 1 330 ? -19.521 5.677 14.783 1.00 97.19 330 GLU A CA 1
ATOM 2628 C C . GLU A 1 330 ? -18.133 5.874 15.411 1.00 97.19 330 GLU A C 1
ATOM 2630 O O . GLU A 1 330 ? -18.045 6.196 16.595 1.00 97.19 330 GLU A O 1
ATOM 2635 N N . TYR A 1 331 ? -17.047 5.800 14.632 1.00 97.44 331 TYR A N 1
ATOM 2636 C CA . TYR A 1 331 ? -15.703 6.116 15.128 1.00 97.44 331 TYR A CA 1
ATOM 2637 C C . TYR A 1 331 ? -15.570 7.572 15.612 1.00 97.44 331 TYR A C 1
ATOM 2639 O O . TYR A 1 331 ? -14.658 7.901 16.364 1.00 97.44 331 TYR A O 1
ATOM 2647 N N . ARG A 1 332 ? -16.505 8.461 15.241 1.00 96.12 332 ARG A N 1
ATOM 2648 C CA . ARG A 1 332 ? -16.553 9.846 15.739 1.00 96.12 332 ARG A CA 1
ATOM 2649 C C . ARG A 1 332 ? -17.008 9.981 17.186 1.00 96.12 332 ARG A C 1
ATOM 2651 O O . ARG A 1 332 ? -16.939 11.079 17.736 1.00 96.12 332 ARG A O 1
ATOM 2658 N N . GLU A 1 333 ? -17.478 8.908 17.809 1.00 94.94 333 GLU A N 1
ATOM 2659 C CA . GLU A 1 333 ? -17.940 8.891 19.195 1.00 94.94 333 GLU A CA 1
ATOM 2660 C C . GLU A 1 333 ? -16.763 8.891 20.184 1.00 94.94 333 GLU A C 1
ATOM 2662 O O . GLU A 1 333 ? -16.638 8.012 21.033 1.00 94.94 333 GLU A O 1
ATOM 2667 N N . THR A 1 334 ? -15.887 9.895 20.093 1.00 94.12 334 THR A N 1
ATOM 2668 C CA . THR A 1 334 ? -14.608 9.953 20.820 1.00 94.12 334 THR A CA 1
ATOM 2669 C C . THR A 1 334 ? -14.760 9.937 22.343 1.00 94.12 334 THR A C 1
ATOM 2671 O O . THR A 1 334 ? -13.854 9.509 23.051 1.00 94.12 334 THR A O 1
ATOM 2674 N N . GLN A 1 335 ? -15.927 10.312 22.874 1.00 94.50 335 GLN A N 1
ATOM 2675 C CA . GLN A 1 335 ? -16.255 10.155 24.295 1.00 94.50 335 GLN A CA 1
ATOM 2676 C C . GLN A 1 335 ? -16.352 8.690 24.763 1.00 94.50 335 GLN A C 1
ATOM 2678 O O . GLN A 1 335 ? -16.390 8.443 25.965 1.00 94.50 335 GLN A O 1
ATOM 2683 N N . LYS A 1 336 ? -16.450 7.728 23.836 1.00 95.06 336 LYS A N 1
ATOM 2684 C CA . LYS A 1 336 ? -16.505 6.282 24.103 1.00 95.06 336 LYS A CA 1
ATOM 2685 C C . LYS A 1 336 ? -15.152 5.587 23.926 1.00 95.06 336 LYS A C 1
ATOM 2687 O O . LYS A 1 336 ? -15.091 4.357 23.979 1.00 95.06 336 LYS A O 1
ATOM 2692 N N . ILE A 1 337 ? -14.079 6.343 23.681 1.00 96.25 337 ILE A N 1
ATOM 2693 C CA . ILE A 1 337 ? -12.727 5.784 23.618 1.00 96.25 337 ILE A CA 1
ATOM 2694 C C . ILE A 1 337 ? -12.412 5.119 24.957 1.00 96.25 337 ILE A C 1
ATOM 2696 O O . ILE A 1 337 ? -12.506 5.748 26.010 1.00 96.25 337 ILE A O 1
ATOM 2700 N N . ALA A 1 338 ? -12.057 3.838 24.903 1.00 95.69 338 ALA A N 1
ATOM 2701 C CA . ALA A 1 338 ? -11.718 3.055 26.082 1.00 95.69 338 ALA A CA 1
ATOM 2702 C C . ALA A 1 338 ? -10.215 3.129 26.386 1.00 95.69 338 ALA A C 1
ATOM 2704 O O . ALA A 1 338 ? -9.826 3.230 27.548 1.00 95.69 338 ALA A O 1
ATOM 2705 N N . PHE A 1 339 ? -9.377 3.075 25.347 1.00 95.81 339 PHE A N 1
ATOM 2706 C CA . PHE A 1 339 ? -7.918 3.160 25.441 1.00 95.81 339 PHE A CA 1
ATOM 2707 C C . PHE A 1 339 ? -7.298 3.578 24.099 1.00 95.81 339 PHE A C 1
ATOM 2709 O O . PHE A 1 339 ? -7.966 3.530 23.063 1.00 95.81 339 PHE A O 1
ATOM 2716 N N . GLY A 1 340 ? -6.024 3.968 24.135 1.00 94.75 340 GLY A N 1
ATOM 2717 C CA . GLY A 1 340 ? -5.281 4.543 23.015 1.00 94.75 340 GLY A CA 1
ATOM 2718 C C . GLY A 1 340 ? -5.513 6.046 22.843 1.00 94.75 340 GLY A C 1
ATOM 2719 O O . GLY A 1 340 ? -6.020 6.734 23.731 1.00 94.75 340 GLY A O 1
ATOM 2720 N N . ASN A 1 341 ? -5.106 6.575 21.694 1.00 93.12 341 ASN A N 1
ATOM 2721 C CA . ASN A 1 341 ? -4.884 7.992 21.453 1.00 93.12 341 ASN A CA 1
ATOM 2722 C C . ASN A 1 341 ? -5.642 8.470 20.215 1.00 93.12 341 ASN A C 1
ATOM 2724 O O . ASN A 1 341 ? -5.413 8.007 19.097 1.00 93.12 341 ASN A O 1
ATOM 2728 N N . TYR A 1 342 ? -6.493 9.473 20.420 1.00 94.94 342 TYR A N 1
ATOM 2729 C CA . TYR A 1 342 ? -7.072 10.284 19.355 1.00 94.94 342 TYR A CA 1
ATOM 2730 C C . TYR A 1 342 ? -6.108 11.422 19.000 1.00 94.94 342 TYR A C 1
ATOM 2732 O O . TYR A 1 342 ? -5.927 12.352 19.791 1.00 94.94 342 TYR A O 1
ATOM 2740 N N . LYS A 1 343 ? -5.465 11.341 17.832 1.00 93.06 343 LYS A N 1
ATOM 2741 C CA . LYS A 1 343 ? -4.423 12.288 17.401 1.00 93.06 343 LYS A CA 1
ATOM 2742 C C . LYS A 1 343 ? -4.786 13.086 16.159 1.00 93.06 343 LYS A C 1
ATOM 2744 O O . LYS A 1 343 ? -4.307 14.210 16.012 1.00 93.06 343 LYS A O 1
ATOM 2749 N N . GLU A 1 344 ? -5.630 12.543 15.293 1.00 94.19 344 GLU A N 1
ATOM 2750 C CA . GLU A 1 344 ? -6.079 13.222 14.080 1.00 94.19 344 GLU A CA 1
ATOM 2751 C C . GLU A 1 344 ? -7.586 13.125 13.891 1.00 94.19 344 GLU A C 1
ATOM 2753 O O . GLU A 1 344 ? -8.231 12.252 14.462 1.00 94.19 344 GLU A O 1
ATOM 2758 N N . GLY A 1 345 ? -8.151 14.028 13.089 1.00 94.44 345 GLY A N 1
ATOM 2759 C CA . GLY A 1 345 ? -9.589 14.052 12.836 1.00 94.44 345 GLY A CA 1
ATOM 2760 C C . GLY A 1 345 ? -10.077 12.779 12.147 1.00 94.44 345 GLY A C 1
ATOM 2761 O O . GLY A 1 345 ? -9.452 12.335 11.198 1.00 94.44 345 GLY A O 1
ATOM 2762 N N . ILE A 1 346 ? -11.218 12.241 12.591 1.00 95.94 346 ILE A N 1
ATOM 2763 C CA . ILE A 1 346 ? -11.797 11.024 12.007 1.00 95.94 346 ILE A CA 1
ATOM 2764 C C . ILE A 1 346 ? -12.357 11.303 10.613 1.00 95.94 346 ILE A C 1
ATOM 2766 O O . ILE A 1 346 ? -13.329 12.064 10.470 1.00 95.94 346 ILE A O 1
ATOM 2770 N N . THR A 1 347 ? -11.812 10.634 9.602 1.00 94.00 347 THR A N 1
ATOM 2771 C CA . THR A 1 347 ? -12.186 10.834 8.197 1.00 94.00 347 THR A CA 1
ATOM 2772 C C . THR A 1 347 ? -13.238 9.841 7.685 1.00 94.00 347 THR A C 1
ATOM 2774 O O . THR A 1 347 ? -13.372 9.592 6.494 1.00 94.00 347 THR A O 1
ATOM 2777 N N . ALA A 1 348 ? -14.103 9.353 8.575 1.00 96.44 348 ALA A N 1
ATOM 2778 C CA . ALA A 1 348 ? -15.251 8.525 8.207 1.00 96.44 348 ALA A CA 1
ATOM 2779 C C . ALA A 1 348 ? -16.181 9.194 7.158 1.00 96.44 348 ALA A C 1
ATOM 2781 O O . ALA A 1 348 ? -16.216 10.426 7.025 1.00 96.44 348 ALA A O 1
ATOM 2782 N N . PRO A 1 349 ? -17.046 8.440 6.467 1.00 95.94 349 PRO A N 1
ATOM 2783 C CA . PRO A 1 349 ? -18.015 9.009 5.534 1.00 95.94 349 PRO A CA 1
ATOM 2784 C C . PRO A 1 349 ? -18.999 9.958 6.230 1.00 95.94 349 PRO A C 1
ATOM 2786 O O . PRO A 1 349 ? -19.260 9.860 7.435 1.00 95.94 349 PRO A O 1
ATOM 2789 N N . GLN A 1 350 ? -19.560 10.911 5.481 1.00 93.00 350 GLN A N 1
ATOM 2790 C CA . GLN A 1 350 ? -20.610 11.794 6.014 1.00 93.00 350 GLN A CA 1
ATOM 2791 C C . GLN A 1 350 ? -21.948 11.065 6.177 1.00 93.00 350 GLN A C 1
ATOM 2793 O O . GLN A 1 350 ? -22.735 11.401 7.061 1.00 93.00 350 GLN A O 1
ATOM 2798 N N . LEU A 1 351 ? -22.212 10.088 5.308 1.00 93.62 351 LEU A N 1
ATOM 2799 C CA . LEU A 1 351 ? -23.423 9.282 5.337 1.00 93.62 351 LEU A CA 1
ATOM 2800 C C . LEU A 1 351 ? -23.193 8.045 6.208 1.00 93.62 351 LEU A C 1
ATOM 2802 O O . LEU A 1 351 ? -22.243 7.301 5.984 1.00 93.62 351 LEU A O 1
ATOM 2806 N N . ASN A 1 352 ? -24.088 7.813 7.167 1.00 95.44 352 ASN A N 1
ATOM 2807 C CA . ASN A 1 352 ? -24.155 6.552 7.897 1.00 95.44 352 ASN A CA 1
ATOM 2808 C C . ASN A 1 352 ? -25.137 5.609 7.197 1.00 95.44 352 ASN A C 1
ATOM 2810 O O . ASN A 1 352 ? -26.313 5.943 7.049 1.00 95.44 352 ASN A O 1
ATOM 2814 N N . SER A 1 353 ? -24.641 4.460 6.735 1.00 95.00 353 SER A N 1
ATOM 2815 C CA . SER A 1 353 ? -25.435 3.456 6.023 1.00 95.00 353 SER A CA 1
ATOM 2816 C C . SER A 1 353 ? -26.155 2.464 6.941 1.00 95.00 353 SER A C 1
ATOM 2818 O O . SER A 1 353 ? -26.939 1.660 6.446 1.00 95.00 353 SER A O 1
ATOM 2820 N N . GLY A 1 354 ? -25.906 2.506 8.254 1.00 96.50 354 GLY A N 1
ATOM 2821 C CA . GLY A 1 354 ? -26.393 1.505 9.207 1.00 96.50 354 GLY A CA 1
ATOM 2822 C C . GLY A 1 354 ? -25.547 0.228 9.236 1.00 96.50 354 GLY A C 1
ATOM 2823 O O . GLY A 1 354 ? -25.986 -0.789 9.762 1.00 96.50 354 GLY A O 1
ATOM 2824 N N . MET A 1 355 ? -24.331 0.252 8.678 1.00 97.94 355 MET A N 1
ATOM 2825 C CA . MET A 1 355 ? -23.477 -0.939 8.613 1.00 97.94 355 MET A CA 1
ATOM 2826 C C . MET A 1 355 ? -23.084 -1.481 9.997 1.00 97.94 355 MET A C 1
ATOM 2828 O O . MET A 1 355 ? -23.032 -2.694 10.177 1.00 97.94 355 MET A O 1
ATOM 2832 N N . ALA A 1 356 ? -22.852 -0.614 10.991 1.00 97.31 356 ALA A N 1
ATOM 2833 C CA . ALA A 1 356 ? -22.547 -1.056 12.355 1.00 97.31 356 ALA A CA 1
ATOM 2834 C C . ALA A 1 356 ? -23.660 -1.950 12.940 1.00 97.31 356 ALA A C 1
ATOM 2836 O O . ALA A 1 356 ? -23.372 -2.921 13.640 1.00 97.31 356 ALA A O 1
ATOM 2837 N N . GLU A 1 357 ? -24.923 -1.652 12.621 1.00 96.62 357 GLU A N 1
ATOM 2838 C CA . GLU A 1 357 ? -26.079 -2.445 13.045 1.00 96.62 357 GLU A CA 1
ATOM 2839 C C . GLU A 1 357 ? -26.106 -3.808 12.343 1.00 96.62 357 GLU A C 1
ATOM 2841 O O . GLU A 1 357 ? -26.143 -4.831 13.024 1.00 96.62 357 GLU A O 1
ATOM 2846 N N . SER A 1 358 ? -25.966 -3.850 11.012 1.00 97.56 358 SER A N 1
ATOM 2847 C CA . SER A 1 358 ? -25.930 -5.123 10.272 1.00 97.56 358 SER A CA 1
ATOM 2848 C C . SER A 1 358 ? -24.754 -6.016 10.711 1.00 97.56 358 SER A C 1
ATOM 2850 O O . SER A 1 358 ? -24.925 -7.221 10.882 1.00 97.56 358 SER A O 1
ATOM 2852 N N . LEU A 1 359 ? -23.571 -5.446 10.990 1.00 98.00 359 LEU A N 1
ATOM 2853 C CA . LEU A 1 359 ? -22.422 -6.198 11.525 1.00 98.00 359 LEU A CA 1
ATOM 2854 C C . LEU A 1 359 ? -22.733 -6.830 12.891 1.00 98.00 359 LEU A C 1
ATOM 2856 O O . LEU A 1 359 ? -22.442 -8.005 13.130 1.00 98.00 359 LEU A O 1
ATOM 2860 N N . LYS A 1 360 ? -23.375 -6.073 13.782 1.00 96.12 360 LYS A N 1
ATOM 2861 C CA . LYS A 1 360 ? -23.825 -6.572 15.085 1.00 96.12 360 LYS A CA 1
ATOM 2862 C C . LYS A 1 360 ? -24.835 -7.717 14.937 1.00 96.12 360 LYS A C 1
ATOM 2864 O O . LYS A 1 360 ? -24.735 -8.713 15.652 1.00 96.12 360 LYS A O 1
ATOM 2869 N N . GLU A 1 361 ? -25.787 -7.612 14.011 1.00 95.75 361 GLU A N 1
ATOM 2870 C CA . GLU A 1 361 ? -26.819 -8.636 13.770 1.00 95.75 361 GLU A CA 1
ATOM 2871 C C . GLU A 1 361 ? -26.249 -9.966 13.244 1.00 95.75 361 GLU A C 1
ATOM 2873 O O . GLU A 1 361 ? -26.753 -11.056 13.572 1.00 95.75 361 GLU A O 1
ATOM 2878 N N . VAL A 1 362 ? -25.150 -9.907 12.487 1.00 96.12 362 VAL A N 1
ATOM 2879 C CA . VAL A 1 362 ? -24.417 -11.104 12.043 1.00 96.12 362 VAL A CA 1
ATOM 2880 C C . VAL A 1 362 ? -23.429 -11.637 13.085 1.00 96.12 362 VAL A C 1
ATOM 2882 O O . VAL A 1 362 ? -22.786 -12.655 12.844 1.00 96.12 362 VAL A O 1
ATOM 2885 N N . GLY A 1 363 ? -23.368 -11.026 14.273 1.00 95.19 363 GLY A N 1
ATOM 2886 C CA . GLY A 1 363 ? -22.595 -11.513 15.419 1.00 95.19 363 GLY A CA 1
ATOM 2887 C C . GLY A 1 363 ? -21.166 -10.977 15.508 1.00 95.19 363 GLY A C 1
ATOM 2888 O O . GLY A 1 363 ? -20.390 -11.473 16.325 1.00 95.19 363 GLY A O 1
ATOM 2889 N N . VAL A 1 364 ? -20.799 -9.973 14.702 1.00 97.12 364 VAL A N 1
ATOM 2890 C CA . VAL A 1 364 ? -19.495 -9.307 14.828 1.00 97.12 364 VAL A CA 1
ATOM 2891 C C . VAL A 1 364 ? -19.418 -8.598 16.176 1.00 97.12 364 VAL A C 1
ATOM 2893 O O . VAL A 1 364 ? -20.337 -7.882 16.562 1.00 97.12 364 VAL A O 1
ATOM 2896 N N . SER A 1 365 ? -18.308 -8.789 16.891 1.00 95.38 365 SER A N 1
ATOM 2897 C CA . SER A 1 365 ? -18.035 -8.120 18.170 1.00 95.38 365 SER A CA 1
ATOM 2898 C C . SER A 1 365 ? -16.917 -7.082 18.088 1.00 95.38 365 SER A C 1
ATOM 2900 O O . SER A 1 365 ? -16.857 -6.186 18.930 1.00 95.38 365 SER A O 1
ATOM 2902 N N . VAL A 1 366 ? -16.022 -7.208 17.101 1.00 98.19 366 VAL A N 1
ATOM 2903 C CA . VAL A 1 366 ? -14.881 -6.305 16.895 1.00 98.19 366 VAL A CA 1
ATOM 2904 C C . VAL A 1 366 ? -14.809 -5.895 15.431 1.00 98.19 366 VAL A C 1
ATOM 2906 O O . VAL A 1 366 ? -14.817 -6.743 14.544 1.00 98.19 366 VAL A O 1
ATOM 2909 N N . VAL A 1 367 ? -14.690 -4.599 15.196 1.00 98.56 367 VAL A N 1
ATOM 2910 C CA . VAL A 1 367 ? -14.403 -3.981 13.905 1.00 98.56 367 VAL A CA 1
ATOM 2911 C C . VAL A 1 367 ? -13.023 -3.340 13.996 1.00 98.56 367 VAL A C 1
ATOM 2913 O O . VAL A 1 367 ? -12.742 -2.642 14.974 1.00 98.56 367 VAL A O 1
ATOM 2916 N N . SER A 1 368 ? -12.162 -3.569 13.005 1.00 98.62 368 SER A N 1
ATOM 2917 C CA . SER A 1 368 ? -10.849 -2.926 12.948 1.00 98.62 368 SER A CA 1
ATOM 2918 C C . SER A 1 368 ? -10.561 -2.308 11.588 1.00 98.62 368 SER A C 1
ATOM 2920 O O . SER A 1 368 ? -10.837 -2.921 10.556 1.00 98.62 368 SER A O 1
ATOM 2922 N N . VAL A 1 369 ? -9.995 -1.100 11.607 1.00 98.81 369 VAL A N 1
ATOM 2923 C CA . VAL A 1 369 ? -9.784 -0.262 10.416 1.00 98.81 369 VAL A CA 1
ATOM 2924 C C . VAL A 1 369 ? -8.398 0.385 10.378 1.00 98.81 369 VAL A C 1
ATOM 2926 O O . VAL A 1 369 ? -7.658 0.301 11.362 1.00 98.81 369 VAL A O 1
ATOM 2929 N N . GLY A 1 370 ? -8.040 0.986 9.241 1.00 98.00 370 GLY A N 1
ATOM 2930 C CA . GLY A 1 370 ? -6.823 1.785 9.034 1.00 98.00 370 GLY A CA 1
ATOM 2931 C C . GLY A 1 370 ? -7.170 3.259 8.804 1.00 98.00 370 GLY A C 1
ATOM 2932 O O . GLY A 1 370 ? -7.977 3.813 9.557 1.00 98.00 370 GLY A O 1
ATOM 2933 N N . HIS A 1 371 ? -6.620 3.850 7.739 1.00 98.12 371 HIS A N 1
ATOM 2934 C CA . HIS A 1 371 ? -7.011 5.127 7.119 1.00 98.12 371 HIS A CA 1
ATOM 2935 C C . HIS A 1 371 ? -6.680 6.398 7.915 1.00 98.12 371 HIS A C 1
ATOM 2937 O O . HIS A 1 371 ? -6.041 7.313 7.403 1.00 98.12 371 HIS A O 1
ATOM 2943 N N . ASP A 1 372 ? -7.061 6.463 9.191 1.00 97.12 372 ASP A N 1
ATOM 2944 C CA . ASP A 1 372 ? -6.653 7.544 10.094 1.00 97.12 372 ASP A CA 1
ATOM 2945 C C . ASP A 1 372 ? -5.346 7.137 10.799 1.00 97.12 372 ASP A C 1
ATOM 2947 O O . ASP A 1 372 ? -5.327 6.785 11.981 1.00 97.12 372 ASP A O 1
ATOM 2951 N N . HIS A 1 373 ? -4.247 7.164 10.047 1.00 95.31 373 HIS A N 1
ATOM 2952 C CA . HIS A 1 373 ? -2.901 6.684 10.390 1.00 95.31 373 HIS A CA 1
ATOM 2953 C C . HIS A 1 373 ? -2.409 6.977 11.825 1.00 95.31 373 HIS A C 1
ATOM 2955 O O . HIS A 1 373 ? -1.679 6.188 12.432 1.00 95.31 373 HIS A O 1
ATOM 2961 N N . CYS A 1 374 ? -2.732 8.154 12.361 1.00 95.88 374 CYS A N 1
ATOM 2962 C CA . CYS A 1 374 ? -2.295 8.643 13.665 1.00 95.88 374 CYS A CA 1
ATOM 2963 C C . CYS A 1 374 ? -3.198 8.206 14.816 1.00 95.88 374 CYS A C 1
ATOM 2965 O O . CYS A 1 374 ? -2.784 8.313 15.974 1.00 95.88 374 CYS A O 1
ATOM 2967 N N . ASN A 1 375 ? -4.415 7.760 14.520 1.00 97.06 375 ASN A N 1
ATOM 2968 C CA . ASN A 1 375 ? -5.328 7.229 15.513 1.00 97.06 375 ASN A CA 1
ATOM 2969 C C . ASN A 1 375 ? -4.981 5.769 15.797 1.00 97.06 375 ASN A C 1
ATOM 2971 O O . ASN A 1 375 ? -4.832 4.948 14.898 1.00 97.06 375 ASN A O 1
ATOM 2975 N N . ASP A 1 376 ? -4.848 5.443 17.079 1.00 95.44 376 ASP A N 1
ATOM 2976 C CA . ASP A 1 376 ? -4.473 4.098 17.520 1.00 95.44 376 ASP A CA 1
ATOM 2977 C C . ASP A 1 376 ? -5.469 3.502 18.522 1.00 95.44 376 ASP A C 1
ATOM 2979 O O . ASP A 1 376 ? -5.274 2.387 18.996 1.00 95.44 376 ASP A O 1
ATOM 2983 N N . TYR A 1 377 ? -6.549 4.224 18.821 1.00 97.19 377 TYR A N 1
ATOM 2984 C CA . TYR A 1 377 ? -7.484 3.882 19.882 1.00 97.19 377 TYR A CA 1
ATOM 2985 C C . TYR A 1 377 ? -8.456 2.758 19.528 1.00 97.19 377 TYR A C 1
ATOM 2987 O O . TYR A 1 377 ? -8.746 2.479 18.362 1.00 97.19 377 TYR A O 1
ATOM 2995 N N . CYS A 1 378 ? -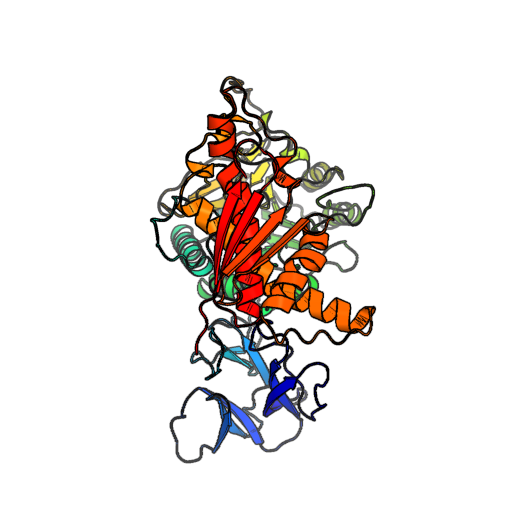9.022 2.170 20.580 1.00 98.06 378 CYS A N 1
ATOM 2996 C CA . CYS A 1 378 ? -10.259 1.410 20.507 1.00 98.06 378 CYS A CA 1
ATOM 2997 C C . CYS A 1 378 ? -11.347 2.127 21.308 1.00 98.06 378 CYS A C 1
ATOM 2999 O O . CYS A 1 378 ? -11.136 2.536 22.455 1.00 98.06 378 CYS A O 1
ATOM 3001 N N . LEU A 1 379 ? -12.532 2.246 20.718 1.00 96.31 379 LEU A N 1
ATOM 3002 C CA . LEU A 1 379 ? -13.734 2.706 21.404 1.00 96.31 379 LEU A CA 1
ATOM 3003 C C . LEU A 1 379 ? -14.705 1.550 21.622 1.00 96.31 379 LEU A C 1
ATOM 3005 O O . LEU A 1 379 ? -14.722 0.580 20.860 1.00 96.31 379 LEU A O 1
ATOM 3009 N N . GLN A 1 380 ? -15.511 1.668 22.674 1.00 92.88 380 GLN A N 1
ATOM 3010 C CA . GLN A 1 380 ? -16.532 0.686 23.010 1.00 92.88 380 GLN A CA 1
ATOM 3011 C C . GLN A 1 380 ? -17.919 1.306 22.848 1.00 92.88 380 GLN A C 1
ATOM 3013 O O . GLN A 1 380 ? -18.356 2.129 23.654 1.00 92.88 380 GLN A O 1
ATOM 3018 N N . SER A 1 381 ? -18.621 0.883 21.802 1.00 84.94 381 SER A N 1
ATOM 3019 C CA . SER A 1 381 ? -20.047 1.146 21.611 1.00 84.94 381 SER A CA 1
ATOM 3020 C C . SER A 1 381 ? -20.798 -0.189 21.714 1.00 84.94 381 SER A C 1
ATOM 3022 O O . SER A 1 381 ? -20.471 -1.014 22.567 1.00 84.94 381 SER A O 1
ATOM 3024 N N . ASP A 1 382 ? -21.768 -0.433 20.837 1.00 85.69 382 ASP A N 1
ATOM 3025 C CA . ASP A 1 382 ? -22.369 -1.761 20.650 1.00 85.69 382 ASP A CA 1
ATOM 3026 C C . ASP A 1 382 ? -21.396 -2.784 20.034 1.00 85.69 382 ASP A C 1
ATOM 3028 O O . ASP A 1 382 ? -21.624 -3.990 20.115 1.00 85.69 382 ASP A O 1
ATOM 3032 N N . LEU A 1 383 ? -20.314 -2.289 19.432 1.00 94.50 383 LEU A N 1
ATOM 3033 C CA . LEU A 1 383 ? -19.175 -3.033 18.911 1.00 94.50 383 LEU A CA 1
ATOM 3034 C C . LEU A 1 383 ? -17.898 -2.455 19.526 1.00 94.50 383 LEU A C 1
ATOM 3036 O O . LEU A 1 383 ? -17.841 -1.262 19.850 1.00 94.50 383 LEU A O 1
ATOM 3040 N N . TRP A 1 384 ? -16.854 -3.272 19.625 1.00 97.50 384 TRP A N 1
ATOM 3041 C CA . TRP A 1 384 ? -15.497 -2.751 19.755 1.00 97.50 384 TRP A CA 1
ATOM 3042 C C . TRP A 1 384 ? -15.031 -2.247 18.394 1.00 97.50 384 TRP A C 1
ATOM 3044 O O . TRP A 1 384 ? -15.086 -2.985 17.417 1.00 97.50 384 TRP A O 1
ATOM 3054 N N . MET A 1 385 ? -14.588 -0.997 18.326 1.00 97.88 385 MET A N 1
ATOM 3055 C CA . MET A 1 385 ? -14.142 -0.350 17.092 1.00 97.88 385 MET A CA 1
ATOM 3056 C C . MET A 1 385 ? -12.718 0.149 17.294 1.00 97.88 385 MET A C 1
ATOM 3058 O O . MET A 1 385 ? -12.486 1.054 18.095 1.00 97.88 385 MET A O 1
ATOM 3062 N N . CYS A 1 386 ? -11.767 -0.482 16.615 1.00 98.56 386 CYS A N 1
ATOM 3063 C CA . CYS A 1 386 ? -10.336 -0.265 16.799 1.00 98.56 386 CYS A CA 1
ATOM 3064 C C . CYS A 1 386 ? -9.684 0.298 15.536 1.00 98.56 386 CYS A C 1
ATOM 3066 O O . CYS A 1 386 ? -10.087 -0.043 14.424 1.00 98.56 386 CYS A O 1
ATOM 3068 N N . TYR A 1 387 ? -8.657 1.127 15.712 1.00 98.56 387 TYR A N 1
ATOM 3069 C CA . TYR A 1 387 ? -7.691 1.431 14.658 1.00 98.56 387 TYR A CA 1
ATOM 3070 C C . TYR A 1 387 ? -6.485 0.497 14.747 1.00 98.56 387 TYR A C 1
ATOM 3072 O O . TYR A 1 387 ? -5.992 0.198 15.841 1.00 98.56 387 TYR A O 1
ATOM 3080 N N . GLY A 1 388 ? -5.967 0.086 13.590 1.00 95.75 388 GLY A N 1
ATOM 3081 C CA . GLY A 1 388 ? -4.681 -0.600 13.471 1.00 95.75 388 GLY A CA 1
ATOM 3082 C C . GLY A 1 388 ? -3.484 0.304 13.789 1.00 95.75 388 GLY A C 1
ATOM 3083 O O . GLY A 1 388 ? -2.445 -0.198 14.222 1.00 95.75 388 GLY A O 1
ATOM 3084 N N . GLY A 1 389 ? -3.659 1.627 13.653 1.00 93.12 389 GLY A N 1
ATOM 3085 C CA . GLY A 1 389 ? -2.574 2.610 13.557 1.00 93.12 389 GLY A CA 1
ATOM 3086 C C . GLY A 1 389 ? -1.924 2.590 12.168 1.00 93.12 389 GLY A C 1
ATOM 3087 O O . GLY A 1 389 ? -2.327 1.802 11.328 1.00 93.12 389 GLY A O 1
ATOM 3088 N N . GLY A 1 390 ? -0.915 3.429 11.927 1.00 95.00 390 GLY A N 1
ATOM 3089 C CA . GLY A 1 390 ? -0.146 3.428 10.676 1.00 95.00 390 GLY A CA 1
ATOM 3090 C C . GLY A 1 390 ? 1.221 2.758 10.823 1.00 95.00 390 GLY A C 1
ATOM 3091 O O . GLY A 1 390 ? 2.046 3.196 11.636 1.00 95.00 390 GLY A O 1
ATOM 3092 N N . ALA A 1 391 ? 1.483 1.721 10.026 1.00 96.81 391 ALA A N 1
ATOM 3093 C CA . ALA A 1 391 ? 2.739 0.970 10.075 1.00 96.81 391 ALA A CA 1
ATOM 3094 C C . ALA A 1 391 ? 3.823 1.546 9.150 1.00 96.81 391 ALA A C 1
ATOM 3096 O O . ALA A 1 391 ? 5.009 1.467 9.474 1.00 96.81 391 ALA A O 1
ATOM 3097 N N . GLY A 1 392 ? 3.421 2.143 8.026 1.00 96.19 392 GLY A N 1
ATOM 3098 C CA . GLY A 1 392 ? 4.315 2.606 6.973 1.00 96.19 392 GLY A CA 1
ATOM 3099 C C . GLY A 1 392 ? 5.077 3.877 7.296 1.00 96.19 392 GLY A C 1
ATOM 3100 O O . GLY A 1 392 ? 4.474 4.902 7.600 1.00 96.19 392 GLY A O 1
ATOM 3101 N N . GLU A 1 393 ? 6.400 3.861 7.138 1.00 95.12 393 GLU A N 1
ATOM 3102 C CA . GLU A 1 393 ? 7.224 5.079 7.160 1.00 95.12 393 GLU A CA 1
ATOM 3103 C C . GLU A 1 393 ? 6.980 5.969 5.929 1.00 95.12 393 GLU A C 1
ATOM 3105 O O . GLU A 1 393 ? 7.278 7.161 5.979 1.00 95.12 393 GLU A O 1
ATOM 3110 N N . GLY A 1 394 ? 6.402 5.417 4.856 1.00 92.81 394 GLY A N 1
ATOM 3111 C CA . GLY A 1 394 ? 5.918 6.166 3.693 1.00 92.81 394 GLY A CA 1
ATOM 3112 C C . GLY A 1 394 ? 4.554 6.827 3.921 1.00 92.81 394 GLY A C 1
ATOM 3113 O O . GLY A 1 394 ? 4.157 7.679 3.139 1.00 92.81 394 GLY A O 1
ATOM 3114 N N . GLY A 1 395 ? 3.843 6.477 4.999 1.00 89.56 395 GLY A N 1
ATOM 3115 C CA . GLY A 1 395 ? 2.507 6.993 5.306 1.00 89.56 395 GLY A CA 1
ATOM 3116 C C . GLY A 1 395 ? 2.520 8.264 6.157 1.00 89.56 395 GLY A C 1
ATOM 3117 O O . GLY A 1 395 ? 3.517 8.630 6.773 1.00 89.56 395 GLY A O 1
ATOM 3118 N N . TYR A 1 396 ? 1.390 8.957 6.263 1.00 92.00 396 TYR A N 1
ATOM 3119 C CA . TYR A 1 396 ? 1.294 10.204 7.042 1.00 92.00 396 TYR A CA 1
ATOM 3120 C C . TYR A 1 396 ? 1.442 9.996 8.559 1.00 92.00 396 TYR A C 1
ATOM 3122 O O . TYR A 1 396 ? 0.966 9.002 9.104 1.00 92.00 396 TYR A O 1
ATOM 3130 N N . ALA A 1 397 ? 2.091 10.948 9.243 1.00 89.69 397 ALA A N 1
ATOM 3131 C CA . ALA A 1 397 ? 2.205 11.001 10.712 1.00 89.69 397 ALA A CA 1
ATOM 3132 C C . ALA A 1 397 ? 2.278 12.448 11.269 1.00 89.69 397 ALA A C 1
ATOM 3134 O O . ALA A 1 397 ? 2.770 12.704 12.375 1.00 89.69 397 ALA A O 1
ATOM 3135 N N . GLY A 1 398 ? 1.787 13.426 10.499 1.00 80.31 398 GLY A N 1
ATOM 3136 C CA . GLY A 1 398 ? 2.024 14.864 10.683 1.00 80.31 398 GLY A CA 1
ATOM 3137 C C . GLY A 1 398 ? 1.343 15.561 11.873 1.00 80.31 398 GLY A C 1
ATOM 3138 O O . GLY A 1 398 ? 1.557 16.758 12.086 1.00 80.31 398 GLY A O 1
ATOM 3139 N N . TYR A 1 399 ? 0.571 14.860 12.708 1.00 84.06 399 TYR A N 1
ATOM 3140 C CA . TYR A 1 399 ? -0.227 15.445 13.803 1.00 84.06 399 TYR A CA 1
ATOM 3141 C C . TYR A 1 399 ? 0.554 15.601 15.114 1.00 84.06 399 TYR A C 1
ATOM 3143 O O . TYR A 1 399 ? 0.136 15.178 16.189 1.00 84.06 399 TYR A O 1
ATOM 3151 N N . GLY A 1 400 ? 1.725 16.235 15.025 1.00 80.25 400 GLY A N 1
ATOM 3152 C CA . GLY A 1 400 ? 2.659 16.362 16.148 1.00 80.25 400 GLY A CA 1
ATOM 3153 C C . GLY A 1 400 ? 3.602 15.167 16.315 1.00 80.25 400 GLY A C 1
ATOM 3154 O O . GLY A 1 400 ? 4.400 15.176 17.250 1.00 80.25 400 GLY A O 1
ATOM 3155 N N . GLY A 1 401 ? 3.558 14.210 15.384 1.00 85.00 401 GLY A N 1
ATOM 3156 C CA . GLY A 1 401 ? 4.371 13.001 15.394 1.00 85.00 401 GLY A CA 1
ATOM 3157 C C . GLY A 1 401 ? 3.622 11.788 15.938 1.00 85.00 401 GLY A C 1
ATOM 3158 O O . GLY A 1 401 ? 3.106 11.794 17.064 1.00 85.00 401 GLY A O 1
ATOM 3159 N N . THR A 1 402 ? 3.612 10.719 15.149 1.00 91.50 402 THR A N 1
ATOM 3160 C CA . THR A 1 402 ? 3.038 9.428 15.533 1.00 91.50 402 THR A CA 1
ATOM 3161 C C . THR A 1 402 ? 4.061 8.334 15.292 1.00 91.50 402 THR A C 1
ATOM 3163 O O . THR A 1 402 ? 4.515 8.134 14.173 1.00 91.50 402 THR A O 1
ATOM 3166 N N . GLU A 1 403 ? 4.411 7.625 16.364 1.00 92.31 403 GLU A N 1
ATOM 3167 C CA . GLU A 1 403 ? 5.215 6.408 16.287 1.00 92.31 403 GLU A CA 1
ATOM 3168 C C . GLU A 1 403 ? 4.485 5.335 15.475 1.00 92.31 403 GLU A C 1
ATOM 3170 O O . GLU A 1 403 ? 3.331 5.006 15.794 1.00 92.31 403 GLU A O 1
ATOM 3175 N N . ARG A 1 404 ? 5.182 4.790 14.471 1.00 96.31 404 ARG A N 1
ATOM 3176 C CA . ARG A 1 404 ? 4.680 3.715 13.611 1.00 96.31 404 ARG A CA 1
ATOM 3177 C C . ARG A 1 404 ? 4.378 2.479 14.433 1.00 96.31 404 ARG A C 1
ATOM 3179 O O . ARG A 1 404 ? 5.111 2.155 15.371 1.00 96.31 404 ARG A O 1
ATOM 3186 N N . ARG A 1 405 ? 3.288 1.797 14.096 1.00 97.19 405 ARG A N 1
ATOM 3187 C CA . ARG A 1 405 ? 2.814 0.667 14.890 1.00 97.19 405 ARG A CA 1
ATOM 3188 C C . ARG A 1 405 ? 1.965 -0.306 14.103 1.00 97.19 405 ARG A C 1
ATOM 3190 O O . ARG A 1 405 ? 1.450 0.016 13.041 1.00 97.19 405 ARG A O 1
ATOM 3197 N N . VAL A 1 406 ? 1.790 -1.472 14.701 1.00 98.44 406 VAL A N 1
ATOM 3198 C CA . VAL A 1 406 ? 0.853 -2.508 14.269 1.00 98.44 406 VAL A CA 1
ATOM 3199 C C . VAL A 1 406 ? 0.038 -2.978 15.465 1.00 98.44 406 VAL A C 1
ATOM 3201 O O . VAL A 1 406 ? 0.496 -2.895 16.612 1.00 98.44 406 VAL A O 1
ATOM 3204 N N . ARG A 1 407 ? -1.168 -3.484 15.206 1.00 98.62 407 ARG A N 1
ATOM 3205 C CA . ARG A 1 407 ? -2.070 -4.019 16.232 1.00 98.62 407 ARG A CA 1
ATOM 3206 C C . ARG A 1 407 ? -2.151 -5.534 16.122 1.00 98.62 407 ARG A C 1
ATOM 3208 O O . ARG A 1 407 ? -2.247 -6.086 15.034 1.00 98.62 407 ARG A O 1
ATOM 3215 N N . VAL A 1 408 ? -2.151 -6.207 17.261 1.00 98.88 408 VAL A N 1
ATOM 3216 C CA . VAL A 1 408 ? -2.327 -7.654 17.362 1.00 98.88 408 VAL A CA 1
ATOM 3217 C C . VAL A 1 408 ? -3.660 -7.938 18.037 1.00 98.88 408 VAL A C 1
ATOM 3219 O O . VAL A 1 408 ? -4.050 -7.231 18.969 1.00 98.88 408 VAL A O 1
ATOM 3222 N N . PHE A 1 409 ? -4.347 -8.978 17.579 1.00 98.75 409 PHE A N 1
ATOM 3223 C CA . PHE A 1 409 ? -5.497 -9.575 18.244 1.00 98.75 409 PHE A CA 1
ATOM 3224 C C . PHE A 1 409 ? -5.208 -11.045 18.545 1.00 98.75 409 PHE A C 1
ATOM 3226 O O . PHE A 1 409 ? -4.667 -11.758 17.705 1.00 98.75 409 PHE A O 1
ATOM 3233 N N . GLU A 1 410 ? -5.602 -11.523 19.719 1.00 98.38 410 GLU A N 1
ATOM 3234 C CA . GLU A 1 410 ? -5.578 -12.944 20.063 1.00 98.38 410 GLU A CA 1
ATOM 3235 C C . GLU A 1 410 ? -6.974 -13.384 20.485 1.00 98.38 410 GLU A C 1
ATOM 3237 O O . GLU A 1 410 ? -7.521 -12.901 21.476 1.00 98.38 410 GLU A O 1
ATOM 3242 N N . VAL A 1 411 ? -7.545 -14.304 19.716 1.00 97.56 411 VAL A N 1
ATOM 3243 C CA . VAL A 1 411 ? -8.847 -14.907 19.983 1.00 97.56 411 VAL A CA 1
ATOM 3244 C C . VAL A 1 411 ? -8.637 -16.175 20.800 1.00 97.56 411 VAL A C 1
ATOM 3246 O O . VAL A 1 411 ? -7.984 -17.108 20.335 1.00 97.56 411 VAL A O 1
ATOM 3249 N N . ASP A 1 412 ? -9.221 -16.235 21.993 1.00 95.56 412 ASP A N 1
ATOM 3250 C CA . ASP A 1 412 ? -9.321 -17.446 22.805 1.00 95.56 412 ASP A CA 1
ATOM 3251 C C . ASP A 1 412 ? -10.718 -18.049 22.634 1.00 95.56 412 ASP A C 1
ATOM 3253 O O . ASP A 1 412 ? -11.708 -17.563 23.189 1.00 95.56 412 ASP A O 1
ATOM 3257 N N . SER A 1 413 ? -10.795 -19.137 21.865 1.00 91.62 413 SER A N 1
ATOM 3258 C CA . SER A 1 413 ? -12.070 -19.813 21.589 1.00 91.62 413 SER A CA 1
ATOM 3259 C C . SER A 1 413 ? -12.646 -20.563 22.795 1.00 91.62 413 SER A C 1
ATOM 3261 O O . SER A 1 413 ? -13.828 -20.893 22.789 1.00 91.62 413 SER A O 1
ATOM 3263 N N . THR A 1 414 ? -11.851 -20.828 23.838 1.00 88.81 414 THR A N 1
ATOM 3264 C CA . THR A 1 414 ? -12.329 -21.497 25.061 1.00 88.81 414 THR A CA 1
ATOM 3265 C C . THR A 1 414 ? -13.000 -20.500 25.999 1.00 88.81 414 THR A C 1
ATOM 3267 O O . THR A 1 414 ? -14.034 -20.805 26.589 1.00 88.81 414 THR A O 1
ATOM 3270 N N . ALA A 1 415 ? -12.403 -19.316 26.145 1.00 85.69 415 ALA A N 1
ATOM 3271 C CA . ALA A 1 415 ? -12.936 -18.243 26.980 1.00 85.69 415 ALA A CA 1
ATOM 3272 C C . ALA A 1 415 ? -13.965 -17.365 26.249 1.00 85.69 415 ALA A C 1
ATOM 3274 O O . ALA A 1 415 ? -14.629 -16.551 26.889 1.00 85.69 415 ALA A O 1
ATOM 3275 N N . SER A 1 416 ? -14.076 -17.520 24.927 1.00 84.75 416 SER A N 1
ATOM 3276 C CA . SER A 1 416 ? -14.839 -16.640 24.040 1.00 84.75 416 SER A CA 1
ATOM 3277 C C . SER A 1 416 ? -14.427 -15.173 24.188 1.00 84.75 416 SER A C 1
ATOM 3279 O O . SER A 1 416 ? -15.251 -14.280 24.381 1.00 84.75 416 SER A O 1
ATOM 3281 N N . GLN A 1 417 ? -13.114 -14.942 24.174 1.00 90.50 417 GLN A N 1
ATOM 3282 C CA . GLN A 1 417 ? -12.498 -13.650 24.460 1.00 90.50 417 GLN A CA 1
ATOM 3283 C C . GLN A 1 417 ? -11.545 -13.232 23.348 1.00 90.50 417 GLN A C 1
ATOM 3285 O O . GLN A 1 417 ? -10.929 -14.070 22.693 1.00 90.50 417 GLN A O 1
ATOM 3290 N N . ILE A 1 418 ? -11.394 -11.919 23.178 1.00 96.06 418 ILE A N 1
ATOM 3291 C CA . ILE A 1 418 ? -10.429 -11.326 22.254 1.00 96.06 418 ILE A CA 1
ATOM 3292 C C . ILE A 1 418 ? -9.539 -10.391 23.067 1.00 96.06 418 ILE A C 1
ATOM 3294 O O . ILE A 1 418 ? -10.033 -9.460 23.696 1.00 96.06 418 ILE A O 1
ATOM 3298 N N . ALA A 1 419 ? -8.234 -10.635 23.079 1.00 97.50 419 ALA A N 1
ATOM 3299 C CA . ALA A 1 419 ? -7.250 -9.692 23.597 1.00 97.50 419 ALA A CA 1
ATOM 3300 C C . ALA A 1 419 ? -6.644 -8.885 22.445 1.00 97.50 419 ALA A C 1
ATOM 3302 O O . ALA A 1 419 ? -6.580 -9.371 21.317 1.00 97.50 419 ALA A O 1
ATOM 3303 N N . THR A 1 420 ? -6.188 -7.664 22.714 1.00 98.56 420 THR A N 1
ATOM 3304 C CA . THR A 1 420 ? -5.463 -6.843 21.740 1.00 98.56 420 THR A CA 1
ATOM 3305 C C . THR A 1 420 ? -4.325 -6.071 22.388 1.00 98.56 420 THR A C 1
ATOM 3307 O O . THR A 1 420 ? -4.413 -5.701 23.555 1.00 98.56 420 THR A O 1
ATOM 3310 N N . TRP A 1 421 ? -3.258 -5.845 21.629 1.00 98.38 421 TRP A N 1
ATOM 3311 C CA . TRP A 1 421 ? -2.111 -5.023 22.008 1.00 98.38 421 TRP A CA 1
ATOM 3312 C C . TRP A 1 421 ? -1.444 -4.443 20.762 1.00 98.38 421 TRP A C 1
ATOM 3314 O O . TRP A 1 421 ? -1.851 -4.748 19.641 1.00 98.38 421 TRP A O 1
ATOM 3324 N N . GLN A 1 422 ? -0.424 -3.606 20.939 1.00 98.25 422 GLN A N 1
ATOM 3325 C CA . GLN A 1 422 ? 0.333 -3.028 19.830 1.00 98.25 422 GLN A CA 1
ATOM 3326 C C . GLN A 1 422 ? 1.834 -3.272 19.966 1.00 98.25 422 GLN A C 1
ATOM 3328 O O . GLN A 1 422 ? 2.356 -3.484 21.066 1.00 98.25 422 GLN A O 1
ATOM 3333 N N . ARG A 1 423 ? 2.518 -3.216 18.820 1.00 97.62 423 ARG A N 1
ATOM 3334 C CA . ARG A 1 423 ? 3.978 -3.137 18.707 1.00 97.62 423 ARG A CA 1
ATOM 3335 C C . ARG A 1 423 ? 4.351 -1.822 18.055 1.00 97.62 423 ARG A C 1
ATOM 3337 O O . ARG A 1 423 ? 3.702 -1.417 17.092 1.00 97.62 423 ARG A O 1
ATOM 3344 N N . LEU A 1 424 ? 5.379 -1.172 18.582 1.00 96.56 424 LEU A N 1
ATOM 3345 C CA . LEU A 1 424 ? 5.895 0.091 18.065 1.00 96.56 424 LEU A CA 1
ATOM 3346 C C . LEU A 1 424 ? 7.137 -0.174 17.223 1.00 96.56 424 LEU A C 1
ATOM 3348 O O . LEU A 1 424 ? 7.894 -1.091 17.526 1.00 96.56 424 LEU A O 1
ATOM 3352 N N . ARG A 1 425 ? 7.387 0.646 16.204 1.00 94.81 425 ARG A N 1
ATOM 3353 C CA . ARG A 1 425 ? 8.609 0.533 15.405 1.00 94.81 425 ARG A CA 1
ATOM 3354 C C . ARG A 1 425 ? 9.833 0.782 16.275 1.00 94.81 425 ARG A C 1
ATOM 3356 O O . ARG A 1 425 ? 10.754 -0.022 16.254 1.00 94.81 425 ARG A O 1
ATOM 3363 N N . SER A 1 426 ? 9.896 1.897 16.996 1.00 90.94 426 SER A N 1
ATOM 3364 C CA . SER A 1 426 ? 11.112 2.263 17.737 1.00 90.94 426 SER A CA 1
ATOM 3365 C C . SER A 1 426 ? 11.511 1.265 18.831 1.00 90.94 426 SER A C 1
ATOM 3367 O O . SER A 1 426 ? 12.685 1.218 19.194 1.00 90.94 426 SER A O 1
ATOM 3369 N N . ASP A 1 427 ? 10.565 0.456 19.314 1.00 93.31 427 ASP A N 1
ATOM 3370 C CA . ASP A 1 427 ? 10.802 -0.632 20.263 1.00 93.31 427 ASP A CA 1
ATOM 3371 C C . ASP A 1 427 ? 9.828 -1.805 20.012 1.00 93.31 427 ASP A C 1
ATOM 3373 O O . ASP A 1 427 ? 8.810 -1.935 20.704 1.00 93.31 427 ASP A O 1
ATOM 3377 N N . PRO A 1 428 ? 10.104 -2.666 19.011 1.00 93.50 428 PRO A N 1
ATOM 3378 C CA . PRO A 1 428 ? 9.206 -3.761 18.648 1.00 93.50 428 PRO A CA 1
ATOM 3379 C C . PRO A 1 428 ? 9.141 -4.850 19.720 1.00 93.50 428 PRO A C 1
ATOM 3381 O O . PRO A 1 428 ? 8.154 -5.583 19.788 1.00 93.50 428 PRO A O 1
ATOM 3384 N N . GLU A 1 429 ? 10.160 -4.966 20.579 1.00 91.19 429 GLU A N 1
ATOM 3385 C CA . GLU A 1 429 ? 10.220 -5.980 21.638 1.00 91.19 429 GLU A CA 1
ATOM 3386 C C . GLU A 1 429 ? 9.230 -5.707 22.775 1.00 91.19 429 GLU A C 1
ATOM 3388 O O . GLU A 1 429 ? 8.758 -6.650 23.425 1.00 91.19 429 GLU A O 1
ATOM 3393 N N . THR A 1 430 ? 8.834 -4.449 22.965 1.00 90.19 430 THR A N 1
ATOM 3394 C CA . THR A 1 430 ? 7.862 -4.056 23.985 1.00 90.19 430 THR A CA 1
ATOM 3395 C C . THR A 1 430 ? 6.425 -4.182 23.477 1.00 90.19 430 THR A C 1
ATOM 3397 O O . THR A 1 430 ? 6.044 -3.660 22.429 1.00 90.19 430 THR A O 1
ATOM 3400 N N . VAL A 1 431 ? 5.592 -4.874 24.260 1.00 93.81 431 VAL A N 1
ATOM 3401 C CA . VAL A 1 431 ? 4.133 -4.882 24.092 1.00 93.81 431 VAL A CA 1
ATOM 3402 C C . VAL A 1 431 ? 3.555 -3.649 24.774 1.00 93.81 431 VAL A C 1
ATOM 3404 O O . VAL A 1 431 ? 3.805 -3.435 25.962 1.00 93.81 431 VAL A O 1
ATOM 3407 N N . VAL A 1 432 ? 2.733 -2.879 24.061 1.00 92.50 432 VAL A N 1
ATOM 3408 C CA . VAL A 1 432 ? 2.008 -1.735 24.632 1.00 92.50 432 VAL A CA 1
ATOM 3409 C C . VAL A 1 432 ? 0.496 -1.936 24.555 1.00 92.50 432 VAL A C 1
ATOM 3411 O O . VAL A 1 432 ? 0.001 -2.648 23.683 1.00 92.50 432 VAL A O 1
ATOM 3414 N N . GLU A 1 433 ? -0.225 -1.313 25.493 1.00 88.75 433 GLU A N 1
ATOM 3415 C CA . GLU A 1 433 ? -1.698 -1.271 25.528 1.00 88.75 433 GLU A CA 1
ATOM 3416 C C . GLU A 1 433 ? -2.364 -2.652 25.397 1.00 88.75 433 GLU A C 1
ATOM 3418 O O . GLU A 1 433 ? -3.212 -2.883 24.538 1.00 88.75 433 GLU A O 1
ATOM 3423 N N . HIS A 1 434 ? -1.966 -3.601 26.250 1.00 94.88 434 HIS A N 1
ATOM 3424 C CA . HIS A 1 434 ? -2.573 -4.931 26.276 1.00 94.88 434 HIS A CA 1
ATOM 3425 C C . HIS A 1 434 ? -3.929 -4.918 27.002 1.00 94.88 434 HIS A C 1
ATOM 3427 O O . HIS A 1 434 ? -3.990 -4.799 28.230 1.00 94.88 434 HIS A O 1
ATOM 3433 N N . HIS A 1 435 ? -5.015 -5.123 26.258 1.00 95.19 435 HIS A N 1
ATOM 3434 C CA . HIS A 1 435 ? -6.393 -5.061 26.747 1.00 95.19 435 HIS A CA 1
ATOM 3435 C C . HIS A 1 435 ? -7.206 -6.301 26.372 1.00 95.19 435 HIS A C 1
ATOM 3437 O O . HIS A 1 435 ? -6.999 -6.915 25.328 1.00 95.19 435 HIS A O 1
ATOM 3443 N N . LEU A 1 436 ? -8.170 -6.652 27.226 1.00 93.38 436 LEU A N 1
ATOM 3444 C CA . LEU A 1 436 ? -9.179 -7.670 26.946 1.00 93.38 436 LEU A CA 1
ATOM 3445 C C . LEU A 1 436 ? -10.456 -6.990 26.445 1.00 93.38 436 LEU A C 1
ATOM 3447 O O . LEU A 1 436 ? -11.031 -6.158 27.147 1.00 93.38 436 LEU A O 1
ATOM 3451 N N . LEU A 1 437 ? -10.919 -7.367 25.259 1.00 91.00 437 LEU A N 1
ATOM 3452 C CA . LEU A 1 437 ? -12.167 -6.898 24.669 1.00 91.00 437 LEU A CA 1
ATOM 3453 C C . LEU A 1 437 ? -13.295 -7.817 25.149 1.00 91.00 437 LEU A C 1
ATOM 3455 O O . LEU A 1 437 ? -13.566 -8.868 24.569 1.00 91.00 437 LEU A O 1
ATOM 3459 N N . ALA A 1 438 ? -13.912 -7.465 26.278 1.00 69.25 438 ALA A N 1
ATOM 3460 C CA . ALA A 1 438 ? -15.013 -8.243 26.836 1.00 69.25 438 ALA A CA 1
ATOM 3461 C C . ALA A 1 438 ? -16.270 -8.134 25.956 1.00 69.25 438 ALA A C 1
ATOM 3463 O O . ALA A 1 438 ? -16.631 -7.041 25.508 1.00 69.25 438 ALA A O 1
ATOM 3464 N N . SER A 1 439 ? -16.975 -9.253 25.757 1.00 56.00 439 SER A N 1
ATOM 3465 C CA . SER A 1 439 ? -18.312 -9.251 25.162 1.00 56.00 439 SER A CA 1
ATOM 3466 C C . SER A 1 439 ? -19.318 -8.696 26.177 1.00 56.00 439 SER A C 1
ATOM 3468 O O . SER A 1 439 ? -19.561 -9.317 27.210 1.00 56.00 439 SER A O 1
ATOM 3470 N N . ASN A 1 440 ? -19.907 -7.537 25.881 1.00 44.47 440 ASN A N 1
ATOM 3471 C CA . ASN A 1 440 ? -21.053 -6.948 26.583 1.00 44.47 440 ASN A CA 1
ATOM 3472 C C . ASN A 1 440 ? -20.959 -6.888 28.119 1.00 44.47 440 ASN A C 1
ATOM 3474 O O . ASN A 1 440 ? -21.789 -7.451 28.830 1.00 44.47 440 ASN A O 1
ATOM 3478 N N . THR A 1 441 ? -20.033 -6.083 28.639 1.00 33.81 441 THR A N 1
ATOM 3479 C CA . THR A 1 441 ? -20.214 -5.458 29.957 1.00 33.81 441 THR A CA 1
ATOM 3480 C C . THR A 1 441 ? -19.863 -3.982 29.882 1.00 33.81 441 THR A C 1
ATOM 3482 O O . THR A 1 441 ? -18.700 -3.609 29.757 1.00 33.81 441 THR A O 1
ATOM 3485 N N . VAL A 1 442 ? -20.899 -3.145 29.961 1.00 38.28 442 VAL A N 1
ATOM 3486 C CA . VAL A 1 442 ? -20.783 -1.728 30.304 1.00 38.28 442 VAL A CA 1
ATOM 3487 C C . VAL A 1 442 ? -20.342 -1.638 31.762 1.00 38.28 442 VAL A C 1
ATOM 3489 O O . VAL 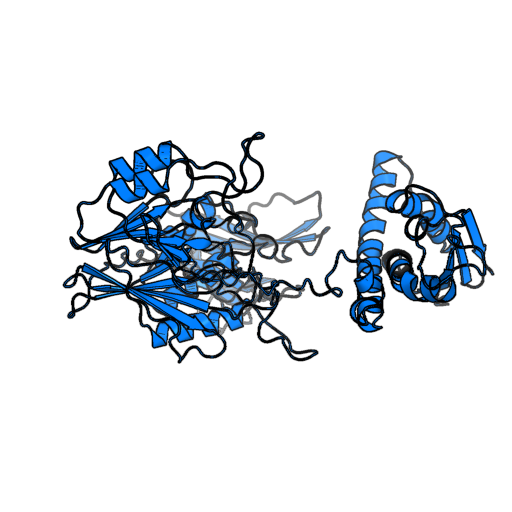A 1 442 ? -21.037 -2.141 32.646 1.00 38.28 442 VAL A O 1
ATOM 3492 N N . SER A 1 443 ? -19.245 -0.935 32.031 1.00 30.22 443 SER A N 1
ATOM 3493 C CA . SER A 1 443 ? -18.995 -0.381 33.361 1.00 30.22 443 SER A CA 1
ATOM 3494 C C . SER A 1 443 ? -18.276 0.966 33.288 1.00 30.22 443 SER A C 1
ATOM 3496 O O . SER A 1 443 ? -17.053 1.019 33.250 1.00 30.22 443 SER A O 1
ATOM 3498 N N . GLY A 1 444 ? -19.079 2.031 33.373 1.00 30.75 444 GLY A N 1
ATOM 3499 C CA . GLY A 1 444 ? -18.739 3.276 34.071 1.00 30.75 444 GLY A CA 1
ATOM 3500 C C . GLY A 1 444 ? -18.022 4.369 33.263 1.00 30.75 444 GLY A C 1
ATOM 3501 O O . GLY A 1 444 ? -17.092 4.071 32.523 1.00 30.75 444 GLY A O 1
ATOM 3502 N N . PRO A 1 445 ? -18.410 5.651 33.429 1.00 33.59 445 PRO A N 1
ATOM 3503 C CA . PRO A 1 445 ? -17.723 6.763 32.790 1.00 33.59 445 PRO A CA 1
ATOM 3504 C C . PRO A 1 445 ? -16.410 7.061 33.525 1.00 33.59 445 PRO A C 1
ATOM 3506 O O . PRO A 1 445 ? -16.392 7.169 34.753 1.00 33.59 445 PRO A O 1
ATOM 3509 N N . LEU A 1 446 ? -15.327 7.250 32.772 1.00 3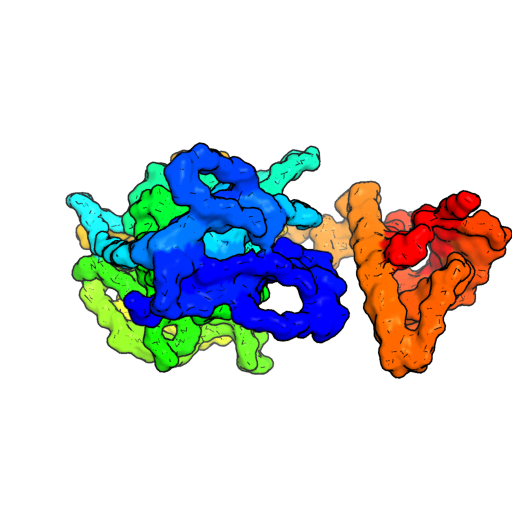2.47 446 LEU A N 1
ATOM 3510 C CA . LEU A 1 446 ? -14.118 7.907 33.262 1.00 32.47 446 LEU A CA 1
ATOM 3511 C C . LEU A 1 446 ? -14.125 9.366 32.806 1.00 32.47 446 LEU A C 1
ATOM 3513 O O . LEU A 1 446 ? -14.511 9.700 31.689 1.00 32.47 446 LEU A O 1
ATOM 3517 N N . ALA A 1 447 ? -13.797 10.221 33.768 1.00 31.59 447 ALA A N 1
ATOM 3518 C CA . ALA A 1 447 ? -13.961 11.661 33.773 1.00 31.59 447 ALA A CA 1
ATOM 3519 C C . ALA A 1 447 ? -13.437 12.366 32.513 1.00 31.59 447 ALA A C 1
ATOM 3521 O O . ALA A 1 447 ? -12.321 12.140 32.054 1.00 31.59 447 ALA A O 1
ATOM 3522 N N . THR A 1 448 ? -14.239 13.311 32.027 1.00 35.38 448 THR A N 1
ATOM 3523 C CA . THR A 1 448 ? -13.797 14.389 31.148 1.00 35.38 448 THR A CA 1
ATOM 3524 C C . THR A 1 448 ? -12.794 15.274 31.881 1.00 35.38 448 THR A C 1
ATOM 3526 O O . THR A 1 448 ? -13.178 15.958 32.829 1.00 35.38 448 THR A O 1
ATOM 3529 N N . ASP A 1 449 ? -11.565 15.343 31.380 1.00 32.44 449 ASP A N 1
ATOM 3530 C CA . ASP A 1 449 ? -10.692 16.503 31.567 1.00 32.44 449 ASP A CA 1
ATOM 3531 C C . ASP A 1 449 ? -10.406 17.123 30.192 1.00 32.44 449 ASP A C 1
ATOM 3533 O O . ASP A 1 449 ? -9.357 16.956 29.575 1.00 32.44 449 ASP A O 1
ATOM 3537 N N . LEU A 1 450 ? -11.403 17.845 29.674 1.00 39.69 450 LEU A N 1
ATOM 3538 C CA . LEU A 1 450 ? -11.236 18.786 28.565 1.00 39.69 450 LEU A CA 1
ATOM 3539 C C . LEU A 1 450 ? -10.837 20.151 29.139 1.00 39.69 450 LEU A C 1
ATOM 3541 O O . LEU A 1 450 ? -11.590 21.120 29.083 1.00 39.69 450 LEU A O 1
ATOM 3545 N N . ALA A 1 451 ? -9.641 20.223 29.713 1.00 36.97 451 ALA A N 1
ATOM 3546 C CA . ALA A 1 451 ? -9.027 21.471 30.151 1.00 36.97 451 ALA A CA 1
ATOM 3547 C C . ALA A 1 451 ? -7.537 21.451 29.794 1.00 36.97 451 ALA A C 1
ATOM 3549 O O . ALA A 1 451 ? -6.674 21.269 30.645 1.00 36.97 451 ALA A O 1
ATOM 3550 N N . GLY A 1 452 ? -7.226 21.605 28.505 1.00 38.88 452 GLY A N 1
ATOM 3551 C CA . GLY A 1 452 ? -5.825 21.612 28.073 1.00 38.88 452 GLY A CA 1
ATOM 3552 C C . GLY A 1 452 ? -5.529 21.950 26.616 1.00 38.88 452 GLY A C 1
ATOM 3553 O O . GLY A 1 452 ? -4.364 21.954 26.237 1.00 38.88 452 GLY A O 1
ATOM 3554 N N . LEU A 1 453 ? -6.522 22.269 25.781 1.00 39.47 453 LEU A N 1
ATOM 3555 C CA . LEU A 1 453 ? -6.257 22.728 24.413 1.00 39.47 453 LEU A CA 1
ATOM 3556 C C . LEU A 1 453 ? -5.935 24.227 24.409 1.00 39.47 453 LEU A C 1
ATOM 3558 O O . LEU A 1 453 ? -6.733 25.066 23.999 1.00 39.47 453 LEU A O 1
ATOM 3562 N N . GLN A 1 454 ? -4.729 24.566 24.865 1.00 42.50 454 GLN A N 1
ATOM 3563 C CA . GLN A 1 454 ? -4.082 25.803 24.441 1.00 42.50 454 GLN A CA 1
ATOM 3564 C C . GLN A 1 454 ? -3.633 25.605 22.990 1.00 42.50 454 GLN A C 1
ATOM 3566 O O . GLN A 1 454 ? -2.735 24.816 22.697 1.00 42.50 454 GLN A O 1
ATOM 3571 N N . LEU A 1 455 ? -4.303 26.292 22.065 1.00 47.19 455 LEU A N 1
ATOM 3572 C CA . LEU A 1 455 ? -3.829 26.425 20.692 1.00 47.19 455 LEU A CA 1
ATOM 3573 C C . LEU A 1 455 ? -2.450 27.088 20.736 1.00 47.19 455 LEU A C 1
ATOM 3575 O O . LEU A 1 455 ? -2.336 28.237 21.155 1.00 47.19 455 LEU A O 1
ATOM 3579 N N . ASP A 1 456 ? -1.416 26.351 20.329 1.00 52.03 456 ASP A N 1
ATOM 3580 C CA . ASP A 1 456 ? -0.074 26.898 20.146 1.00 52.03 456 ASP A CA 1
ATOM 3581 C C . ASP A 1 456 ? -0.146 28.034 19.106 1.00 52.03 456 ASP A C 1
ATOM 3583 O O . ASP A 1 456 ? -0.465 27.768 17.938 1.00 52.03 456 ASP A O 1
ATOM 3587 N N . PRO A 1 457 ? 0.130 29.292 19.499 1.00 50.84 457 PRO A N 1
ATOM 3588 C CA . PRO A 1 457 ? 0.065 30.432 18.594 1.00 50.84 457 PRO A CA 1
ATOM 3589 C C . PRO A 1 457 ? 1.052 30.308 17.424 1.00 50.84 457 PRO A C 1
ATOM 3591 O O . PRO A 1 457 ? 0.885 30.999 16.428 1.00 50.84 457 PRO A O 1
ATOM 3594 N N . ALA A 1 458 ? 2.032 29.400 17.462 1.00 52.94 458 ALA A N 1
ATOM 3595 C CA . ALA A 1 458 ? 2.975 29.165 16.369 1.00 52.94 458 ALA A CA 1
ATOM 3596 C C . ALA A 1 458 ? 2.501 28.151 15.299 1.00 52.94 458 ALA A C 1
ATOM 3598 O O . ALA A 1 458 ? 3.305 27.758 14.444 1.00 52.94 458 ALA A O 1
ATOM 3599 N N . LYS A 1 459 ? 1.235 27.700 15.314 1.00 59.16 459 LYS A N 1
ATOM 3600 C CA . LYS A 1 459 ? 0.670 26.834 14.257 1.00 59.16 459 LYS A CA 1
ATOM 3601 C C . LYS A 1 459 ? 0.316 27.627 12.979 1.00 59.16 459 LYS A C 1
ATOM 3603 O O . LYS A 1 459 ? -0.104 28.778 13.076 1.00 59.16 459 LYS A O 1
ATOM 3608 N N . PRO A 1 460 ? 0.443 27.034 11.773 1.00 48.94 460 PRO A N 1
ATOM 3609 C CA . PRO A 1 460 ? -0.002 27.665 10.528 1.00 48.94 460 PRO A CA 1
ATOM 3610 C C . PRO A 1 460 ? -1.485 28.067 10.601 1.00 48.94 460 PRO A C 1
ATOM 3612 O O . PRO A 1 460 ? -2.314 27.266 11.024 1.00 48.94 460 PRO A O 1
ATOM 3615 N N . GLY A 1 461 ? -1.817 29.298 10.194 1.00 54.31 461 GLY A N 1
ATOM 3616 C CA . GLY A 1 461 ? -3.187 29.838 10.234 1.00 54.31 461 GLY A CA 1
ATOM 3617 C C . GLY A 1 461 ? -3.444 30.904 11.310 1.00 54.31 461 GLY A C 1
ATOM 3618 O O . GLY A 1 461 ? -4.507 31.519 11.300 1.00 54.31 461 GLY A O 1
ATOM 3619 N N . THR A 1 462 ? -2.479 31.180 12.193 1.00 60.47 462 THR A N 1
ATOM 3620 C CA . THR A 1 462 ? -2.499 32.322 13.127 1.00 60.47 462 THR A CA 1
ATOM 3621 C C . THR A 1 462 ? -1.604 33.468 12.627 1.00 60.47 462 THR A C 1
ATOM 3623 O O . THR A 1 462 ? -0.679 33.260 11.839 1.00 60.47 462 THR A O 1
ATOM 3626 N N . VAL A 1 463 ? -1.835 34.696 13.107 1.00 60.34 463 VAL A N 1
ATOM 3627 C CA . VAL A 1 463 ? -0.960 35.856 12.815 1.00 60.34 463 VAL A CA 1
ATOM 3628 C C . VAL A 1 463 ? 0.429 35.731 13.455 1.00 60.34 463 VAL A C 1
ATOM 3630 O O . VAL A 1 463 ? 1.406 36.270 12.931 1.00 60.34 463 VAL A O 1
ATOM 3633 N N . ASP A 1 464 ? 0.538 34.969 14.544 1.00 65.75 464 ASP A N 1
ATOM 3634 C CA . ASP A 1 464 ? 1.780 34.770 15.293 1.00 65.75 464 ASP A CA 1
ATOM 3635 C C . ASP A 1 464 ? 2.769 33.846 14.562 1.00 65.75 464 ASP A C 1
ATOM 3637 O O . ASP A 1 464 ? 3.984 33.972 14.744 1.00 65.75 464 ASP A O 1
ATOM 3641 N N . PHE A 1 465 ? 2.287 32.998 13.642 1.00 68.00 465 PHE A N 1
ATOM 3642 C CA . PHE A 1 465 ? 3.131 32.179 12.767 1.00 68.00 465 PHE A CA 1
ATOM 3643 C C . PHE A 1 465 ? 4.124 33.013 11.940 1.00 68.00 465 PHE A C 1
ATOM 3645 O O . PHE A 1 465 ? 5.269 32.590 11.754 1.00 68.00 465 PHE A O 1
ATOM 3652 N N . LEU A 1 466 ? 3.733 34.219 11.503 1.00 67.75 466 LEU A N 1
ATOM 3653 C CA . LEU A 1 466 ? 4.593 35.132 10.729 1.00 67.75 466 LEU A CA 1
ATOM 3654 C C . LEU A 1 466 ? 5.801 35.641 11.533 1.00 67.75 466 LEU A C 1
ATOM 3656 O O . LEU A 1 466 ? 6.805 36.056 10.952 1.00 67.75 466 LEU A O 1
ATOM 3660 N N . SER A 1 467 ? 5.705 35.596 12.863 1.00 68.81 467 SER A N 1
ATOM 3661 C CA . SER A 1 467 ? 6.776 35.961 13.795 1.00 68.81 467 SER A CA 1
ATOM 3662 C C . SER A 1 467 ? 7.642 34.756 14.191 1.00 68.81 467 SER A C 1
ATOM 3664 O O . SER A 1 467 ? 8.618 34.912 14.921 1.00 68.81 467 SER A O 1
ATOM 3666 N N . SER A 1 468 ? 7.297 33.541 13.745 1.00 70.81 468 SER A N 1
ATOM 3667 C CA . SER A 1 468 ? 8.016 32.329 14.133 1.00 70.81 468 SER A CA 1
ATOM 3668 C C . SER A 1 468 ? 9.352 32.195 13.395 1.00 70.81 468 SER A C 1
ATOM 3670 O O . SER A 1 468 ? 9.462 32.437 12.189 1.00 70.81 468 SER A O 1
ATOM 3672 N N . SER A 1 469 ? 10.370 31.689 14.094 1.00 66.12 469 SER A N 1
ATOM 3673 C CA . SER A 1 469 ? 11.651 31.304 13.483 1.00 66.12 469 SER A CA 1
ATOM 3674 C C . SER A 1 469 ? 11.490 30.210 12.416 1.00 66.12 469 SER A C 1
ATOM 3676 O O . SER A 1 469 ? 12.333 30.078 11.530 1.00 66.12 469 SER A O 1
ATOM 3678 N N . LYS A 1 470 ? 10.375 29.463 12.450 1.00 63.88 470 LYS A N 1
ATOM 3679 C CA . LYS A 1 470 ? 9.978 28.511 11.405 1.00 63.88 470 LYS A CA 1
ATOM 3680 C C . LYS A 1 470 ? 9.586 29.210 10.099 1.00 63.88 470 LYS A C 1
ATOM 3682 O O . LYS A 1 470 ? 9.851 28.656 9.042 1.00 63.88 470 LYS A O 1
ATOM 3687 N N . PHE A 1 471 ? 9.008 30.408 10.128 1.00 67.06 471 PHE A N 1
ATOM 3688 C CA . PHE A 1 471 ? 8.632 31.128 8.906 1.00 67.06 471 PHE A CA 1
ATOM 3689 C C . PHE A 1 471 ? 9.783 31.975 8.338 1.00 67.06 471 PHE A C 1
ATOM 3691 O O . PHE A 1 471 ? 9.966 32.031 7.125 1.00 67.06 471 PHE A O 1
ATOM 3698 N N . GLN A 1 472 ? 10.605 32.576 9.206 1.00 68.31 472 GLN A N 1
ATOM 3699 C CA . GLN A 1 472 ? 11.700 33.477 8.803 1.00 68.31 472 GLN A CA 1
ATOM 3700 C C . GLN A 1 472 ? 13.084 32.804 8.701 1.00 68.31 472 GLN A C 1
ATOM 3702 O O . GLN A 1 472 ? 14.060 33.444 8.311 1.00 68.31 472 GLN A O 1
ATOM 3707 N N . GLY A 1 473 ? 13.203 31.521 9.055 1.00 74.94 473 GLY A N 1
ATOM 3708 C CA . GLY A 1 473 ? 14.478 30.802 9.043 1.00 74.94 473 GLY A CA 1
ATOM 3709 C C . GLY A 1 473 ? 15.083 30.663 7.640 1.00 74.94 473 GLY A C 1
ATOM 3710 O O . GLY A 1 473 ? 14.393 30.285 6.695 1.00 74.94 473 GLY A O 1
ATOM 3711 N N . LEU A 1 474 ? 16.398 30.889 7.520 1.00 69.50 474 LEU A N 1
ATOM 3712 C CA . LEU A 1 474 ? 17.163 30.828 6.261 1.00 69.50 474 LEU A CA 1
ATOM 3713 C C . LEU A 1 474 ? 16.921 29.542 5.449 1.00 69.50 474 LEU A C 1
ATOM 3715 O O . LEU A 1 474 ? 16.715 29.613 4.240 1.00 69.50 474 LEU A O 1
ATOM 3719 N N . ASN A 1 475 ? 16.864 28.379 6.108 1.00 72.81 475 ASN A N 1
ATOM 3720 C CA . ASN A 1 475 ? 16.576 27.103 5.438 1.00 72.81 475 ASN A CA 1
ATOM 3721 C C . ASN A 1 475 ? 15.172 27.065 4.818 1.00 72.81 475 ASN A C 1
ATOM 3723 O O . ASN A 1 475 ? 14.978 26.470 3.762 1.00 72.81 475 ASN A O 1
ATOM 3727 N N . ASN A 1 476 ? 14.188 27.712 5.441 1.00 77.25 476 ASN A N 1
ATOM 3728 C CA . ASN A 1 476 ? 12.815 27.733 4.941 1.00 77.25 476 ASN A CA 1
ATOM 3729 C C . ASN A 1 476 ? 12.647 28.755 3.817 1.00 77.25 476 ASN A C 1
ATOM 3731 O O . ASN A 1 476 ? 11.980 28.452 2.832 1.00 77.25 476 ASN A O 1
ATOM 3735 N N . LEU A 1 477 ? 13.330 29.901 3.901 1.00 81.94 477 LEU A N 1
ATOM 3736 C CA . LEU A 1 477 ? 13.438 30.847 2.788 1.00 81.94 477 LEU A CA 1
ATOM 3737 C C . LEU A 1 477 ? 14.032 30.167 1.547 1.00 81.94 477 LEU A C 1
ATOM 3739 O O . LEU A 1 477 ? 13.463 30.280 0.465 1.00 81.94 477 LEU A O 1
ATOM 3743 N N . TYR A 1 478 ? 15.102 29.384 1.722 1.00 81.12 478 TYR A N 1
ATOM 3744 C CA . TYR A 1 478 ? 15.693 28.584 0.647 1.00 81.12 478 TYR A CA 1
ATOM 3745 C C . TYR A 1 478 ? 14.724 27.530 0.087 1.00 81.12 478 TYR A C 1
ATOM 3747 O O . TYR A 1 478 ? 14.658 27.341 -1.121 1.00 81.12 478 TYR A O 1
ATOM 3755 N N . ARG A 1 479 ? 13.922 26.864 0.930 1.00 83.88 479 ARG A N 1
ATOM 3756 C CA . ARG A 1 479 ? 12.907 25.898 0.463 1.00 83.88 479 ARG A CA 1
ATOM 3757 C C . ARG A 1 479 ? 11.787 26.554 -0.343 1.00 83.88 479 ARG A C 1
ATOM 3759 O O . ARG A 1 479 ? 11.401 26.014 -1.372 1.00 83.88 479 ARG A O 1
ATOM 3766 N N . ILE A 1 480 ? 11.274 27.700 0.108 1.00 88.81 480 ILE A N 1
ATOM 3767 C CA . ILE A 1 480 ? 10.233 28.460 -0.606 1.00 88.81 480 ILE A CA 1
ATOM 3768 C C . ILE A 1 480 ? 10.760 28.916 -1.965 1.00 88.81 480 ILE A C 1
ATOM 3770 O O . ILE A 1 480 ? 10.081 28.790 -2.983 1.00 88.81 480 ILE A O 1
ATOM 3774 N N . GLU A 1 481 ? 11.994 29.403 -1.978 1.00 93.19 481 GLU A N 1
ATOM 3775 C CA . GLU A 1 481 ? 12.703 29.757 -3.195 1.00 93.19 481 GLU A CA 1
ATOM 3776 C C . GLU A 1 481 ? 12.871 28.530 -4.112 1.00 93.19 481 GLU A C 1
ATOM 3778 O O . GLU A 1 481 ? 12.520 28.599 -5.286 1.00 93.19 481 GLU A O 1
ATOM 3783 N N . LYS A 1 482 ? 13.274 27.369 -3.579 1.00 89.56 482 LYS A N 1
ATOM 3784 C CA . LYS A 1 482 ? 13.361 26.112 -4.337 1.00 89.56 482 LYS A CA 1
ATOM 3785 C C . LYS A 1 482 ? 12.015 25.697 -4.940 1.00 89.56 482 LYS A C 1
ATOM 3787 O O . LYS A 1 482 ? 11.984 25.301 -6.098 1.00 89.56 482 LYS A O 1
ATOM 3792 N N . TYR A 1 483 ? 10.900 25.822 -4.219 1.00 94.19 483 TYR A N 1
ATOM 3793 C CA . TYR A 1 483 ? 9.575 25.556 -4.798 1.00 94.19 483 TYR A CA 1
ATOM 3794 C C . TYR A 1 483 ? 9.265 26.503 -5.954 1.00 94.19 483 TYR A C 1
ATOM 3796 O O . TYR A 1 483 ? 8.793 26.060 -6.997 1.00 94.19 483 TYR A O 1
ATOM 3804 N N . GLY A 1 484 ? 9.584 27.790 -5.796 1.00 94.62 484 GLY A N 1
ATOM 3805 C CA . GLY A 1 484 ? 9.499 28.757 -6.883 1.00 94.62 484 GLY A CA 1
ATOM 3806 C C . GLY A 1 484 ? 10.325 28.308 -8.085 1.00 94.62 484 GLY A C 1
ATOM 3807 O O . GLY A 1 484 ? 9.822 28.309 -9.202 1.00 94.62 484 GLY A O 1
ATOM 3808 N N . TYR A 1 485 ? 11.558 27.864 -7.848 1.00 93.94 485 TYR A N 1
ATOM 3809 C CA . TYR A 1 485 ? 12.463 27.365 -8.879 1.00 93.94 485 TYR A CA 1
ATOM 3810 C C . TYR A 1 485 ? 11.891 26.168 -9.637 1.00 93.94 485 TYR A C 1
ATOM 3812 O O . TYR A 1 485 ? 11.825 26.216 -10.860 1.00 93.94 485 TYR A O 1
ATOM 3820 N N . GLU A 1 486 ? 11.409 25.139 -8.941 1.00 92.38 486 GLU A N 1
ATOM 3821 C CA . GLU A 1 486 ? 10.797 23.961 -9.573 1.00 92.38 486 GLU A CA 1
ATOM 3822 C C . GLU A 1 486 ? 9.560 24.331 -10.400 1.00 92.38 486 GLU A C 1
ATOM 3824 O O . GLU A 1 486 ? 9.378 23.855 -11.521 1.00 92.38 486 GLU A O 1
ATOM 3829 N N . ILE A 1 487 ? 8.719 25.219 -9.864 1.00 93.88 487 ILE A N 1
ATOM 3830 C CA . ILE A 1 487 ? 7.539 25.726 -10.564 1.00 93.88 487 ILE A CA 1
ATOM 3831 C C . ILE A 1 487 ? 7.962 26.486 -11.823 1.00 93.88 487 ILE A C 1
ATOM 3833 O O . ILE A 1 487 ? 7.430 26.231 -12.899 1.00 93.88 487 ILE A O 1
ATOM 3837 N N . GLY A 1 488 ? 8.922 27.403 -11.700 1.00 92.12 488 GLY A N 1
ATOM 3838 C CA . GLY A 1 488 ? 9.433 28.196 -12.813 1.00 92.12 488 GLY A CA 1
ATOM 3839 C C . GLY A 1 488 ? 10.031 27.330 -13.907 1.00 92.12 488 GLY A C 1
ATOM 3840 O O . GLY A 1 488 ? 9.723 27.522 -15.078 1.00 92.12 488 GLY A O 1
ATOM 3841 N N . TYR A 1 489 ? 10.811 26.330 -13.512 1.00 86.81 489 TYR A N 1
ATOM 3842 C CA . TYR A 1 489 ? 11.442 25.396 -14.429 1.00 86.81 489 TYR A CA 1
ATOM 3843 C C . TYR A 1 489 ? 10.401 24.638 -15.263 1.00 86.81 489 TYR A C 1
ATOM 3845 O O . TYR A 1 489 ? 10.507 24.599 -16.485 1.00 86.81 489 TYR A O 1
ATOM 3853 N N . LYS A 1 490 ? 9.349 24.117 -14.616 1.00 87.75 490 LYS A N 1
ATOM 3854 C CA . LYS A 1 490 ? 8.290 23.329 -15.270 1.00 87.75 490 LYS A CA 1
ATOM 3855 C C . LYS A 1 490 ? 7.307 24.177 -16.081 1.00 87.75 490 LYS A C 1
ATOM 3857 O O . LYS A 1 490 ? 6.797 23.730 -17.104 1.00 87.75 490 LYS A O 1
ATOM 3862 N N . ILE A 1 491 ? 6.991 25.389 -15.623 1.00 84.19 491 ILE A N 1
ATOM 3863 C CA . ILE A 1 491 ? 5.892 26.169 -16.204 1.00 84.19 491 ILE A CA 1
ATOM 3864 C C . ILE A 1 491 ? 6.275 26.915 -17.480 1.00 84.19 491 ILE A C 1
ATOM 3866 O O . ILE A 1 491 ? 5.392 27.226 -18.283 1.00 84.19 491 ILE A O 1
ATOM 3870 N N . THR A 1 492 ? 7.571 27.171 -17.688 1.00 82.62 492 THR A N 1
ATOM 3871 C CA . THR A 1 492 ? 8.098 27.738 -18.937 1.00 82.62 492 THR A CA 1
ATOM 3872 C C . THR A 1 492 ? 7.630 26.930 -20.141 1.00 82.62 492 THR A C 1
ATOM 3874 O O . THR A 1 492 ? 7.054 27.495 -21.072 1.00 82.62 492 THR A O 1
ATOM 3877 N N . ASP A 1 493 ? 7.780 25.609 -20.078 1.00 73.25 493 ASP A N 1
ATOM 3878 C CA . ASP A 1 493 ? 7.463 24.712 -21.188 1.00 73.25 493 ASP A CA 1
ATOM 3879 C C . ASP A 1 493 ? 5.959 24.642 -21.448 1.00 73.25 493 ASP A C 1
ATOM 3881 O O . ASP A 1 493 ? 5.519 24.738 -22.595 1.00 73.25 493 ASP A O 1
ATOM 3885 N N . CYS A 1 494 ? 5.149 24.584 -20.387 1.00 78.88 494 CYS A N 1
ATOM 3886 C CA . CYS A 1 494 ? 3.692 24.629 -20.494 1.00 78.88 494 CYS A CA 1
ATOM 3887 C C . CYS A 1 494 ? 3.203 25.922 -21.162 1.00 78.88 494 CYS A C 1
ATOM 3889 O O . CYS A 1 494 ? 2.307 25.884 -22.004 1.00 78.88 494 CYS A O 1
ATOM 3891 N N . LEU A 1 495 ? 3.783 27.071 -20.805 1.00 77.50 495 LEU A N 1
ATOM 3892 C CA . LEU A 1 495 ? 3.378 28.370 -21.340 1.00 77.50 495 LEU A CA 1
ATOM 3893 C C . LEU A 1 495 ? 3.837 28.587 -22.784 1.00 77.50 495 LEU A C 1
ATOM 3895 O O . LEU A 1 495 ? 3.065 29.111 -23.590 1.00 77.50 495 LEU A O 1
ATOM 3899 N N . ILE A 1 496 ? 5.057 28.167 -23.127 1.00 77.56 496 ILE A N 1
ATOM 3900 C CA . ILE A 1 496 ? 5.558 28.218 -24.506 1.00 77.56 496 ILE A CA 1
ATOM 3901 C C . ILE A 1 496 ? 4.738 27.276 -25.393 1.00 77.56 496 ILE A C 1
ATOM 3903 O O . ILE A 1 496 ? 4.293 27.688 -26.465 1.00 77.56 496 ILE A O 1
ATOM 3907 N N . TYR A 1 497 ? 4.467 26.049 -24.931 1.00 75.69 497 TYR A N 1
ATOM 3908 C CA . TYR A 1 497 ? 3.628 25.084 -25.643 1.00 75.69 497 TYR A CA 1
ATOM 3909 C C . TYR A 1 497 ? 2.218 25.626 -25.869 1.00 75.69 497 TYR A C 1
ATOM 3911 O O . TYR A 1 497 ? 1.757 25.683 -27.009 1.00 75.69 497 TYR A O 1
ATOM 3919 N N . LYS A 1 498 ? 1.556 26.093 -24.802 1.00 75.88 498 LYS A N 1
ATOM 3920 C CA . LYS A 1 498 ? 0.207 26.657 -24.874 1.00 75.88 498 LYS A CA 1
ATOM 3921 C C . LYS A 1 498 ? 0.127 27.774 -25.911 1.00 75.88 498 LYS A C 1
ATOM 3923 O O . LYS A 1 498 ? -0.772 27.781 -26.737 1.00 75.88 498 LYS A O 1
ATOM 3928 N N . LYS A 1 499 ? 1.092 28.689 -25.915 1.00 70.75 499 LYS A N 1
ATOM 3929 C CA . LYS A 1 499 ? 1.099 29.844 -26.820 1.00 70.75 499 LYS A CA 1
ATOM 3930 C C . LYS A 1 499 ? 1.462 29.479 -28.266 1.00 70.75 499 LYS A C 1
ATOM 3932 O O . LYS A 1 499 ? 0.915 30.062 -29.199 1.00 70.75 499 LYS A O 1
ATOM 3937 N N . SER A 1 500 ? 2.315 28.475 -28.456 1.00 72.19 500 SER A N 1
ATOM 3938 C CA . SER A 1 500 ? 2.624 27.913 -29.776 1.00 72.19 500 SER A CA 1
ATOM 3939 C C . SER A 1 500 ? 1.407 27.216 -30.399 1.00 72.19 500 SER A C 1
ATOM 3941 O O . SER A 1 500 ? 1.112 27.419 -31.576 1.00 72.19 500 SER A O 1
ATOM 3943 N N . VAL A 1 501 ? 0.657 26.449 -29.597 1.00 71.88 501 VAL A N 1
ATOM 3944 C CA . VAL A 1 501 ? -0.494 25.655 -30.057 1.00 71.88 501 VAL A CA 1
ATOM 3945 C C . VAL A 1 501 ? -1.786 26.472 -30.148 1.00 71.88 501 VAL A C 1
ATOM 3947 O O . VAL A 1 501 ? -2.500 26.357 -31.139 1.00 71.88 501 VAL A O 1
ATOM 3950 N N . GLU A 1 502 ? -2.105 27.292 -29.144 1.00 65.69 502 GLU A N 1
ATOM 3951 C CA . GLU A 1 502 ? -3.381 28.023 -29.075 1.00 65.69 502 GLU A CA 1
ATOM 3952 C C . GLU A 1 502 ? -3.355 29.355 -29.834 1.00 65.69 502 GLU A C 1
ATOM 3954 O O . GLU A 1 502 ? -4.360 29.737 -30.431 1.00 65.69 502 GLU A O 1
ATOM 3959 N N . GLU A 1 503 ? -2.225 30.073 -29.831 1.00 64.56 503 GLU A N 1
ATOM 3960 C CA . GLU A 1 503 ? -2.124 31.406 -30.450 1.00 64.56 503 GLU A CA 1
ATOM 3961 C C . GLU A 1 503 ? -1.407 31.377 -31.812 1.00 64.56 503 GLU A C 1
ATOM 3963 O O . GLU A 1 503 ? -1.352 32.397 -32.500 1.00 64.56 503 GLU A O 1
ATOM 3968 N N . GLY A 1 504 ? -0.856 30.226 -32.224 1.00 58.84 504 GLY A N 1
ATOM 3969 C CA . GLY A 1 504 ? -0.095 30.079 -33.472 1.00 58.84 504 GLY A CA 1
ATOM 3970 C C . GLY A 1 504 ? 1.194 30.911 -33.510 1.00 58.84 504 GLY A C 1
ATOM 3971 O O . GLY A 1 504 ? 1.733 31.180 -34.586 1.00 58.84 504 GLY A O 1
ATOM 3972 N N . VAL A 1 505 ? 1.678 31.363 -32.347 1.00 60.66 505 VAL A N 1
ATOM 3973 C CA . VAL A 1 505 ? 2.851 32.234 -32.225 1.00 60.66 505 VAL A CA 1
ATOM 3974 C C . VAL A 1 505 ? 4.089 31.383 -31.967 1.00 60.66 505 VAL A C 1
ATOM 3976 O O . VAL A 1 505 ? 4.240 30.795 -30.898 1.00 60.66 505 VAL A O 1
ATOM 3979 N N . ASN A 1 506 ? 5.023 31.370 -32.919 1.00 58.34 506 ASN A N 1
ATOM 3980 C CA . ASN A 1 506 ? 6.341 30.778 -32.706 1.00 58.34 506 ASN A CA 1
ATOM 3981 C C . ASN A 1 506 ? 7.181 31.708 -31.813 1.00 58.34 506 ASN A C 1
ATOM 3983 O O . ASN A 1 506 ? 7.699 32.727 -32.277 1.00 58.34 506 ASN A O 1
ATOM 3987 N N . ILE A 1 507 ? 7.271 31.395 -30.518 1.00 61.25 507 ILE A N 1
ATOM 3988 C CA . ILE A 1 507 ? 8.081 32.175 -29.579 1.00 61.25 507 ILE A CA 1
ATOM 3989 C C . ILE A 1 507 ? 9.542 31.756 -29.721 1.00 61.25 507 ILE A C 1
ATOM 3991 O O . ILE A 1 507 ? 9.958 30.714 -29.222 1.00 61.25 507 ILE A O 1
ATOM 3995 N N . GLN A 1 508 ? 10.343 32.608 -30.351 1.00 60.09 508 GLN A N 1
ATOM 3996 C CA . GLN A 1 508 ? 11.793 32.457 -30.359 1.00 60.09 508 GLN A CA 1
ATOM 3997 C C . GLN A 1 508 ? 12.400 33.263 -29.203 1.00 60.09 508 GLN A C 1
ATOM 3999 O O . GLN A 1 508 ? 12.672 34.455 -29.332 1.00 60.09 508 GLN A O 1
ATOM 4004 N N . LEU A 1 509 ? 12.604 32.615 -28.054 1.00 68.06 509 LEU A N 1
ATOM 4005 C CA . LEU A 1 509 ? 13.309 33.193 -26.903 1.00 68.06 509 LEU A CA 1
ATOM 4006 C C . LEU A 1 509 ? 14.830 33.099 -27.103 1.00 68.06 509 LEU A C 1
ATOM 4008 O O . LEU A 1 509 ? 15.511 32.332 -26.432 1.00 68.06 509 LEU A O 1
ATOM 4012 N N . VAL A 1 510 ? 15.350 33.844 -28.081 1.00 65.44 510 VAL A N 1
ATOM 4013 C CA . VAL A 1 510 ? 16.775 33.790 -28.471 1.00 65.44 510 VAL A CA 1
ATOM 4014 C C . VAL A 1 510 ? 17.639 34.746 -27.642 1.00 65.44 510 VAL A C 1
ATOM 4016 O O . VAL A 1 510 ? 18.819 34.486 -27.431 1.00 65.44 510 VAL A O 1
ATOM 4019 N N . ASP A 1 511 ? 17.056 35.854 -27.172 1.00 81.56 511 ASP A N 1
ATOM 4020 C CA . ASP A 1 511 ? 17.734 36.882 -26.374 1.00 81.56 511 ASP A CA 1
ATOM 4021 C C . ASP A 1 511 ? 17.173 36.902 -24.944 1.00 81.56 511 ASP A C 1
ATOM 4023 O O . ASP A 1 511 ? 15.959 36.851 -24.726 1.00 81.56 511 ASP A O 1
ATOM 4027 N N . VAL A 1 512 ? 18.069 37.041 -23.968 1.00 84.75 512 VAL A N 1
ATOM 4028 C CA . VAL A 1 512 ? 17.768 37.222 -22.544 1.00 84.75 512 VAL A CA 1
ATOM 4029 C C . VAL A 1 512 ? 16.761 38.357 -22.320 1.00 84.75 512 VAL A C 1
ATOM 4031 O O . VAL A 1 512 ? 15.885 38.232 -21.465 1.00 84.75 512 VAL A O 1
ATOM 4034 N N . LEU A 1 513 ? 16.817 39.448 -23.095 1.00 89.19 513 LEU A N 1
ATOM 4035 C CA . LEU A 1 513 ? 15.840 40.539 -22.976 1.00 89.19 513 LEU A CA 1
ATOM 4036 C C . LEU A 1 513 ? 14.410 40.091 -23.330 1.00 89.19 513 LEU A C 1
ATOM 4038 O O . LEU A 1 513 ? 13.456 40.525 -22.680 1.00 89.19 513 LEU A O 1
ATOM 4042 N N . GLU A 1 514 ? 14.244 39.215 -24.322 1.00 86.25 514 GLU A N 1
ATOM 4043 C CA . GLU A 1 514 ? 12.930 38.666 -24.683 1.00 86.25 514 GLU A CA 1
ATOM 4044 C C . GLU A 1 514 ? 12.421 37.687 -23.623 1.00 86.25 514 GLU A C 1
ATOM 4046 O O . GLU A 1 514 ? 11.230 37.692 -23.305 1.00 86.25 514 GLU A O 1
ATOM 4051 N N . VAL A 1 515 ? 13.323 36.934 -22.985 1.00 89.06 515 VAL A N 1
ATOM 4052 C CA . VAL A 1 515 ? 12.984 36.101 -21.822 1.00 89.06 515 VAL A CA 1
ATOM 4053 C C . VAL A 1 515 ? 12.479 36.958 -20.659 1.00 89.06 515 VAL A C 1
ATOM 4055 O O . VAL A 1 515 ? 11.447 36.646 -20.067 1.00 89.06 515 VAL A O 1
ATOM 4058 N N . MET A 1 516 ? 13.128 38.091 -20.366 1.00 93.81 516 MET A N 1
ATOM 4059 C CA . MET A 1 516 ? 12.654 39.002 -19.315 1.00 93.81 516 MET A CA 1
ATOM 4060 C C . MET A 1 516 ? 11.272 39.581 -19.637 1.00 93.81 516 MET A C 1
ATOM 4062 O O . MET A 1 516 ? 10.412 39.640 -18.760 1.00 93.81 516 MET A O 1
ATOM 4066 N N . LYS A 1 517 ? 11.007 39.955 -20.897 1.00 91.56 517 LYS A N 1
ATOM 4067 C CA . LYS A 1 517 ? 9.673 40.416 -21.324 1.00 91.56 517 LYS A CA 1
ATOM 4068 C C . LYS A 1 517 ? 8.613 39.322 -21.181 1.00 91.56 517 LYS A C 1
ATOM 4070 O O . LYS A 1 517 ? 7.500 39.620 -20.746 1.00 91.56 517 LYS A O 1
ATOM 4075 N N . PHE A 1 518 ? 8.952 38.077 -21.517 1.00 90.38 518 PHE A N 1
ATOM 4076 C CA . PHE A 1 518 ? 8.080 36.918 -21.323 1.00 90.38 518 PHE A CA 1
ATOM 4077 C C . PHE A 1 518 ? 7.734 36.719 -19.841 1.00 90.38 518 PHE A C 1
ATOM 4079 O O . PHE A 1 518 ? 6.558 36.582 -19.498 1.00 90.38 518 PHE A O 1
ATOM 4086 N N . ILE A 1 519 ? 8.722 36.816 -18.946 1.00 94.12 519 ILE A N 1
ATOM 4087 C CA . ILE A 1 519 ? 8.500 36.766 -17.495 1.00 94.12 519 ILE A CA 1
ATOM 4088 C C . ILE A 1 519 ? 7.564 37.900 -17.049 1.00 94.12 519 ILE A C 1
ATOM 4090 O O . ILE A 1 519 ? 6.551 37.638 -16.400 1.00 94.12 519 ILE A O 1
ATOM 4094 N N . CYS A 1 520 ? 7.854 39.148 -17.437 1.00 95.19 520 CYS A N 1
ATOM 4095 C CA . CYS A 1 520 ? 7.070 40.321 -17.037 1.00 95.19 520 CYS A CA 1
ATOM 4096 C C . CYS A 1 520 ? 5.610 40.272 -17.506 1.00 95.19 520 CYS A C 1
ATOM 4098 O O . CYS A 1 520 ? 4.727 40.749 -16.792 1.00 95.19 520 CYS A O 1
ATOM 4100 N N . ARG A 1 521 ? 5.348 39.757 -18.713 1.00 91.25 521 ARG A N 1
ATOM 4101 C CA . ARG A 1 521 ? 4.029 39.833 -19.359 1.00 91.25 521 ARG A CA 1
ATOM 4102 C C . ARG A 1 521 ? 3.212 38.560 -19.207 1.00 91.25 521 ARG A C 1
ATOM 4104 O O . ARG A 1 521 ? 2.031 38.636 -18.886 1.00 91.25 521 ARG A O 1
ATOM 4111 N N . ASP A 1 522 ? 3.808 37.414 -19.509 1.00 88.94 522 ASP A N 1
ATOM 4112 C CA . ASP A 1 522 ? 3.083 36.159 -19.699 1.00 88.94 522 ASP A CA 1
ATOM 4113 C C . ASP A 1 522 ? 3.056 35.357 -18.391 1.00 88.94 522 ASP A C 1
ATOM 4115 O O . ASP A 1 522 ? 1.984 35.032 -17.876 1.00 88.94 522 ASP A O 1
ATOM 4119 N N . VAL A 1 523 ? 4.226 35.138 -17.787 1.00 91.31 523 VAL A N 1
ATOM 4120 C CA . VAL A 1 523 ? 4.350 34.409 -16.514 1.00 91.31 523 VAL A CA 1
ATOM 4121 C C . VAL A 1 523 ? 3.675 35.183 -15.386 1.00 91.31 523 VAL A C 1
ATOM 4123 O O . VAL A 1 523 ? 2.846 34.629 -14.659 1.00 91.31 523 VAL A O 1
ATOM 4126 N N . TRP A 1 524 ? 3.975 36.480 -15.258 1.00 94.06 524 TRP A N 1
ATOM 4127 C CA . TRP A 1 524 ? 3.401 37.308 -14.196 1.00 94.06 524 TRP A CA 1
ATOM 4128 C C . TRP A 1 524 ? 1.874 37.384 -14.282 1.00 94.06 524 TRP A C 1
ATOM 4130 O O . TRP A 1 524 ? 1.185 37.334 -13.261 1.00 94.06 524 TRP A O 1
ATOM 4140 N N . ARG A 1 525 ? 1.319 37.407 -15.502 1.00 89.38 525 ARG A N 1
ATOM 4141 C CA . ARG A 1 525 ? -0.132 37.410 -15.714 1.00 89.38 525 ARG A CA 1
ATOM 4142 C C . ARG A 1 525 ? -0.779 36.101 -15.289 1.00 89.38 525 ARG A C 1
ATOM 4144 O O . ARG A 1 525 ? -1.914 36.124 -14.840 1.00 89.38 525 ARG A O 1
ATOM 4151 N N . MET A 1 526 ? -0.099 34.973 -15.393 1.00 87.19 526 MET A N 1
ATOM 4152 C CA . MET A 1 526 ? -0.660 33.705 -14.941 1.00 87.19 526 MET A CA 1
ATOM 4153 C C . MET A 1 526 ? -0.611 33.568 -13.411 1.00 87.19 526 MET A C 1
ATOM 4155 O O . MET A 1 526 ? -1.610 33.179 -12.816 1.00 87.19 526 MET A O 1
ATOM 4159 N N . PHE A 1 527 ? 0.497 33.943 -12.761 1.00 89.62 527 PHE A N 1
ATOM 4160 C CA . PHE A 1 527 ? 0.621 33.832 -11.298 1.00 89.62 527 PHE A CA 1
ATOM 4161 C C . PHE A 1 527 ? -0.132 34.916 -10.531 1.00 89.62 527 PHE A C 1
ATOM 4163 O O . PHE A 1 527 ? -0.701 34.661 -9.472 1.00 89.62 527 PHE A O 1
ATOM 4170 N N . TYR A 1 528 ? -0.129 36.138 -11.058 1.00 91.44 528 TYR A N 1
ATOM 4171 C CA . TYR A 1 528 ? -0.626 37.313 -10.350 1.00 91.44 528 TYR A CA 1
ATOM 4172 C C . TYR A 1 528 ? -1.738 38.030 -11.108 1.00 91.44 528 TYR A C 1
ATOM 4174 O O . TYR A 1 528 ? -2.184 39.083 -10.664 1.00 91.44 528 TYR A O 1
ATOM 4182 N N . LEU A 1 529 ? -2.220 37.491 -12.235 1.00 89.31 529 LEU A N 1
ATOM 4183 C CA . LEU A 1 529 ? -3.317 38.070 -13.025 1.00 89.31 529 LEU A CA 1
ATOM 4184 C C . LEU A 1 529 ? -3.058 39.533 -13.443 1.00 89.31 529 LEU A C 1
ATOM 4186 O O . LEU A 1 529 ? -4.001 40.303 -13.636 1.00 89.31 529 LEU A O 1
ATOM 4190 N N . LYS A 1 530 ? -1.781 39.926 -13.567 1.00 92.50 530 LYS A N 1
ATOM 4191 C CA . LYS A 1 530 ? -1.300 41.213 -14.096 1.00 92.50 530 LYS A CA 1
ATOM 4192 C C . LYS A 1 530 ? 0.104 41.072 -14.692 1.00 92.50 530 LYS A C 1
ATOM 4194 O O . LYS A 1 530 ? 0.839 40.175 -14.306 1.00 92.50 530 LYS A O 1
ATOM 4199 N N . GLN A 1 531 ? 0.486 41.981 -15.583 1.00 94.81 531 GLN A N 1
ATOM 4200 C CA . GLN A 1 531 ? 1.886 42.131 -15.996 1.00 94.81 531 GLN A CA 1
ATOM 4201 C C . GLN A 1 531 ? 2.664 43.000 -14.997 1.00 94.81 531 GLN A C 1
ATOM 4203 O O . GLN A 1 531 ? 2.057 43.785 -14.265 1.00 94.81 531 GLN A O 1
ATOM 4208 N N . MET A 1 532 ? 3.990 42.880 -14.988 1.00 95.06 532 MET A N 1
ATOM 4209 C CA . MET A 1 532 ? 4.873 43.798 -14.262 1.00 95.06 532 MET A CA 1
ATOM 4210 C C . MET A 1 532 ? 4.832 45.211 -14.855 1.00 95.06 532 MET A C 1
ATOM 4212 O O . MET A 1 532 ? 4.570 45.399 -16.043 1.00 95.06 532 MET A O 1
ATOM 4216 N N . ASP A 1 533 ? 5.108 46.205 -14.016 1.00 96.31 533 ASP A N 1
ATOM 4217 C CA . ASP A 1 533 ? 4.936 47.620 -14.341 1.00 96.31 533 ASP A CA 1
ATOM 4218 C C . ASP A 1 533 ? 6.147 48.215 -15.076 1.00 96.31 533 ASP A C 1
ATOM 4220 O O . ASP A 1 533 ? 5.993 49.130 -15.885 1.00 96.31 533 ASP A O 1
ATOM 4224 N N . ASN A 1 534 ? 7.363 47.724 -14.808 1.00 95.69 534 ASN A N 1
ATOM 4225 C CA . ASN A 1 534 ? 8.574 48.235 -15.455 1.00 95.69 534 ASN A CA 1
ATOM 4226 C C . ASN A 1 534 ? 9.667 47.161 -15.578 1.00 95.69 534 ASN A C 1
ATOM 4228 O O . ASN A 1 534 ? 9.834 46.330 -14.688 1.00 95.69 534 ASN A O 1
ATOM 4232 N N . LEU A 1 535 ? 10.446 47.226 -16.658 1.00 95.88 535 LEU A N 1
ATOM 4233 C CA . LEU A 1 535 ? 11.637 46.414 -16.903 1.00 95.88 535 LEU A CA 1
ATOM 4234 C C . LEU A 1 535 ? 12.784 47.350 -17.295 1.00 95.88 535 LEU A C 1
ATOM 4236 O O . LEU A 1 535 ? 12.700 48.057 -18.299 1.00 95.88 535 LEU A O 1
ATOM 4240 N N . ARG A 1 536 ? 13.867 47.342 -16.517 1.00 93.50 536 ARG A N 1
ATOM 4241 C CA . ARG A 1 536 ? 15.091 48.117 -16.778 1.00 93.50 536 ARG A CA 1
ATOM 4242 C C . ARG A 1 536 ? 16.269 47.171 -16.989 1.00 93.50 536 ARG A C 1
ATOM 4244 O O . ARG A 1 536 ? 16.312 46.103 -16.388 1.00 93.50 536 ARG A O 1
ATOM 4251 N N . THR A 1 537 ? 17.244 47.562 -17.805 1.00 91.00 537 THR A N 1
ATOM 4252 C CA . THR A 1 537 ? 18.478 46.791 -18.027 1.00 91.00 537 THR A CA 1
ATOM 4253 C C . 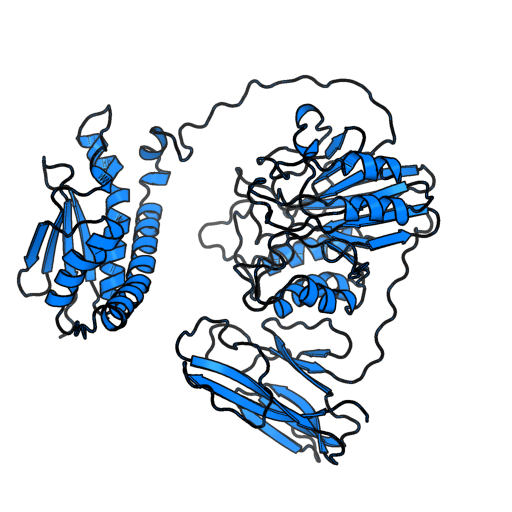THR A 1 537 ? 19.672 47.714 -18.245 1.00 91.00 537 THR A C 1
ATOM 4255 O O . THR A 1 537 ? 19.506 48.840 -18.709 1.00 91.00 537 THR A O 1
ATOM 4258 N N . ASN A 1 538 ? 20.874 47.239 -17.915 1.00 84.25 538 ASN A N 1
ATOM 4259 C CA . ASN A 1 538 ? 22.133 47.904 -18.260 1.00 84.25 538 ASN A CA 1
ATOM 4260 C C . ASN A 1 538 ? 22.783 47.347 -19.543 1.00 84.25 538 ASN A C 1
ATOM 4262 O O . ASN A 1 538 ? 23.904 47.738 -19.848 1.00 84.25 538 ASN A O 1
ATOM 4266 N N . HIS A 1 539 ? 22.117 46.432 -20.264 1.00 77.56 539 HIS A N 1
ATOM 4267 C CA . HIS A 1 539 ? 22.620 45.738 -21.464 1.00 77.56 539 HIS A CA 1
ATOM 4268 C C . HIS A 1 539 ? 23.892 44.887 -21.268 1.00 77.56 539 HIS A C 1
ATOM 4270 O O . HIS A 1 539 ? 24.475 44.423 -22.244 1.00 77.56 539 HIS A O 1
ATOM 4276 N N . ILE A 1 540 ? 24.318 44.643 -20.023 1.00 77.94 540 ILE A N 1
ATOM 4277 C CA . ILE A 1 540 ? 25.499 43.827 -19.679 1.00 77.94 540 ILE A CA 1
ATOM 4278 C C . ILE A 1 540 ? 25.089 42.733 -18.672 1.00 77.94 540 ILE A C 1
ATOM 4280 O O . ILE A 1 540 ? 25.816 42.401 -17.742 1.00 77.94 540 ILE A O 1
ATOM 4284 N N . GLY A 1 541 ? 23.880 42.183 -18.831 1.00 81.12 541 GLY A N 1
ATOM 4285 C CA . GLY A 1 541 ? 23.395 41.051 -18.033 1.00 81.12 541 GLY A CA 1
ATOM 4286 C C . GLY A 1 541 ? 22.745 41.400 -16.689 1.00 81.12 541 GLY A C 1
ATOM 4287 O O . GLY A 1 541 ? 22.451 40.491 -15.917 1.00 81.12 541 GLY A O 1
ATOM 4288 N N . THR A 1 542 ? 22.476 42.677 -16.395 1.00 91.06 542 THR A N 1
ATOM 4289 C CA . THR A 1 542 ? 21.683 43.073 -15.217 1.00 91.06 542 THR A CA 1
ATOM 4290 C C . THR A 1 542 ? 20.315 43.594 -15.636 1.00 91.06 542 THR A C 1
ATOM 4292 O O . THR A 1 542 ? 20.210 44.481 -16.490 1.00 91.06 542 THR A O 1
ATOM 4295 N N . PHE A 1 543 ? 19.268 43.084 -14.991 1.00 95.94 543 PHE A N 1
ATOM 4296 C CA . PHE A 1 543 ? 17.876 43.469 -15.203 1.00 95.94 543 PHE A CA 1
ATOM 4297 C C . PHE A 1 543 ? 17.206 43.807 -13.871 1.00 95.94 543 PHE A C 1
ATOM 4299 O O . PHE A 1 543 ? 17.490 43.188 -12.848 1.00 95.94 543 PHE A O 1
ATOM 4306 N N . VAL A 1 544 ? 16.308 44.789 -13.889 1.00 96.38 544 VAL A N 1
ATOM 4307 C CA . VAL A 1 544 ? 15.489 45.176 -12.737 1.00 96.38 544 VAL A CA 1
ATOM 4308 C C . VAL A 1 544 ? 14.033 45.165 -13.169 1.00 96.38 544 VAL A C 1
ATOM 4310 O O . VAL A 1 544 ? 13.631 45.956 -14.026 1.00 96.38 544 VAL A O 1
ATOM 4313 N N . LEU A 1 545 ? 13.261 44.253 -12.590 1.00 97.56 545 LEU A N 1
ATOM 4314 C CA . LEU A 1 545 ? 11.845 44.073 -12.867 1.00 97.56 545 LEU A CA 1
ATOM 4315 C C . LEU A 1 545 ? 11.046 44.662 -11.702 1.00 97.56 545 LEU A C 1
ATOM 4317 O O . LEU A 1 545 ? 11.336 44.352 -10.550 1.00 97.56 545 LEU A O 1
ATOM 4321 N N . ILE A 1 546 ? 10.068 45.520 -11.980 1.00 96.94 546 ILE A N 1
ATOM 4322 C CA . ILE A 1 546 ? 9.329 46.267 -10.955 1.00 96.94 546 ILE A CA 1
ATOM 4323 C C . ILE A 1 546 ? 7.842 45.936 -11.042 1.00 96.94 546 ILE A C 1
ATOM 4325 O O . ILE A 1 546 ? 7.240 46.043 -12.113 1.00 96.94 546 ILE A O 1
ATOM 4329 N N . ASP A 1 547 ? 7.251 45.597 -9.899 1.00 96.50 547 ASP A N 1
ATOM 4330 C CA . ASP A 1 547 ? 5.805 45.489 -9.708 1.00 96.50 547 ASP A CA 1
ATOM 4331 C C . ASP A 1 547 ? 5.386 46.482 -8.618 1.00 96.50 547 ASP A C 1
ATOM 4333 O O . ASP A 1 547 ? 5.713 46.303 -7.448 1.00 96.50 547 ASP A O 1
ATOM 4337 N N . ASN A 1 548 ? 4.673 47.544 -9.000 1.00 95.69 548 ASN A N 1
ATOM 4338 C CA . ASN A 1 548 ? 4.252 48.613 -8.088 1.00 95.69 548 ASN A CA 1
ATOM 4339 C C . ASN A 1 548 ? 3.090 48.194 -7.173 1.00 95.69 548 ASN A C 1
ATOM 4341 O O . ASN A 1 548 ? 2.806 48.853 -6.175 1.00 95.69 548 ASN A O 1
ATOM 4345 N N . HIS A 1 549 ? 2.392 47.113 -7.524 1.00 92.50 549 HIS A N 1
ATOM 4346 C CA . HIS A 1 549 ? 1.189 46.644 -6.845 1.00 92.50 549 HIS A CA 1
ATOM 4347 C C . HIS A 1 549 ? 1.255 45.131 -6.644 1.00 92.50 549 HIS A C 1
ATOM 4349 O O . HIS A 1 549 ? 0.373 44.394 -7.105 1.00 92.50 549 HIS A O 1
ATOM 4355 N N . PHE A 1 550 ? 2.323 44.666 -5.993 1.00 94.06 550 PHE A N 1
ATOM 4356 C CA . PHE A 1 550 ? 2.596 43.243 -5.876 1.00 94.06 550 PHE A CA 1
ATOM 4357 C C . PHE A 1 550 ? 1.534 42.568 -5.009 1.00 94.06 550 PHE A C 1
ATOM 4359 O O . PHE A 1 550 ? 1.445 42.782 -3.797 1.00 94.06 550 PHE A O 1
ATOM 4366 N N . ARG A 1 551 ? 0.684 41.759 -5.652 1.00 89.88 551 ARG A N 1
ATOM 4367 C CA . ARG A 1 551 ? -0.558 41.256 -5.048 1.00 89.88 551 ARG A CA 1
ATOM 4368 C C . ARG A 1 551 ? -0.384 40.522 -3.718 1.00 89.88 551 ARG A C 1
ATOM 4370 O O . ARG A 1 551 ? -1.213 40.764 -2.841 1.00 89.88 551 ARG A O 1
ATOM 4377 N N . PRO A 1 552 ? 0.659 39.692 -3.519 1.00 90.25 552 PRO A N 1
ATOM 4378 C CA . PRO A 1 552 ? 0.883 39.026 -2.237 1.00 90.25 552 PRO A CA 1
ATOM 4379 C C . PRO A 1 552 ? 1.050 39.979 -1.046 1.00 90.25 552 PRO A C 1
ATOM 4381 O O . PRO A 1 552 ? 0.875 39.551 0.089 1.00 90.25 552 PRO A O 1
ATOM 4384 N N . LEU A 1 553 ? 1.363 41.256 -1.291 1.00 91.06 553 LEU A N 1
ATOM 4385 C CA . LEU A 1 553 ? 1.620 42.254 -0.254 1.00 91.06 553 LEU A CA 1
ATOM 4386 C C . LEU A 1 553 ? 0.500 43.298 -0.096 1.00 91.06 553 LEU A C 1
ATOM 4388 O O . LEU A 1 553 ? 0.599 44.134 0.796 1.00 91.06 553 LEU A O 1
ATOM 4392 N N . LEU A 1 554 ? -0.569 43.258 -0.909 1.00 84.06 554 LEU A N 1
ATOM 4393 C CA . LEU A 1 554 ? -1.589 44.326 -0.985 1.00 84.06 554 LEU A CA 1
ATOM 4394 C C . LEU A 1 554 ? -2.297 44.653 0.342 1.00 84.06 554 LEU A C 1
ATOM 4396 O O . LEU A 1 554 ? -2.820 45.753 0.474 1.00 84.06 554 LEU A O 1
ATOM 4400 N N . ASN A 1 555 ? -2.313 43.730 1.306 1.00 81.38 555 ASN A N 1
ATOM 4401 C CA . ASN A 1 555 ? -2.992 43.897 2.596 1.00 81.38 555 ASN A CA 1
ATOM 4402 C C . ASN A 1 555 ? -2.117 43.464 3.784 1.00 81.38 555 ASN A C 1
ATOM 4404 O O . ASN A 1 555 ? -2.640 43.063 4.824 1.00 81.38 555 ASN A O 1
ATOM 4408 N N . VAL A 1 556 ? -0.790 43.472 3.629 1.00 80.88 556 VAL A N 1
ATOM 4409 C CA . VAL A 1 556 ? 0.106 43.054 4.713 1.00 80.88 556 VAL A CA 1
ATOM 4410 C C . VAL A 1 556 ? 0.456 44.253 5.587 1.00 80.88 556 VAL A C 1
ATOM 4412 O O . VAL A 1 556 ? 1.055 45.216 5.120 1.00 80.88 556 VAL A O 1
ATOM 4415 N N . SER A 1 557 ? 0.105 44.175 6.869 1.00 82.25 557 SER A N 1
ATOM 4416 C CA . SER A 1 557 ? 0.436 45.183 7.877 1.00 82.25 557 SER A CA 1
ATOM 4417 C C . SER A 1 557 ? 0.650 44.526 9.236 1.00 82.25 557 SER A C 1
ATOM 4419 O O . SER A 1 557 ? -0.151 43.681 9.641 1.00 82.25 557 SER A O 1
ATOM 4421 N N . SER A 1 558 ? 1.688 44.932 9.961 1.00 81.88 558 SER A N 1
ATOM 4422 C CA . SER A 1 558 ? 1.898 44.542 11.354 1.00 81.88 558 SER A CA 1
ATOM 4423 C C . SER A 1 558 ? 1.386 45.610 12.318 1.00 81.88 558 SER A C 1
ATOM 4425 O O . SER A 1 558 ? 1.617 46.802 12.121 1.00 81.88 558 SER A O 1
ATOM 4427 N N . ALA A 1 559 ? 0.785 45.174 13.429 1.00 77.81 559 ALA A N 1
ATOM 4428 C CA . ALA A 1 559 ? 0.434 46.050 14.548 1.00 77.81 559 ALA A CA 1
ATOM 4429 C C . ALA A 1 559 ? 1.664 46.719 15.204 1.00 77.81 559 ALA A C 1
ATOM 4431 O O . ALA A 1 559 ? 1.513 47.723 15.894 1.00 77.81 559 ALA A O 1
ATOM 4432 N N . ASN A 1 560 ? 2.876 46.196 14.962 1.00 81.50 560 ASN A N 1
ATOM 4433 C CA . ASN A 1 560 ? 4.138 46.742 15.476 1.00 81.50 560 ASN A CA 1
ATOM 4434 C C . ASN A 1 560 ? 4.808 47.754 14.518 1.00 81.50 560 ASN A C 1
ATOM 4436 O O . ASN A 1 560 ? 5.944 48.162 14.757 1.00 81.50 560 ASN A O 1
ATOM 4440 N N . GLY A 1 561 ? 4.130 48.151 13.435 1.00 83.56 561 GLY A N 1
ATOM 4441 C CA . GLY A 1 561 ? 4.594 49.169 12.489 1.00 83.56 561 GLY A CA 1
ATOM 4442 C C . GLY A 1 561 ? 5.354 48.632 11.270 1.00 83.56 561 GLY A C 1
ATOM 4443 O O . GLY A 1 561 ? 5.477 47.423 11.043 1.00 83.56 561 GLY A O 1
ATOM 4444 N N . ASP A 1 562 ? 5.862 49.558 10.454 1.00 81.44 562 ASP A N 1
ATOM 4445 C CA . ASP A 1 562 ? 6.387 49.260 9.114 1.00 81.44 562 ASP A CA 1
ATOM 4446 C C . ASP A 1 562 ? 7.660 48.406 9.141 1.00 81.44 562 ASP A C 1
ATOM 4448 O O . ASP A 1 562 ? 7.805 47.492 8.333 1.00 81.44 562 ASP A O 1
ATOM 4452 N N . ALA A 1 563 ? 8.555 48.625 10.109 1.00 82.25 563 ALA A N 1
ATOM 4453 C CA . ALA A 1 563 ? 9.792 47.849 10.229 1.00 82.25 563 ALA A CA 1
ATOM 4454 C C . ALA A 1 563 ? 9.526 46.352 10.491 1.00 82.25 563 ALA A C 1
ATOM 4456 O O . ALA A 1 563 ? 10.158 45.490 9.880 1.00 82.25 563 ALA A O 1
ATOM 4457 N N . ASP A 1 564 ? 8.552 46.033 11.351 1.00 83.19 564 ASP A N 1
ATOM 4458 C CA . ASP A 1 564 ? 8.141 44.649 11.625 1.00 83.19 564 ASP A CA 1
ATOM 4459 C C . ASP A 1 564 ? 7.373 44.044 10.438 1.00 83.19 564 ASP A C 1
ATOM 4461 O O . ASP A 1 564 ? 7.526 42.866 10.114 1.00 83.19 564 ASP A O 1
ATOM 4465 N N . THR A 1 565 ? 6.598 44.868 9.728 1.00 84.94 565 THR A N 1
ATOM 4466 C CA . THR A 1 565 ? 5.938 44.471 8.476 1.00 84.94 565 THR A CA 1
ATOM 4467 C C . THR A 1 565 ? 6.972 44.051 7.425 1.00 84.94 565 THR A C 1
ATOM 4469 O O . THR A 1 565 ? 6.854 42.970 6.851 1.00 84.94 565 THR A O 1
ATOM 4472 N N . LEU A 1 566 ? 8.033 44.842 7.230 1.00 83.56 566 LEU A N 1
ATOM 4473 C CA . LEU A 1 566 ? 9.112 44.549 6.278 1.00 83.56 566 LEU A CA 1
ATOM 4474 C C . LEU A 1 566 ? 9.913 43.283 6.636 1.00 83.56 566 LEU A C 1
ATOM 4476 O O . LEU A 1 566 ? 10.350 42.562 5.736 1.00 83.56 566 LEU A O 1
ATOM 4480 N N . ALA A 1 567 ? 10.076 42.972 7.925 1.00 79.88 567 ALA A N 1
ATOM 4481 C CA . ALA A 1 567 ? 10.721 41.732 8.360 1.00 79.88 567 ALA A CA 1
ATOM 4482 C C . ALA A 1 567 ? 9.872 40.490 8.022 1.00 79.88 567 ALA A C 1
ATOM 4484 O O . ALA A 1 567 ? 10.398 39.467 7.579 1.00 79.88 567 ALA A O 1
ATOM 4485 N N . LYS A 1 568 ? 8.545 40.588 8.174 1.00 84.19 568 LYS A N 1
ATOM 4486 C CA . LYS A 1 568 ? 7.605 39.464 8.008 1.00 84.19 568 LYS A CA 1
ATOM 4487 C C . LYS A 1 568 ? 7.282 39.114 6.558 1.00 84.19 568 LYS A C 1
ATOM 4489 O O . LYS A 1 568 ? 6.858 37.994 6.286 1.00 84.19 568 LYS A O 1
ATOM 4494 N N . ILE A 1 569 ? 7.491 40.036 5.621 1.00 85.75 569 ILE A N 1
ATOM 4495 C CA . ILE A 1 569 ? 7.163 39.827 4.201 1.00 85.75 569 ILE A CA 1
ATOM 4496 C C . ILE A 1 569 ? 8.264 39.126 3.396 1.00 85.75 569 ILE A C 1
ATOM 4498 O O . ILE A 1 569 ? 8.014 38.708 2.267 1.00 85.75 569 ILE A O 1
ATOM 4502 N N . GLN A 1 570 ? 9.465 38.952 3.960 1.00 83.12 570 GLN A N 1
ATOM 4503 C CA . GLN A 1 570 ? 10.608 38.338 3.268 1.00 83.12 570 GLN A CA 1
ATOM 4504 C C . GLN A 1 570 ? 10.300 36.979 2.604 1.00 83.12 570 GLN A C 1
ATOM 4506 O O . GLN A 1 570 ? 10.710 36.788 1.456 1.00 83.12 570 GLN A O 1
ATOM 4511 N N . PRO A 1 571 ? 9.542 36.051 3.224 1.00 84.81 571 PRO A N 1
ATOM 4512 C CA . PRO A 1 571 ? 9.187 34.774 2.595 1.00 84.81 571 PRO A CA 1
ATOM 4513 C C . PRO A 1 571 ? 8.336 34.916 1.325 1.00 84.81 571 PRO A C 1
ATOM 4515 O O . PRO A 1 571 ? 8.502 34.140 0.385 1.00 84.81 571 PRO A O 1
ATOM 4518 N N . TYR A 1 572 ? 7.476 35.938 1.250 1.00 89.06 572 TYR A N 1
ATOM 4519 C CA . TYR A 1 572 ? 6.613 36.197 0.088 1.00 89.06 572 TYR A CA 1
ATOM 4520 C C . TYR A 1 572 ? 7.405 36.631 -1.151 1.00 89.06 572 TYR A C 1
ATOM 4522 O O . TYR A 1 572 ? 6.906 36.530 -2.271 1.00 89.06 572 TYR A O 1
ATOM 4530 N N . LEU A 1 573 ? 8.643 37.091 -0.955 1.00 92.31 573 LEU A N 1
ATOM 4531 C CA . LEU A 1 573 ? 9.555 37.488 -2.023 1.00 92.31 573 LEU A CA 1
ATOM 4532 C C . LEU A 1 573 ? 10.413 36.324 -2.540 1.00 92.31 573 LEU A C 1
ATOM 4534 O O . LEU A 1 573 ? 10.930 36.398 -3.653 1.00 92.31 573 LEU A O 1
ATOM 4538 N N . GLN A 1 574 ? 10.531 35.229 -1.780 1.00 93.38 574 GLN A N 1
ATOM 4539 C CA . GLN A 1 574 ? 11.386 34.095 -2.147 1.00 93.38 574 GLN A CA 1
ATOM 4540 C C . GLN A 1 574 ? 10.786 33.229 -3.253 1.00 93.38 574 GLN A C 1
ATOM 4542 O O . GLN A 1 574 ? 11.494 32.841 -4.179 1.00 93.38 574 GLN A O 1
ATOM 4547 N N . LEU A 1 575 ? 9.476 32.968 -3.202 1.00 93.69 575 LEU A N 1
ATOM 4548 C CA . LEU A 1 575 ? 8.797 32.172 -4.227 1.00 93.69 575 LEU A CA 1
ATOM 4549 C C . LEU A 1 575 ? 8.922 32.815 -5.628 1.00 93.69 575 LEU A C 1
ATOM 4551 O O . LEU A 1 575 ? 9.323 32.111 -6.553 1.00 93.69 575 LEU A O 1
ATOM 4555 N N . PRO A 1 576 ? 8.669 34.127 -5.823 1.00 96.06 576 PRO A N 1
ATOM 4556 C CA . PRO A 1 576 ? 8.880 34.760 -7.122 1.00 96.06 576 PRO A CA 1
ATOM 4557 C C . PRO A 1 576 ? 10.356 34.833 -7.544 1.00 96.06 576 PRO A C 1
ATOM 4559 O O . PRO A 1 576 ? 10.637 34.709 -8.733 1.00 96.06 576 PRO A O 1
ATOM 4562 N N . CYS A 1 577 ? 11.308 34.994 -6.610 1.00 96.38 577 CYS A N 1
ATOM 4563 C CA . CYS A 1 577 ? 12.740 34.901 -6.933 1.00 96.38 577 CYS A CA 1
ATOM 4564 C C . CYS A 1 577 ? 13.081 33.546 -7.552 1.00 96.38 577 CYS A C 1
ATOM 4566 O O . CYS A 1 577 ? 13.732 33.491 -8.598 1.00 96.38 577 CYS A O 1
ATOM 4568 N N . GLY A 1 578 ? 12.592 32.471 -6.933 1.00 95.69 578 GLY A N 1
ATOM 4569 C CA . GLY A 1 578 ? 12.762 31.131 -7.463 1.00 95.69 578 GLY A CA 1
ATOM 4570 C C . GLY A 1 578 ? 12.044 30.923 -8.770 1.00 95.69 578 GLY A C 1
ATOM 4571 O O . GLY A 1 578 ? 12.654 30.411 -9.696 1.00 95.69 578 GLY A O 1
ATOM 4572 N N . LEU A 1 579 ? 10.811 31.405 -8.900 1.00 96.62 579 LEU A N 1
ATOM 4573 C CA . LEU A 1 579 ? 10.059 31.343 -10.150 1.00 96.62 579 LEU A CA 1
ATOM 4574 C C . LEU A 1 579 ? 10.861 31.937 -11.314 1.00 96.62 579 LEU A C 1
ATOM 4576 O O . LEU A 1 579 ? 11.087 31.260 -12.314 1.00 96.62 579 LEU A O 1
ATOM 4580 N N . ILE A 1 580 ? 11.352 33.169 -11.156 1.00 96.88 580 ILE A N 1
ATOM 4581 C CA . ILE A 1 580 ? 12.168 33.859 -12.164 1.00 96.88 580 ILE A CA 1
ATOM 4582 C C . ILE A 1 580 ? 13.443 33.059 -12.457 1.00 96.88 580 ILE A C 1
ATOM 4584 O O . ILE A 1 580 ? 13.789 32.862 -13.621 1.00 96.88 580 ILE A O 1
ATOM 4588 N N . ARG A 1 581 ? 14.133 32.560 -11.422 1.00 95.88 581 ARG A N 1
ATOM 4589 C CA . ARG A 1 581 ? 15.371 31.788 -11.599 1.00 95.88 581 ARG A CA 1
ATOM 4590 C C . ARG A 1 581 ? 15.132 30.445 -12.292 1.00 95.88 581 ARG A C 1
ATOM 4592 O O . ARG A 1 581 ? 15.928 30.064 -13.141 1.00 95.88 581 ARG A O 1
ATOM 4599 N N . GLY A 1 582 ? 14.052 29.748 -11.952 1.00 93.50 582 GLY A N 1
ATOM 4600 C CA . GLY A 1 582 ? 13.656 28.475 -12.549 1.00 93.50 582 GLY A CA 1
ATOM 4601 C C . GLY A 1 582 ? 13.344 28.615 -14.032 1.00 93.50 582 GLY A C 1
ATOM 4602 O O . GLY A 1 582 ? 13.817 27.813 -14.828 1.00 93.50 582 GLY A O 1
ATOM 4603 N N . ILE A 1 583 ? 12.636 29.685 -14.411 1.00 93.62 583 ILE A N 1
ATOM 4604 C CA . ILE A 1 583 ? 12.329 29.991 -15.817 1.00 93.62 583 ILE A CA 1
ATOM 4605 C C . ILE A 1 583 ? 13.601 30.266 -16.615 1.00 93.62 583 ILE A C 1
ATOM 4607 O O . ILE A 1 583 ? 13.768 29.763 -17.722 1.00 93.62 583 ILE A O 1
ATOM 4611 N N . LEU A 1 584 ? 14.507 31.074 -16.059 1.00 91.56 584 LEU A N 1
ATOM 4612 C CA . LEU A 1 584 ? 15.785 31.361 -16.708 1.00 91.56 584 LEU A CA 1
ATOM 4613 C C . LEU A 1 584 ? 16.610 30.077 -16.860 1.00 91.56 584 LEU A C 1
ATOM 4615 O O . LEU A 1 584 ? 17.152 29.826 -17.933 1.00 91.56 584 LEU A O 1
ATOM 4619 N N . ALA A 1 585 ? 16.632 29.227 -15.832 1.00 88.50 585 ALA A N 1
ATOM 4620 C CA . ALA A 1 585 ? 17.362 27.969 -15.853 1.00 88.50 585 ALA A CA 1
ATOM 4621 C C . ALA A 1 585 ? 16.800 26.949 -16.857 1.00 88.50 585 ALA A C 1
ATOM 4623 O O . ALA A 1 585 ? 17.596 26.282 -17.518 1.00 88.50 585 ALA A O 1
ATOM 4624 N N . SER A 1 586 ? 15.476 26.840 -17.031 1.00 87.44 586 SER A N 1
ATOM 4625 C CA . SER A 1 586 ? 14.902 25.951 -18.057 1.00 87.44 586 SER A CA 1
ATOM 4626 C C . SER A 1 586 ? 15.217 26.402 -19.483 1.00 87.44 586 SER A C 1
ATOM 4628 O O . SER A 1 586 ? 15.271 25.580 -20.391 1.00 87.44 586 SER A O 1
ATOM 4630 N N . LEU A 1 587 ? 15.545 27.682 -19.670 1.00 84.88 587 LEU A N 1
ATOM 4631 C CA . LEU A 1 587 ? 16.011 28.247 -20.939 1.00 84.88 587 LEU A CA 1
ATOM 4632 C C . LEU A 1 587 ? 17.546 28.300 -21.054 1.00 84.88 587 LEU A C 1
ATOM 4634 O O . LEU A 1 587 ? 18.076 28.935 -21.964 1.00 84.88 587 LEU A O 1
ATOM 4638 N N . GLY A 1 588 ? 18.275 27.657 -20.136 1.00 82.31 588 GLY A N 1
ATOM 4639 C CA . GLY A 1 588 ? 19.740 27.599 -20.149 1.00 82.31 588 GLY A CA 1
ATOM 4640 C C . GLY A 1 588 ? 20.447 28.878 -19.679 1.00 82.31 588 GLY A C 1
ATOM 4641 O O . GLY A 1 588 ? 21.654 29.013 -19.867 1.00 82.31 588 GLY A O 1
ATOM 4642 N N . ILE A 1 589 ? 19.733 29.819 -19.055 1.00 87.31 589 ILE A N 1
ATOM 4643 C CA . ILE A 1 589 ? 20.278 31.085 -18.549 1.00 87.31 589 ILE A CA 1
ATOM 4644 C C . ILE A 1 589 ? 20.519 30.963 -17.043 1.00 87.31 589 ILE A C 1
ATOM 4646 O O . ILE A 1 589 ? 19.591 30.964 -16.235 1.00 87.31 589 ILE A O 1
ATOM 4650 N N . SER A 1 590 ? 21.788 30.918 -16.640 1.00 85.94 590 SER A N 1
ATOM 4651 C CA . SER A 1 590 ? 22.149 30.976 -15.222 1.00 85.94 590 SER A CA 1
ATOM 4652 C C . SER A 1 590 ? 22.049 32.415 -14.700 1.00 85.94 590 SER A C 1
ATOM 4654 O O . SER A 1 590 ? 22.579 33.356 -15.303 1.00 85.94 590 SER A O 1
ATOM 4656 N N . ALA A 1 591 ? 21.338 32.602 -13.584 1.00 91.94 591 ALA A N 1
ATOM 4657 C CA . ALA A 1 591 ? 21.091 33.917 -13.008 1.00 91.94 591 ALA A CA 1
ATOM 4658 C C . ALA A 1 591 ? 20.963 33.899 -11.479 1.00 91.94 591 ALA A C 1
ATOM 4660 O O . ALA A 1 591 ? 20.436 32.959 -10.882 1.00 91.94 591 ALA A O 1
ATOM 4661 N N . LEU A 1 592 ? 21.389 34.995 -10.852 1.00 91.62 592 LEU A N 1
ATOM 4662 C CA . LEU A 1 592 ? 21.101 35.321 -9.459 1.00 91.62 592 LEU A CA 1
ATOM 4663 C C . LEU A 1 592 ? 19.913 36.287 -9.411 1.00 91.62 592 LEU A C 1
ATOM 4665 O O . LEU A 1 592 ? 19.954 37.343 -10.041 1.00 91.62 592 LEU A O 1
ATOM 4669 N N . VAL A 1 593 ? 18.881 35.946 -8.639 1.00 95.88 593 VAL A N 1
ATOM 4670 C CA . VAL A 1 593 ? 17.680 36.776 -8.465 1.00 95.88 593 VAL A CA 1
ATOM 4671 C C . VAL A 1 593 ? 17.564 37.194 -7.005 1.00 95.88 593 VAL A C 1
ATOM 4673 O O . VAL A 1 593 ? 17.623 36.351 -6.111 1.00 95.88 593 VAL A O 1
ATOM 4676 N N . LYS A 1 594 ? 17.407 38.495 -6.759 1.00 93.81 594 LYS A N 1
ATOM 4677 C CA . LYS A 1 594 ? 17.146 39.063 -5.432 1.00 93.81 594 LYS A CA 1
ATOM 4678 C C . LYS A 1 594 ? 15.947 39.991 -5.497 1.00 93.81 594 LYS A C 1
ATOM 4680 O O . LYS A 1 594 ? 15.847 40.783 -6.427 1.00 93.81 594 LYS A O 1
ATOM 4685 N N . ALA A 1 595 ? 15.086 39.926 -4.495 1.00 94.75 595 ALA A N 1
ATOM 4686 C CA . ALA A 1 595 ? 13.920 40.785 -4.384 1.00 94.75 595 ALA A CA 1
ATOM 4687 C C . ALA A 1 595 ? 14.024 41.694 -3.166 1.00 94.75 595 ALA A C 1
ATOM 4689 O O . ALA A 1 595 ? 14.519 41.282 -2.117 1.00 94.75 595 ALA A O 1
ATOM 4690 N N . GLU A 1 596 ? 13.511 42.907 -3.303 1.00 92.44 596 GLU A N 1
ATOM 4691 C CA . GLU A 1 596 ? 13.376 43.869 -2.216 1.00 92.44 596 GLU A CA 1
ATOM 4692 C C . GLU A 1 596 ? 12.075 44.661 -2.373 1.00 92.44 596 GLU A C 1
ATOM 4694 O O . GLU A 1 596 ? 11.522 44.779 -3.469 1.00 92.44 596 GLU A O 1
ATOM 4699 N N . VAL A 1 597 ? 11.566 45.190 -1.262 1.00 91.75 597 VAL A N 1
ATOM 4700 C CA . VAL A 1 597 ? 10.467 46.159 -1.291 1.00 91.75 597 VAL A CA 1
ATOM 4701 C C . VAL A 1 597 ? 11.049 47.529 -1.592 1.00 91.75 597 VAL A C 1
ATOM 4703 O O . VAL A 1 597 ? 12.057 47.917 -1.002 1.00 91.75 597 VAL A O 1
ATOM 4706 N N . ILE A 1 598 ? 10.407 48.268 -2.493 1.00 90.00 598 ILE A N 1
ATOM 4707 C CA . ILE A 1 598 ? 10.811 49.635 -2.808 1.00 90.00 598 ILE A CA 1
ATOM 4708 C C . ILE A 1 598 ? 10.544 50.504 -1.578 1.00 90.00 598 ILE A C 1
ATOM 4710 O O . ILE A 1 598 ? 9.439 50.508 -1.027 1.00 90.00 598 ILE A O 1
ATOM 4714 N N . GLU A 1 599 ? 11.574 51.224 -1.140 1.00 83.06 599 GLU A N 1
ATOM 4715 C CA . GLU A 1 599 ? 11.558 52.002 0.096 1.00 83.06 599 GLU A CA 1
ATOM 4716 C C . GLU A 1 599 ? 10.326 52.922 0.177 1.00 83.06 599 GLU A C 1
ATOM 4718 O O . GLU A 1 599 ? 9.970 53.607 -0.786 1.00 83.06 599 GLU A O 1
ATOM 4723 N N . ASN A 1 600 ? 9.648 52.902 1.331 1.00 80.56 600 ASN A N 1
ATOM 4724 C CA . ASN A 1 600 ? 8.432 53.677 1.620 1.00 80.56 600 ASN A CA 1
ATOM 4725 C C . ASN A 1 600 ? 7.287 53.505 0.602 1.00 80.56 600 ASN A C 1
ATOM 4727 O O . ASN A 1 600 ? 6.416 54.367 0.505 1.00 80.56 600 ASN A O 1
ATOM 4731 N N . SER A 1 601 ? 7.282 52.408 -0.163 1.00 85.88 601 SER A N 1
ATOM 4732 C CA . SER A 1 601 ? 6.369 52.221 -1.296 1.00 85.88 601 SER A CA 1
ATOM 4733 C C . SER A 1 601 ? 5.641 50.873 -1.279 1.00 85.88 601 SER A C 1
ATOM 4735 O O . SER A 1 601 ? 5.199 50.426 -2.331 1.00 85.88 601 SER A O 1
ATOM 4737 N N . LEU A 1 602 ? 5.491 50.208 -0.122 1.00 85.19 602 LEU A N 1
ATOM 4738 C CA . LEU A 1 602 ? 4.715 48.960 -0.005 1.00 85.19 602 LEU A CA 1
ATOM 4739 C C . LEU A 1 602 ? 3.319 49.148 -0.647 1.00 85.19 602 LEU A C 1
ATOM 4741 O O . LEU A 1 602 ? 2.655 50.141 -0.345 1.00 85.19 602 LEU A O 1
ATOM 4745 N N . PRO A 1 603 ? 2.851 48.241 -1.527 1.00 91.62 603 PRO A N 1
ATOM 4746 C CA . PRO A 1 603 ? 3.359 46.898 -1.836 1.00 91.62 603 PRO A CA 1
ATOM 4747 C C . PRO A 1 603 ? 4.304 46.813 -3.052 1.00 91.62 603 PRO A C 1
ATOM 4749 O O . PRO A 1 603 ? 4.396 45.757 -3.674 1.00 91.62 603 PRO A O 1
ATOM 4752 N N . ALA A 1 604 ? 4.977 47.896 -3.437 1.00 94.31 604 ALA A N 1
ATOM 4753 C CA . ALA A 1 604 ? 5.876 47.904 -4.586 1.00 94.31 604 ALA A CA 1
ATOM 4754 C C . ALA A 1 604 ? 7.166 47.112 -4.318 1.00 94.31 604 ALA A C 1
ATOM 4756 O O . ALA A 1 604 ? 7.818 47.295 -3.290 1.00 94.31 604 ALA A O 1
ATOM 4757 N N . VAL A 1 605 ? 7.560 46.258 -5.264 1.00 96.06 605 VAL A N 1
ATOM 4758 C CA . VAL A 1 605 ? 8.751 45.399 -5.170 1.00 96.06 605 VAL A CA 1
ATOM 4759 C C . VAL A 1 605 ? 9.625 45.513 -6.415 1.00 96.06 605 VAL A C 1
ATOM 4761 O O . VAL A 1 605 ? 9.127 45.724 -7.526 1.00 96.06 605 VAL A O 1
ATOM 4764 N N . SER A 1 606 ? 10.930 45.328 -6.233 1.00 96.44 606 SER A N 1
ATOM 4765 C CA . SER A 1 606 ? 11.909 45.187 -7.310 1.00 96.44 606 SER A CA 1
ATOM 4766 C C . SER A 1 606 ? 12.596 43.826 -7.249 1.00 96.44 606 SER A C 1
ATOM 4768 O O . SER A 1 606 ? 13.068 43.393 -6.201 1.00 96.44 606 SER A O 1
ATOM 4770 N N . PHE A 1 607 ? 12.689 43.167 -8.403 1.00 97.19 607 PHE A N 1
ATOM 4771 C CA . PHE A 1 607 ? 13.470 41.952 -8.618 1.00 97.19 607 PHE A CA 1
ATOM 4772 C C . PHE A 1 607 ? 14.722 42.304 -9.419 1.00 97.19 607 PHE A C 1
ATOM 4774 O O . PHE A 1 607 ? 14.651 42.651 -10.598 1.00 97.19 607 PHE A O 1
ATOM 4781 N N . ASN A 1 608 ? 15.873 42.214 -8.767 1.00 96.12 608 ASN A N 1
ATOM 4782 C CA . ASN A 1 608 ? 17.187 42.402 -9.354 1.00 96.12 608 ASN A CA 1
ATOM 4783 C C . ASN A 1 608 ? 17.696 41.054 -9.875 1.00 96.12 608 ASN A C 1
ATOM 4785 O O . ASN A 1 608 ? 17.946 40.135 -9.093 1.00 96.12 608 ASN A O 1
ATOM 4789 N N . VAL A 1 609 ? 17.861 40.944 -11.191 1.00 96.38 609 VAL A N 1
ATOM 4790 C CA . VAL A 1 609 ? 18.317 39.732 -11.877 1.00 96.38 609 VAL A CA 1
ATOM 4791 C C . VAL A 1 609 ? 19.688 39.982 -12.489 1.00 96.38 609 VAL A C 1
ATOM 4793 O O . VAL A 1 609 ? 19.858 40.880 -13.312 1.00 96.38 609 VAL A O 1
ATOM 4796 N N . GLN A 1 610 ? 20.672 39.182 -12.093 1.00 93.25 610 GLN A N 1
ATOM 4797 C CA . GLN A 1 610 ? 22.029 39.206 -12.632 1.00 93.25 610 GLN A CA 1
ATOM 4798 C C . GLN A 1 610 ? 22.290 37.897 -13.368 1.00 93.25 610 GLN A C 1
ATOM 4800 O O . GLN A 1 610 ? 22.422 36.850 -12.740 1.00 93.25 610 GLN A O 1
ATOM 4805 N N . THR A 1 611 ? 22.354 37.945 -14.694 1.00 89.62 611 THR A N 1
ATOM 4806 C CA . THR A 1 611 ? 22.661 36.780 -15.527 1.00 89.62 611 THR A CA 1
ATOM 4807 C C . THR A 1 611 ? 24.168 36.613 -15.658 1.00 89.62 611 THR A C 1
ATOM 4809 O O . THR A 1 611 ? 24.873 37.573 -15.977 1.00 89.62 611 THR A O 1
ATOM 4812 N N . THR A 1 612 ? 24.678 35.401 -15.470 1.00 73.50 612 THR A N 1
ATOM 4813 C CA . THR A 1 612 ? 26.072 35.084 -15.787 1.00 73.50 612 THR A CA 1
ATOM 4814 C C . THR A 1 612 ? 26.187 34.883 -17.293 1.00 73.50 612 THR A C 1
ATOM 4816 O O . THR A 1 612 ? 25.772 33.851 -17.811 1.00 73.50 612 THR A O 1
ATOM 4819 N N . VAL A 1 613 ? 26.712 35.875 -18.009 1.00 56.88 613 VAL A N 1
ATOM 4820 C CA . VAL A 1 613 ? 26.985 35.740 -19.445 1.00 56.88 613 VAL A CA 1
ATOM 4821 C C . VAL A 1 613 ? 28.231 34.867 -19.597 1.00 56.88 613 VAL A C 1
ATOM 4823 O O . VAL A 1 613 ? 29.343 35.330 -19.341 1.00 56.88 613 VAL A O 1
ATOM 4826 N N . SER A 1 614 ? 28.069 33.600 -19.981 1.00 43.00 614 SER A N 1
ATOM 4827 C CA . SER A 1 614 ? 29.173 32.838 -20.568 1.00 43.00 614 SER A CA 1
ATOM 4828 C C . SER A 1 614 ? 29.511 33.494 -21.906 1.00 43.00 614 SER A C 1
ATOM 4830 O O . SER A 1 614 ? 28.671 33.508 -22.805 1.00 43.00 614 SER A O 1
ATOM 4832 N N . LYS A 1 615 ? 30.690 34.115 -21.994 1.00 35.59 615 LYS A N 1
ATOM 4833 C CA . LYS A 1 615 ? 31.253 34.565 -23.273 1.00 35.59 615 LYS A CA 1
ATOM 4834 C C . LYS A 1 615 ? 31.470 33.399 -24.222 1.00 35.59 615 LYS A C 1
ATOM 4836 O O . LYS A 1 615 ? 31.868 32.325 -23.716 1.00 35.59 615 LYS A O 1
#

Sequence (615 aa):
MDSPVVLDLEFGTCYRPFCKESEYLRIDKDLELGKSFLRRTYLSKQLGRDEETAIVDLSVGKPEHRPGDVWESKGQGLWAKYGPISHAIEDITVLFAPTDPRPGWNIVTTPLDTDTSHNVYVSYKKTVKSPSKPQLAFNKQNKFKILQVADLHFSTLEGVCLDPWPKLSSGEYCEADLRTTEFVETVLELEKPDLVVMTGDQVFGDDSPDSETTILKVCDIFERSKVPYAMVFGNHDDEGSLDRQQLMDIVETLPYSLATDGPANVSGVGNYVIQVQDKLALYFMDSHKYSLNPKVRGYDFLKQDQRDWIESVKVDVPQAMAFFHIPLPEYRETQKIAFGNYKEGITAPQLNSGMAESLKEVGVSVVSVGHDHCNDYCLQSDLWMCYGGGAGEGGYAGYGGTERRVRVFEVDSTASQIATWQRLRSDPETVVEHHLLASNTVSGPLATDLAGLQLDPAKPGTVDFLSSSKFQGLNNLYRIEKYGYEIGYKITDCLIYKKSVEEGVNIQLVDVLEVMKFICRDVWRMFYLKQMDNLRTNHIGTFVLIDNHFRPLLNVSSANGDADTLAKIQPYLQLPCGLIRGILASLGISALVKAEVIENSLPAVSFNVQTTVSK

pLDDT: mean 88.88, std 13.28, range [30.22, 98.88]

InterPro domains:
  IPR004843 Calcineurin-like, phosphoesterase domain [PF00149] (144-374)
  IPR007194 Transport protein particle (TRAPP) component [PF04051] (478-610)
  IPR024096 NO signalling/Golgi transport ligand-binding domain superfamily [SSF111126] (478-610)
  IPR029052 Metallo-dependent phosphatase-like [G3DSA:3.60.21.10] (142-425)
  IPR029052 Metallo-dependent phosphatase-like [SSF56300] (141-434)
  IPR037992 TRAPP complex, Trs33 subunit [cd14944] (453-612)

Secondary structure (DSSP, 8-state):
--S-EEEEEEEEEEETTBPPP-SSEEPS--TTTT--SSEEEEEEEEEESS-SEEEEEEEESSPP--TT-EEEEEETTEEEEEEEGGG---EEEEESSS---STTEEEE-SPP--SSSS--EEEEE---PPPPPP-----TTSEEEEEEE----B-SSS-B-SS-SSPPPTT---BHHHHHHHHHHHHHHHH--SEEEEES--B-GGG-SSHHHHHHHHHHHHHHHT--EEEE--SSTTSSSS-HHHHHHHHTTSTTB------TTSSSS--EEEEETTTEEEEE----SB---TTS-SB----HHHHHHHHHT----SEEEEE-SSPPGGGG-GGGEEES---S-----SS--SHHHHHHHTTEEEEEE-SSTT---EEESSSEEEE-----TTS--TTT----EEEEEEEETTTTEEEEEEEESS-TTSEEEEEEE-SS----PPPP--------TTSTTSGGGGGSHHHH-HHHHHHHHHHHHHHHHHHHHHHHHHHHHHS-------SHHHHHHHIIIIIHHHHHSS--SEEEE-SSSEEEEEETT-GGGTT---TT-HHHHHHHTHHHHHHHHHHHHHHHHHTT--EEEEEEEPTT-TT-EEEEEEE----

Foldseek 3Di:
DPAWFFADKAKDKDFPPDDDDDLWAWAPDFPQLCPDDGITITMTTHIDPDDQKGFQDKAFADDDDDPPWDWDDRDQRIITTMDGPVRTWRDKHKAQDQDFQFPQKDKHNDFGNDPYPGGIIMITGDDDDQDDADAFAADPQQKAKEWEAEQQAFASYQFAFAQDPPDDDVPDGDRFNVLLLVLVLVLCVQVVGQEYEYAANQHQAVRHQPLVNSLRSSVVSCVVSQHAYEYEYEQRSQNHDHHPVRSQVRQVRGHSYPFDQDDPPAPDGGFDWDDHPQAEIETEDHQYHADPPPVWGGGHGHDPSSLVVCLVVQRPHLEYEYGHAQDAPCVQPVQQWPDFDDQDDRRHTPDHPCSVVSCVVSPYAEYEYEHRQQGATWGDDLHTYGYQHHSTSNGHQPRVGHFHKGKMWMQRRVVSWIWMWMATSVGRNDTHDIDIRDNDDDDDGDDDPPPDPPPDCCDPPHPCVLVDCCQLPPVVLVVLLQLLLVCLQPVLVVQCVCCCPVVVDNDDPPDPVSLVVCCQQPVCCVVPVHGFDDWDDPVPQKIKTKHLCRPVWNPQDDPVDDVSSQSSCSSVQSSNQSNSQNNCVSVVWHWHWDKHADPPRPPMMMIIIGTDDDD

Radius of gyration: 29.44 Å; chains: 1; bounding box: 59×82×69 Å